Protein AF-A0A388JUR2-F1 (afdb_monomer_lite)

Organism: Chara braunii (NCBI:txid69332)

Secondary structure (DSSP, 8-state):
----------------------------B-TTT--BT--GGG-SSPPP--TT------PPPP------------------------TTSHHHHHHHHHHHHHHHHHHHHHHHHHHHHHHHHHHHHHHHHHHHHHHHHHHHHHHHHHHHHHHHHHHHHHHHHHHHHTTS-HHHHHHHHHHHHHHHTS---------------TTTHHHHHHHHHHHHHHHHHHHHHHHHHHHHHHHHHHHHHHHHHHHHHHHHHHHHHHHHH--S--------------------------------HHHHHHHHHHHHHHHHHHHHHHHHHHHHHHHHHHHHHHHHHHHHHHHHHHHHS---TTHHHHTT---S---------SSSHHHHHHHHHHHHTTSSS--

Sequence (395 aa):
MVTLCHLCRRNLVSNTMASNVPSSSIVRTCYNCGDPGHFVRWCPHPKPANPNFALVPTHPPLLTLPSSSASNSNAIVNTNVTGKFARGFGWSQAKQRLDYLEHVIVEMKTRHDAEVEKEKNLKADEEKAQKEKAEDERREAEKKDREEFRKQLTDSMNARLDGVVDKGSSNEVETLRKEVEKLGGRVLLVGASSSSVQGAMQGNDGLLAKLLAEQERMKNQLDEALLAKRRVESIENDMSAVIRARDEARADAEKWQEEALRPGKRGCITLSTPATRTASKPSTSTPLKSPAMSVDLKKISDLHRLKVETIQEMHIEFREFNAWREAEQDLEKAKEKIVKMEREMLLKSPRSNLHSKMDGLVPGKAKRRWLLIGVGRTIRTRMLLLKTKGRHCED

Foldseek 3Di:
DDDDDPPPDDDPDPDDDDPPDPPPPPQPAAPQPRHGDDHQVPDPDNDPDDPPDDDDDDDDDDDDDDDDDDDDDDDDDDDDDDDDPPPPPPVVVVVVVVVVVVVVVVVVVVVVVVVVVVVVVVVVVVVVVVVVVVVVVVVVVVVVVVVVVVVVVVVVVVVVVVVVVVVPPPPVVVVVVVVCVVVVVPDDDDDDDDDDDPDDPPPVVVVVVVVVVVVVVVVVVVVVVVVVVVVVVVVVVVVVVVVVVVVVVVVVVVVVVVVVPDDDDDDPPPDPDPDDDDDDDDDDDDDDDDPPPPPPVVVVVVVVVVVVVVVVVVVVVVVVVVVVVVVVVVVVVVVVVVVVVVVVCVVPPPPPCVVVVVVVDDDDDDDDDDDPPDDPPVVVVVVVVVVPVVPPPDD

pLDDT: mean 70.26, std 21.37, range [33.19, 97.75]

Structure (mmCIF, N/CA/C/O backbone):
data_AF-A0A388JUR2-F1
#
_entry.id   AF-A0A388JUR2-F1
#
loop_
_atom_site.group_PDB
_atom_site.id
_atom_site.type_symbol
_atom_site.label_atom_id
_atom_site.label_alt_id
_atom_site.label_comp_id
_atom_site.label_asym_id
_atom_site.label_entity_id
_atom_site.label_seq_id
_atom_site.pdbx_PDB_ins_code
_atom_site.Cartn_x
_atom_site.Cartn_y
_atom_site.Cartn_z
_atom_site.occupancy
_atom_site.B_iso_or_equiv
_atom_site.auth_seq_id
_atom_site.auth_comp_id
_atom_site.auth_asym_id
_atom_site.auth_atom_id
_atom_site.pdbx_PDB_model_num
ATOM 1 N N . MET A 1 1 ? 12.774 -70.752 -6.164 1.00 46.50 1 MET A N 1
ATOM 2 C CA . MET A 1 1 ? 13.242 -70.070 -7.387 1.00 46.50 1 MET A CA 1
ATOM 3 C C . MET A 1 1 ? 12.051 -69.860 -8.301 1.00 46.50 1 MET A C 1
ATOM 5 O O . MET A 1 1 ? 11.637 -70.844 -8.879 1.00 46.50 1 MET A O 1
ATOM 9 N N . VAL A 1 2 ? 11.481 -68.654 -8.364 1.00 37.78 2 VAL A N 1
ATOM 10 C CA . VAL A 1 2 ? 11.048 -67.965 -9.600 1.00 37.78 2 VAL A CA 1
ATOM 11 C C . VAL A 1 2 ? 10.837 -66.499 -9.206 1.00 37.78 2 VAL A C 1
ATOM 13 O O . VAL A 1 2 ? 9.942 -66.162 -8.438 1.00 37.78 2 VAL A O 1
ATOM 16 N N . THR A 1 3 ? 11.725 -65.645 -9.693 1.00 44.06 3 THR A N 1
ATOM 17 C CA . THR A 1 3 ? 11.640 -64.185 -9.714 1.00 44.06 3 THR A CA 1
ATOM 18 C C . THR A 1 3 ? 10.612 -63.759 -10.762 1.00 44.06 3 THR A C 1
ATOM 20 O O . THR A 1 3 ? 10.759 -64.110 -11.930 1.00 44.06 3 THR A O 1
ATOM 23 N N . LEU A 1 4 ? 9.604 -62.968 -10.382 1.00 43.53 4 LEU A N 1
ATOM 24 C CA . LEU A 1 4 ? 8.720 -62.280 -11.329 1.00 43.53 4 LEU A CA 1
ATOM 25 C C . LEU A 1 4 ? 8.602 -60.795 -10.968 1.00 43.53 4 LEU A C 1
ATOM 27 O O . LEU A 1 4 ? 8.276 -60.405 -9.850 1.00 43.53 4 LEU A O 1
ATOM 31 N N . CYS A 1 5 ? 8.967 -59.999 -11.967 1.00 37.62 5 CYS A N 1
ATOM 32 C CA . CYS A 1 5 ? 9.142 -58.558 -11.999 1.00 37.62 5 CYS A CA 1
ATOM 33 C C . CYS A 1 5 ? 7.813 -57.808 -11.802 1.00 37.62 5 CYS A C 1
ATOM 35 O O . CYS A 1 5 ? 6.860 -58.010 -12.551 1.00 37.62 5 CYS A O 1
ATOM 37 N N . HIS A 1 6 ? 7.766 -56.895 -10.828 1.00 44.03 6 HIS A N 1
ATOM 38 C CA . HIS A 1 6 ? 6.582 -56.100 -10.477 1.00 44.03 6 HIS A CA 1
ATOM 39 C C . HIS A 1 6 ? 6.504 -54.736 -11.197 1.00 44.03 6 HIS A C 1
ATOM 41 O O . HIS A 1 6 ? 5.890 -53.800 -10.689 1.00 44.03 6 HIS A O 1
ATOM 47 N N . LEU A 1 7 ? 7.086 -54.605 -12.396 1.00 50.00 7 LEU A N 1
ATOM 48 C CA . LEU A 1 7 ? 7.151 -53.336 -13.140 1.00 50.00 7 LEU A CA 1
ATOM 49 C C . LEU A 1 7 ? 6.197 -53.242 -14.347 1.00 50.00 7 LEU A C 1
ATOM 51 O O . LEU A 1 7 ? 6.527 -52.637 -15.362 1.00 50.00 7 LEU A O 1
ATOM 55 N N . CYS A 1 8 ? 4.991 -53.812 -14.258 1.00 43.78 8 CYS A N 1
ATOM 56 C CA . CYS A 1 8 ? 3.984 -53.659 -15.317 1.00 43.78 8 CYS A CA 1
ATOM 57 C C . CYS A 1 8 ? 2.555 -53.511 -14.770 1.00 43.78 8 CYS A C 1
ATOM 59 O O . CYS A 1 8 ? 1.658 -54.296 -15.070 1.00 43.78 8 CYS A O 1
ATOM 61 N N . ARG A 1 9 ? 2.324 -52.501 -13.921 1.00 43.81 9 ARG A N 1
ATOM 62 C CA . ARG A 1 9 ? 0.959 -52.118 -13.533 1.00 43.81 9 ARG A CA 1
ATOM 63 C C . ARG A 1 9 ? 0.860 -50.634 -13.192 1.00 43.81 9 ARG A C 1
ATOM 65 O O . ARG A 1 9 ? 0.883 -50.279 -12.021 1.00 43.81 9 ARG A O 1
ATOM 72 N N . ARG A 1 10 ? 0.764 -49.789 -14.227 1.0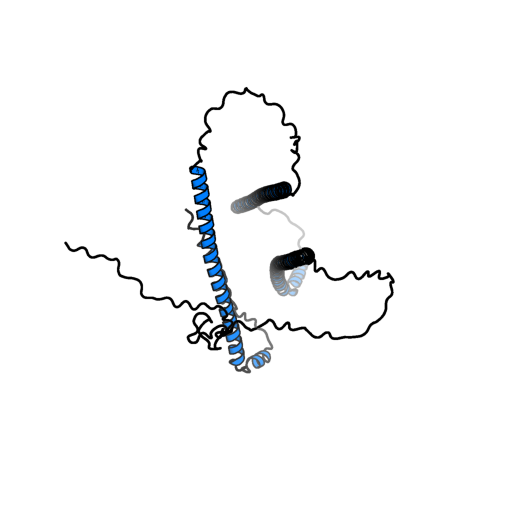0 42.09 10 ARG A N 1
ATOM 73 C CA . ARG A 1 10 ? 0.084 -48.472 -14.251 1.00 42.09 10 ARG A CA 1
ATOM 74 C C . ARG A 1 10 ? 0.472 -47.732 -15.531 1.00 42.09 10 ARG A C 1
ATOM 76 O O . ARG A 1 10 ? 1.571 -47.207 -15.603 1.00 42.09 10 ARG A O 1
ATOM 83 N N . ASN A 1 11 ? -0.421 -47.713 -16.517 1.00 39.94 11 ASN A N 1
ATOM 84 C CA . ASN A 1 11 ? -0.675 -46.552 -17.379 1.00 39.94 11 ASN A CA 1
ATOM 85 C C . ASN A 1 11 ? -1.801 -46.893 -18.359 1.00 39.94 11 ASN A C 1
ATOM 87 O O . ASN A 1 11 ? -1.574 -47.251 -19.508 1.00 39.94 11 ASN A O 1
ATOM 91 N N . LEU A 1 12 ? -3.034 -46.801 -17.863 1.00 45.78 12 LEU A N 1
ATOM 92 C CA . LEU A 1 12 ? -4.224 -46.734 -18.700 1.00 45.78 12 LEU A CA 1
ATOM 93 C C . LEU A 1 12 ? -5.186 -45.713 -18.092 1.00 45.78 12 LEU A C 1
ATOM 95 O O . LEU A 1 12 ? -6.190 -46.084 -17.502 1.00 45.78 12 LEU A O 1
ATOM 99 N N . VAL A 1 13 ? -4.834 -44.433 -18.205 1.00 42.44 13 VAL A N 1
ATOM 100 C CA . VAL A 1 13 ? -5.800 -43.332 -18.318 1.00 42.44 13 VAL A CA 1
ATOM 101 C C . VAL A 1 13 ? -5.136 -42.285 -19.210 1.00 42.44 13 VAL A C 1
ATOM 103 O O . VAL A 1 13 ? -4.350 -41.457 -18.755 1.00 42.44 13 VAL A O 1
ATOM 106 N N . SER A 1 14 ? -5.377 -42.387 -20.516 1.00 38.78 14 SER A N 1
ATOM 107 C CA . SER A 1 14 ? -4.989 -41.356 -21.473 1.00 38.78 14 SER A CA 1
ATOM 108 C C . SER A 1 14 ? -5.797 -40.099 -21.174 1.00 38.78 14 SER A C 1
ATOM 110 O O . SER A 1 14 ? -7.011 -40.069 -21.364 1.00 38.78 14 SER A O 1
ATOM 112 N N . ASN A 1 15 ? -5.104 -39.079 -20.675 1.00 35.19 15 ASN A N 1
ATOM 113 C CA . ASN A 1 15 ? -5.645 -37.753 -20.435 1.00 35.19 15 ASN A CA 1
ATOM 114 C C . ASN A 1 15 ? -6.114 -37.118 -21.747 1.00 35.19 15 ASN A C 1
ATOM 116 O O . ASN A 1 15 ? -5.323 -36.811 -22.637 1.00 35.19 15 ASN A O 1
ATOM 120 N N . THR A 1 16 ? -7.415 -36.860 -21.809 1.00 42.16 16 THR A N 1
ATOM 121 C CA . THR A 1 16 ? -8.040 -35.861 -22.668 1.00 42.16 16 THR A CA 1
ATOM 122 C C . THR A 1 16 ? -7.586 -34.474 -22.205 1.00 42.16 16 THR A C 1
ATOM 124 O O . THR A 1 16 ? -8.123 -33.931 -21.245 1.00 42.16 16 THR A O 1
ATOM 127 N N . MET A 1 17 ? -6.586 -33.895 -22.870 1.00 37.38 17 MET A N 1
ATOM 128 C CA . MET A 1 17 ? -6.275 -32.468 -22.753 1.00 37.38 17 MET A CA 1
ATOM 129 C C . MET A 1 17 ? -6.824 -31.761 -23.987 1.00 37.38 17 MET A C 1
ATOM 131 O O . MET A 1 17 ? -6.190 -31.702 -25.037 1.00 37.38 17 MET A O 1
ATOM 135 N N . ALA A 1 18 ? -8.049 -31.259 -23.846 1.00 33.19 18 ALA A N 1
ATOM 136 C CA . ALA A 1 18 ? -8.620 -30.277 -24.748 1.00 33.19 18 ALA A CA 1
ATOM 137 C C . ALA A 1 18 ? -7.886 -28.945 -24.530 1.00 33.19 18 ALA A C 1
ATOM 139 O O . ALA A 1 18 ? -8.144 -28.224 -23.567 1.00 33.19 18 ALA A O 1
ATOM 140 N N . SER A 1 19 ? -6.942 -28.630 -25.416 1.00 40.59 19 SER A N 1
ATOM 141 C CA . SER A 1 19 ? -6.376 -27.288 -25.533 1.00 40.59 19 SER A CA 1
ATOM 142 C C . SER A 1 19 ? -7.459 -26.331 -26.024 1.00 40.59 19 SER A C 1
ATOM 144 O O . SER A 1 19 ? -7.825 -26.328 -27.197 1.00 40.59 19 SER A O 1
ATOM 146 N N . ASN A 1 20 ? -7.960 -25.507 -25.109 1.00 42.78 20 ASN A N 1
ATOM 147 C CA . ASN A 1 20 ? -8.817 -24.370 -25.409 1.00 42.78 20 ASN A CA 1
ATOM 148 C C . ASN A 1 20 ? -7.921 -23.208 -25.875 1.00 42.78 20 ASN A C 1
ATOM 150 O O . ASN A 1 20 ? -7.535 -22.337 -25.101 1.00 42.78 20 ASN A O 1
ATOM 154 N N . VAL A 1 21 ? -7.509 -23.266 -27.140 1.00 47.69 21 VAL A N 1
ATOM 155 C CA . VAL A 1 21 ? -6.906 -22.146 -27.875 1.00 47.69 21 VAL A CA 1
ATOM 156 C C . VAL A 1 21 ? -8.004 -21.619 -28.798 1.00 47.69 21 VAL A C 1
ATOM 158 O O . VAL A 1 21 ? -8.643 -22.443 -29.457 1.00 47.69 21 VAL A O 1
ATOM 161 N N . PRO A 1 22 ? -8.269 -20.300 -28.876 1.00 42.59 22 PRO A N 1
ATOM 162 C CA . PRO A 1 22 ? -9.238 -19.772 -29.824 1.00 42.59 22 PRO A CA 1
ATOM 163 C C . PRO A 1 22 ? -8.729 -20.057 -31.238 1.00 42.59 22 PRO A C 1
ATOM 165 O O . PRO A 1 22 ? -7.825 -19.409 -31.762 1.00 42.59 22 PRO A O 1
ATOM 168 N N . SER A 1 23 ? -9.288 -21.116 -31.815 1.00 41.41 23 SER A N 1
ATOM 169 C CA . SER A 1 23 ? -9.053 -21.566 -33.172 1.00 41.41 23 SER A CA 1
ATOM 170 C C . SER A 1 23 ? -9.695 -20.550 -34.105 1.00 41.41 23 SER A C 1
ATOM 172 O O . SER A 1 23 ? -10.890 -20.606 -34.389 1.00 41.41 23 SER A O 1
ATOM 174 N N . SER A 1 24 ? -8.902 -19.581 -34.555 1.00 42.56 24 SER A N 1
ATOM 175 C CA . SER A 1 24 ? -9.213 -18.794 -35.741 1.00 42.56 24 SER A CA 1
ATOM 176 C C . SER A 1 24 ? -9.240 -19.764 -36.919 1.00 42.56 24 SER A C 1
ATOM 178 O O . SER A 1 24 ? -8.214 -20.032 -37.545 1.00 42.56 24 SER A O 1
ATOM 180 N N . SER A 1 25 ? -10.409 -20.339 -37.191 1.00 50.12 25 SER A N 1
ATOM 181 C CA . SER A 1 25 ? -10.686 -21.249 -38.298 1.00 50.12 25 SER A CA 1
ATOM 182 C C . SER A 1 25 ? -10.677 -20.517 -39.645 1.00 50.12 25 SER A C 1
ATOM 184 O O . SER A 1 25 ? -11.610 -20.607 -40.438 1.00 50.12 25 SER A O 1
ATOM 186 N N . ILE A 1 26 ? -9.572 -19.840 -39.966 1.00 57.28 26 ILE A N 1
ATOM 187 C CA . ILE A 1 26 ? -9.170 -19.717 -41.363 1.00 57.28 26 ILE A CA 1
ATOM 188 C C . ILE A 1 26 ? -8.781 -21.132 -41.780 1.00 57.28 26 ILE A C 1
ATOM 190 O O . ILE A 1 26 ? -7.683 -21.621 -41.512 1.00 57.28 26 ILE A O 1
ATOM 194 N N . VAL A 1 27 ? -9.749 -21.832 -42.366 1.00 61.84 27 VAL A N 1
ATOM 195 C CA . VAL A 1 27 ? -9.525 -23.088 -43.069 1.00 61.84 27 VAL A CA 1
ATOM 196 C C . VAL A 1 27 ? -8.527 -22.766 -44.177 1.00 61.84 27 VAL A C 1
ATOM 198 O O . VAL A 1 27 ? -8.883 -22.198 -45.205 1.00 61.84 27 VAL A O 1
ATOM 201 N N . ARG A 1 28 ? -7.239 -23.032 -43.930 1.00 74.44 28 ARG A N 1
ATOM 202 C CA . ARG A 1 28 ? -6.186 -22.819 -44.924 1.00 74.44 28 ARG A CA 1
ATOM 203 C C . ARG A 1 28 ? -6.372 -23.865 -46.016 1.00 74.44 28 ARG A C 1
ATOM 205 O O . ARG A 1 28 ? -5.948 -25.008 -45.871 1.00 74.44 28 ARG A O 1
ATOM 212 N N . THR A 1 29 ? -7.054 -23.466 -47.078 1.00 86.56 29 THR A N 1
ATOM 213 C CA . THR A 1 29 ? -7.181 -24.224 -48.317 1.00 86.56 29 THR A CA 1
ATOM 214 C C . THR A 1 29 ? -5.838 -24.264 -49.040 1.00 86.56 29 THR A C 1
ATOM 216 O O . THR A 1 29 ? -5.057 -23.310 -48.991 1.00 86.56 29 THR A O 1
ATOM 219 N N . CYS A 1 30 ? -5.537 -25.371 -49.712 1.00 84.38 30 CYS A N 1
ATOM 220 C CA . CYS A 1 30 ? -4.325 -25.513 -50.504 1.00 84.38 30 CYS A CA 1
ATOM 221 C C . CYS A 1 30 ? -4.270 -24.433 -51.595 1.00 84.38 30 CYS A C 1
ATOM 223 O O . CYS A 1 30 ? -5.145 -24.375 -52.449 1.00 84.38 30 CYS A O 1
ATOM 225 N N . TYR A 1 31 ? -3.223 -23.604 -51.630 1.00 83.19 31 TYR A N 1
ATOM 226 C CA . TYR A 1 31 ? -3.112 -22.522 -52.624 1.00 83.19 31 TYR A CA 1
ATOM 227 C C . TYR A 1 31 ? -2.982 -23.003 -54.084 1.00 83.19 31 TYR A C 1
ATOM 229 O O . TYR A 1 31 ? -3.057 -22.186 -54.993 1.00 83.19 31 TYR A O 1
ATOM 237 N N . ASN A 1 32 ? -2.777 -24.304 -54.327 1.00 85.00 32 ASN A N 1
ATOM 238 C CA . ASN A 1 32 ? -2.686 -24.862 -55.679 1.00 85.00 32 ASN A CA 1
ATOM 239 C C . ASN A 1 32 ? -4.034 -25.403 -56.206 1.00 85.00 32 ASN A C 1
ATOM 241 O O . ASN A 1 32 ? -4.366 -25.172 -57.372 1.00 85.00 32 ASN A O 1
ATOM 245 N N . CYS A 1 33 ? -4.816 -26.103 -55.369 1.00 87.19 33 CYS A N 1
ATOM 246 C CA . CYS A 1 33 ? -6.097 -26.710 -55.773 1.00 87.19 33 CYS A CA 1
ATOM 247 C C . CYS A 1 33 ? -7.341 -26.135 -55.078 1.00 87.19 33 CYS A C 1
ATOM 249 O O . CYS A 1 33 ? -8.433 -26.280 -55.608 1.00 87.19 33 CYS A O 1
ATOM 251 N N . GLY A 1 34 ? -7.193 -25.452 -53.942 1.00 85.75 34 GLY A N 1
ATOM 252 C CA . GLY A 1 34 ? -8.299 -24.874 -53.176 1.00 85.75 34 GLY A CA 1
ATOM 253 C C . GLY A 1 34 ? -8.934 -25.810 -52.143 1.00 85.75 34 GLY A C 1
ATOM 254 O O . GLY A 1 34 ? -9.788 -25.359 -51.386 1.00 85.75 34 GLY A O 1
ATOM 255 N N . ASP A 1 35 ? -8.503 -27.069 -52.039 1.00 83.00 35 ASP A N 1
ATOM 256 C CA . ASP A 1 35 ? -9.100 -28.007 -51.083 1.00 83.00 35 ASP A CA 1
ATOM 257 C C . ASP A 1 35 ? -8.534 -27.827 -49.663 1.00 83.00 35 ASP A C 1
ATOM 259 O O . ASP A 1 35 ? -7.329 -27.589 -49.493 1.00 83.00 35 ASP A O 1
ATOM 263 N N . PRO A 1 36 ? -9.366 -27.944 -48.616 1.00 86.25 36 PRO A N 1
ATOM 264 C CA . PRO A 1 36 ? -8.906 -27.922 -47.234 1.00 86.25 36 PRO A CA 1
ATOM 265 C C . PRO A 1 36 ? -8.186 -29.227 -46.856 1.00 86.25 36 PRO A C 1
ATOM 267 O O . PRO A 1 36 ? -8.395 -30.279 -47.454 1.00 86.25 36 PRO A O 1
ATOM 270 N N . GLY A 1 37 ? -7.340 -29.174 -45.825 1.00 85.69 37 GLY A N 1
ATOM 271 C CA . GLY A 1 37 ? -6.737 -30.374 -45.225 1.00 85.69 37 GLY A CA 1
ATOM 272 C C . GLY A 1 37 ? -5.321 -30.723 -45.691 1.00 85.69 37 GLY A C 1
ATOM 273 O O . GLY A 1 37 ? -4.737 -31.666 -45.166 1.00 85.69 37 GLY A O 1
ATOM 274 N N . HIS A 1 38 ? -4.723 -29.959 -46.610 1.00 85.38 38 HIS A N 1
ATOM 275 C CA . HIS A 1 38 ? -3.311 -30.114 -46.972 1.00 85.38 38 HIS A CA 1
ATOM 276 C C . HIS A 1 38 ? -2.669 -28.789 -47.415 1.00 85.38 38 HIS A C 1
ATOM 278 O O . HIS A 1 38 ? -3.340 -27.847 -47.830 1.00 85.38 38 HIS A O 1
ATOM 284 N N . PHE A 1 39 ? -1.339 -28.713 -47.339 1.00 87.00 39 PHE A N 1
ATOM 285 C CA . PHE A 1 39 ? -0.561 -27.584 -47.860 1.00 87.00 39 PHE A CA 1
ATOM 286 C C . PHE A 1 39 ? -0.089 -27.864 -49.293 1.00 87.00 39 PHE A C 1
ATOM 288 O O . PHE A 1 39 ? 0.025 -29.018 -49.686 1.00 87.00 39 PHE A O 1
ATOM 295 N N . VAL A 1 40 ? 0.272 -26.818 -50.051 1.00 85.06 40 VAL A N 1
ATOM 296 C CA . VAL A 1 40 ? 0.703 -26.884 -51.474 1.00 85.06 40 VAL A CA 1
ATOM 297 C C . VAL A 1 40 ? 1.724 -27.988 -51.759 1.00 85.06 40 VAL A C 1
ATOM 299 O O . VAL A 1 40 ? 1.649 -28.670 -52.774 1.00 85.06 40 VAL A O 1
ATOM 302 N N . ARG A 1 41 ? 2.658 -28.189 -50.830 1.00 85.56 41 ARG A N 1
ATOM 303 C CA . ARG A 1 41 ? 3.735 -29.185 -50.910 1.00 85.56 41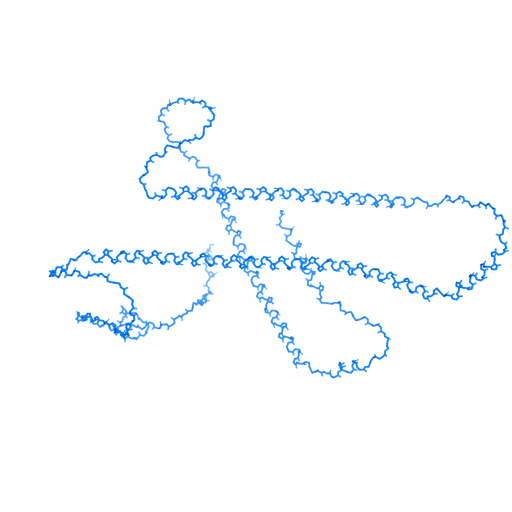 ARG A CA 1
ATOM 304 C C . ARG A 1 41 ? 3.268 -30.646 -50.775 1.00 85.56 41 ARG A C 1
ATOM 306 O O . ARG A 1 41 ? 4.015 -31.545 -51.129 1.00 85.56 41 ARG A O 1
ATOM 313 N N . TRP A 1 42 ? 2.041 -30.871 -50.312 1.00 85.19 42 TRP A N 1
ATOM 314 C CA . TRP A 1 42 ? 1.389 -32.181 -50.199 1.00 85.19 42 TRP A CA 1
ATOM 315 C C . TRP A 1 42 ? 0.137 -32.279 -51.080 1.00 85.19 42 TRP A C 1
ATOM 317 O O . TRP A 1 42 ? -0.756 -33.073 -50.801 1.00 85.19 42 TRP A O 1
ATOM 327 N N . CYS A 1 43 ? 0.040 -31.448 -52.122 1.00 88.69 43 CYS A N 1
ATOM 328 C CA . CYS A 1 43 ? -1.091 -31.497 -53.037 1.00 88.69 43 CYS A CA 1
ATOM 329 C C . CYS A 1 43 ? -1.017 -32.766 -53.904 1.00 88.69 43 CYS A C 1
ATOM 331 O O . CYS A 1 43 ? -0.004 -32.952 -54.580 1.00 88.69 43 CYS A O 1
ATOM 333 N N . PRO A 1 44 ? -2.064 -33.615 -53.936 1.00 85.75 44 PRO A N 1
ATOM 334 C CA . PRO A 1 44 ? -2.087 -34.821 -54.771 1.00 85.75 44 PRO A CA 1
ATOM 335 C C . PRO A 1 44 ? -2.111 -34.507 -56.279 1.00 85.75 44 PRO A C 1
ATOM 337 O O . PRO A 1 44 ? -1.820 -35.378 -57.095 1.00 85.75 44 PRO A O 1
ATOM 340 N N . HIS A 1 45 ? -2.395 -33.253 -56.654 1.00 82.56 45 HIS A N 1
ATOM 341 C CA . HIS A 1 45 ? -2.347 -32.756 -58.030 1.00 82.56 45 HIS A CA 1
ATOM 342 C C . HIS A 1 45 ? -1.441 -31.516 -58.143 1.00 82.56 45 HIS A C 1
ATOM 344 O O . HIS A 1 45 ? -1.936 -30.391 -58.281 1.00 82.56 45 HIS A O 1
ATOM 350 N N . PRO A 1 46 ? -0.107 -31.671 -58.065 1.00 76.75 46 PRO A N 1
ATOM 351 C CA . PRO A 1 46 ? 0.808 -30.551 -58.242 1.00 76.75 46 PRO A CA 1
ATOM 352 C C . PRO A 1 46 ? 0.702 -30.041 -59.686 1.00 76.75 46 PRO A C 1
ATOM 354 O O . PRO A 1 46 ? 0.961 -30.782 -60.634 1.00 76.75 46 PRO A O 1
ATOM 357 N N . LYS A 1 47 ? 0.308 -28.775 -59.878 1.00 78.75 47 LYS A N 1
ATOM 358 C CA . LYS A 1 47 ? 0.359 -28.165 -61.211 1.00 78.75 47 LYS A CA 1
ATOM 359 C C . LYS A 1 47 ? 1.827 -27.879 -61.539 1.00 78.75 47 LYS A C 1
ATOM 361 O O . LYS A 1 47 ? 2.521 -27.315 -60.689 1.00 78.75 47 LYS A O 1
ATOM 366 N N . PRO A 1 48 ? 2.323 -28.234 -62.735 1.00 65.44 48 PRO A N 1
ATOM 367 C CA . PRO A 1 48 ? 3.668 -27.855 -63.135 1.00 65.44 48 PRO A CA 1
ATOM 368 C C . PRO A 1 48 ? 3.738 -26.328 -63.218 1.00 65.44 48 PRO A C 1
ATOM 370 O O . PRO A 1 48 ? 2.926 -25.693 -63.894 1.00 65.44 48 PRO A O 1
ATOM 373 N N . ALA A 1 49 ? 4.679 -25.735 -62.485 1.00 57.28 49 ALA A N 1
ATOM 374 C CA . ALA A 1 49 ? 4.918 -24.300 -62.499 1.00 57.28 49 ALA A CA 1
ATOM 375 C C . ALA A 1 49 ? 5.261 -23.860 -63.932 1.00 57.28 49 ALA A C 1
ATOM 377 O O . ALA A 1 49 ? 6.322 -24.192 -64.454 1.00 57.28 49 ALA A O 1
ATOM 378 N N . ASN A 1 50 ? 4.349 -23.137 -64.582 1.00 58.66 50 ASN A N 1
ATOM 379 C CA . ASN A 1 50 ? 4.618 -22.498 -65.864 1.00 58.66 50 ASN A CA 1
ATOM 380 C C . ASN A 1 50 ? 5.504 -21.259 -65.605 1.00 58.66 50 ASN A C 1
ATOM 382 O O . ASN A 1 50 ? 5.075 -20.380 -64.854 1.00 58.66 50 ASN A O 1
ATOM 386 N N . PRO A 1 51 ? 6.716 -21.152 -66.181 1.00 53.78 51 PRO A N 1
ATOM 387 C CA . PRO A 1 51 ? 7.680 -20.098 -65.847 1.00 53.78 51 PRO A CA 1
ATOM 388 C C . PRO A 1 51 ? 7.344 -18.696 -66.398 1.00 53.78 51 PRO A C 1
ATOM 390 O O . PRO A 1 51 ? 8.181 -17.804 -66.315 1.00 53.78 51 PRO A O 1
ATOM 393 N N . ASN A 1 52 ? 6.142 -18.463 -66.940 1.00 53.97 52 ASN A N 1
ATOM 394 C CA . ASN A 1 52 ? 5.821 -17.253 -67.711 1.00 53.97 52 ASN A CA 1
ATOM 395 C C . ASN A 1 52 ? 4.765 -16.311 -67.104 1.00 53.97 52 ASN A C 1
ATOM 397 O O . ASN A 1 52 ? 4.132 -15.561 -67.844 1.00 53.97 52 ASN A O 1
ATOM 401 N N . PHE A 1 53 ? 4.583 -16.266 -65.781 1.00 44.28 53 PHE A N 1
ATOM 402 C CA . PHE A 1 53 ? 3.800 -15.175 -65.180 1.00 44.28 53 PHE A CA 1
ATOM 403 C C . PHE A 1 53 ? 4.698 -14.022 -64.737 1.00 44.28 53 PHE A C 1
ATOM 405 O O . PHE A 1 53 ? 5.197 -13.958 -63.615 1.00 44.28 53 PHE A O 1
ATOM 412 N N . ALA A 1 54 ? 4.893 -13.112 -65.692 1.00 40.62 54 ALA A N 1
ATOM 413 C CA . ALA A 1 54 ? 5.424 -11.781 -65.489 1.00 40.62 54 ALA A CA 1
ATOM 414 C C . ALA A 1 54 ? 4.561 -10.987 -64.494 1.00 40.62 54 ALA A C 1
ATOM 416 O O . ALA A 1 54 ? 3.330 -11.012 -64.528 1.00 40.62 54 ALA A O 1
ATOM 417 N N . LEU A 1 55 ? 5.266 -10.269 -63.624 1.00 45.16 55 LEU A N 1
ATOM 418 C CA . LEU A 1 55 ? 4.777 -9.256 -62.698 1.00 45.16 55 LEU A CA 1
ATOM 419 C C . LEU A 1 55 ? 3.817 -8.285 -63.402 1.00 45.16 55 LEU A C 1
ATOM 421 O O . LEU A 1 55 ? 4.223 -7.580 -64.324 1.00 45.16 55 LEU A O 1
ATOM 425 N N . VAL A 1 56 ? 2.576 -8.198 -62.923 1.00 41.97 56 VAL A N 1
ATOM 426 C CA . VAL A 1 56 ? 1.683 -7.063 -63.192 1.00 41.97 56 VAL A CA 1
ATOM 427 C C . VAL A 1 56 ? 1.796 -6.104 -62.003 1.00 41.97 56 VAL A C 1
ATOM 429 O O . VAL A 1 56 ? 1.368 -6.465 -60.905 1.00 41.97 56 VAL A O 1
ATOM 432 N N . PRO A 1 57 ? 2.368 -4.898 -62.162 1.00 42.09 57 PRO A N 1
ATOM 433 C CA . PRO A 1 57 ? 2.317 -3.869 -61.132 1.00 42.09 57 PRO A CA 1
ATOM 434 C C . PRO A 1 57 ? 0.908 -3.267 -61.081 1.00 42.09 57 PRO A C 1
ATOM 436 O O . PRO A 1 57 ? 0.470 -2.591 -62.011 1.00 42.09 57 PRO A O 1
ATOM 439 N N . THR A 1 58 ? 0.182 -3.496 -59.991 1.00 40.69 58 THR A N 1
ATOM 440 C CA . THR A 1 58 ? -1.068 -2.788 -59.697 1.00 40.69 58 THR A CA 1
ATOM 441 C C . THR A 1 58 ? -0.746 -1.375 -59.206 1.00 40.69 58 THR A C 1
ATOM 443 O O . THR A 1 58 ? -0.325 -1.189 -58.065 1.00 40.69 58 THR A O 1
ATOM 446 N N . HIS A 1 59 ? -0.930 -0.374 -60.067 1.00 46.44 59 HIS A N 1
ATOM 447 C CA . HIS A 1 59 ? -1.025 1.032 -59.664 1.00 46.44 59 HIS A CA 1
ATOM 448 C C . HIS A 1 59 ? -2.317 1.267 -58.852 1.00 46.44 59 HIS A C 1
ATOM 450 O O . HIS A 1 59 ? -3.376 0.814 -59.290 1.00 46.44 59 HIS A O 1
ATOM 456 N N . PRO A 1 60 ? -2.289 2.008 -57.728 1.00 57.88 60 PRO A N 1
ATOM 457 C CA . PRO A 1 60 ? -3.500 2.568 -57.131 1.00 57.88 60 PRO A CA 1
ATOM 458 C C . PRO A 1 60 ? -3.903 3.885 -57.835 1.00 57.88 60 PRO A C 1
ATOM 460 O O . PRO A 1 60 ? -3.020 4.664 -58.210 1.00 57.88 60 PRO A O 1
ATOM 463 N N . PRO A 1 61 ? -5.208 4.170 -58.022 1.00 53.19 61 PRO A N 1
ATOM 464 C CA . PRO A 1 61 ? -5.665 5.398 -58.665 1.00 53.19 61 PRO A CA 1
ATOM 465 C C . PRO A 1 61 ? -5.553 6.602 -57.718 1.00 53.19 61 PRO A C 1
ATOM 467 O O . PRO A 1 61 ? -5.988 6.560 -56.568 1.00 53.19 61 PRO A O 1
ATOM 470 N N . LEU A 1 62 ? -4.978 7.689 -58.234 1.00 37.06 62 LEU A N 1
ATOM 471 C CA . LEU A 1 62 ? -4.931 8.998 -57.589 1.00 37.06 62 LEU A CA 1
ATOM 472 C C . LEU A 1 62 ? -6.310 9.666 -57.680 1.00 37.06 62 LEU A C 1
ATOM 474 O O . LEU A 1 62 ? -6.802 9.923 -58.777 1.00 37.06 62 LEU A O 1
ATOM 478 N N . LEU A 1 63 ? -6.906 9.979 -56.528 1.00 42.59 63 LEU A N 1
ATOM 479 C CA . LEU A 1 63 ? -8.023 10.915 -56.423 1.00 42.59 63 LEU A CA 1
ATOM 480 C C . LEU A 1 63 ? -7.475 12.340 -56.289 1.00 42.59 63 LEU A C 1
ATOM 482 O O . LEU A 1 63 ? -6.802 12.683 -55.320 1.00 42.59 63 LEU A O 1
ATOM 486 N N . THR A 1 64 ? -7.773 13.156 -57.293 1.00 38.09 64 THR A N 1
ATOM 487 C CA . THR A 1 64 ? -7.559 14.604 -57.351 1.00 38.09 64 THR A CA 1
ATOM 488 C C . THR A 1 64 ? -8.669 15.358 -56.615 1.00 38.09 64 THR A C 1
ATOM 490 O O . THR A 1 64 ? -9.842 15.171 -56.933 1.00 38.09 64 THR A O 1
ATOM 493 N N . LEU A 1 65 ? -8.301 16.279 -55.718 1.00 47.56 65 LEU A N 1
ATOM 494 C CA . LEU A 1 65 ? -9.134 17.402 -55.261 1.00 47.56 65 LEU A CA 1
ATOM 495 C C . LEU A 1 65 ? -8.304 18.707 -55.300 1.00 47.56 65 LEU A C 1
ATOM 497 O O . LEU A 1 65 ? -7.077 18.636 -55.183 1.00 47.56 65 LEU A O 1
ATOM 501 N N . PRO A 1 66 ? -8.935 19.879 -55.527 1.00 48.59 66 PRO A N 1
ATOM 502 C CA . PRO A 1 66 ? -8.247 21.108 -55.910 1.00 48.59 66 PRO A CA 1
ATOM 503 C C . PRO A 1 66 ? -7.730 21.960 -54.739 1.00 48.59 66 PRO A C 1
ATOM 505 O O . PRO A 1 66 ? -8.123 21.827 -53.585 1.00 48.59 66 PRO A O 1
ATOM 508 N N . SER A 1 67 ? -6.829 22.855 -55.137 1.00 34.91 67 SER A N 1
ATOM 509 C CA . SER A 1 67 ? -5.947 23.745 -54.383 1.00 34.91 67 SER A CA 1
ATOM 510 C C . SER A 1 67 ? -6.637 24.858 -53.576 1.00 34.91 67 SER A C 1
ATOM 512 O O . SER A 1 67 ? -7.675 25.385 -53.975 1.00 34.91 67 SER A O 1
ATOM 514 N N . SER A 1 68 ? -5.979 25.304 -52.501 1.00 36.03 68 SER A N 1
ATOM 515 C CA . SER A 1 68 ? -6.085 26.669 -51.961 1.00 36.03 68 SER A CA 1
ATOM 516 C C . SER A 1 68 ? -4.735 27.113 -51.379 1.00 36.03 68 SER A C 1
ATOM 518 O O . SER A 1 68 ? -4.369 26.795 -50.255 1.00 36.03 68 SER A O 1
ATOM 520 N N . SER A 1 69 ? -3.986 27.795 -52.242 1.00 41.59 69 SER A N 1
ATOM 521 C CA . SER A 1 69 ? -3.119 28.961 -52.036 1.00 41.59 69 SER A CA 1
ATOM 522 C C . SER A 1 69 ? -2.586 29.280 -50.628 1.00 41.59 69 SER A C 1
ATOM 524 O O . SER A 1 69 ? -3.276 29.898 -49.823 1.00 41.59 69 SER A O 1
ATOM 526 N N . ALA A 1 70 ? -1.282 29.073 -50.428 1.00 37.38 70 ALA A N 1
ATOM 527 C CA . ALA A 1 70 ? -0.432 30.036 -49.727 1.00 37.38 70 ALA A CA 1
ATOM 528 C C . ALA A 1 70 ? 0.994 29.970 -50.291 1.00 37.38 70 ALA A C 1
ATOM 530 O O . ALA A 1 70 ? 1.628 28.920 -50.366 1.00 37.38 70 ALA A O 1
ATOM 531 N N . SER A 1 71 ? 1.432 31.127 -50.757 1.00 47.00 71 SER A N 1
ATOM 532 C CA . SER A 1 71 ? 2.677 31.461 -51.429 1.00 47.00 71 SER A CA 1
ATOM 533 C C . SER A 1 71 ? 3.917 31.039 -50.642 1.00 47.00 71 SER A C 1
ATOM 535 O O . SER A 1 71 ? 3.983 31.282 -49.443 1.00 47.00 71 SER A O 1
ATOM 537 N N . ASN A 1 72 ? 4.932 30.514 -51.331 1.00 41.22 72 ASN A N 1
ATOM 538 C CA . ASN A 1 72 ? 6.289 31.056 -51.249 1.00 41.22 72 ASN A CA 1
ATOM 539 C C . ASN A 1 72 ? 7.149 30.506 -52.386 1.00 41.22 72 ASN A C 1
ATOM 541 O O . ASN A 1 72 ? 7.374 29.307 -52.536 1.00 41.22 72 ASN A O 1
ATOM 545 N N . SER A 1 73 ? 7.593 31.446 -53.206 1.00 43.84 73 SER A N 1
ATOM 546 C CA . SER A 1 73 ? 8.538 31.298 -54.293 1.00 43.84 73 SER A CA 1
ATOM 547 C C . SER A 1 73 ? 9.845 30.689 -53.790 1.00 43.84 73 SER A C 1
ATOM 549 O O . SER A 1 73 ? 10.423 31.202 -52.839 1.00 43.84 73 SER A O 1
ATOM 551 N N . ASN A 1 74 ? 10.349 29.659 -54.468 1.00 39.25 74 ASN A N 1
ATOM 552 C CA . ASN A 1 74 ? 11.755 29.625 -54.858 1.00 39.25 74 ASN A CA 1
ATOM 553 C C . ASN A 1 74 ? 11.950 28.701 -56.059 1.00 39.25 74 ASN A C 1
ATOM 555 O O . ASN A 1 74 ? 11.402 27.604 -56.145 1.00 39.25 74 ASN A O 1
ATOM 559 N N . ALA A 1 75 ? 12.663 29.254 -57.030 1.00 36.31 75 ALA A N 1
ATOM 560 C CA . ALA A 1 75 ? 12.697 28.829 -58.409 1.00 36.31 75 ALA A CA 1
ATOM 561 C C . ALA A 1 75 ? 13.433 27.504 -58.629 1.00 36.31 75 ALA A C 1
ATOM 563 O O . ALA A 1 75 ? 14.444 27.184 -58.008 1.00 36.31 75 ALA A O 1
ATOM 564 N N . ILE A 1 76 ? 12.901 26.788 -59.610 1.00 38.16 76 ILE A N 1
ATOM 565 C CA . ILE A 1 76 ? 13.455 25.622 -60.277 1.00 38.16 76 ILE A CA 1
ATOM 566 C C . ILE A 1 76 ? 14.679 26.051 -61.102 1.00 38.16 76 ILE A C 1
ATOM 568 O O . ILE A 1 76 ? 14.558 26.889 -61.992 1.00 38.16 76 ILE A O 1
ATOM 572 N N . VAL A 1 77 ? 15.826 25.404 -60.883 1.00 38.66 77 VAL A N 1
ATOM 573 C CA . VAL A 1 77 ? 16.837 25.187 -61.931 1.00 38.66 77 VAL A CA 1
ATOM 574 C C . VAL A 1 77 ? 16.936 23.680 -62.124 1.00 38.66 77 VAL A C 1
ATOM 576 O O . VAL A 1 77 ? 17.577 22.979 -61.348 1.00 38.66 77 VAL A O 1
ATOM 579 N N . ASN A 1 78 ? 16.226 23.180 -63.136 1.00 38.50 78 ASN A N 1
ATOM 580 C CA . ASN A 1 78 ? 16.222 21.777 -63.529 1.00 38.50 78 ASN A CA 1
ATOM 581 C C . ASN A 1 78 ? 17.058 21.638 -64.805 1.00 38.50 78 ASN A C 1
ATOM 583 O O . ASN A 1 78 ? 16.582 21.914 -65.906 1.00 38.50 78 ASN A O 1
ATOM 587 N N . THR A 1 79 ? 18.319 21.238 -64.660 1.00 36.69 79 THR A N 1
ATOM 588 C CA . THR A 1 79 ? 19.151 20.786 -65.776 1.00 36.69 79 THR A CA 1
ATOM 589 C C . THR A 1 79 ? 18.916 19.292 -65.983 1.00 36.69 79 THR A C 1
ATOM 591 O O . THR A 1 79 ? 19.436 18.438 -65.270 1.00 36.69 79 THR A O 1
ATOM 594 N N . ASN A 1 80 ? 18.098 18.970 -66.985 1.00 50.06 80 ASN A N 1
ATOM 595 C CA . ASN A 1 80 ? 17.969 17.616 -67.509 1.00 50.06 80 ASN A CA 1
ATOM 596 C C . ASN A 1 80 ? 19.283 17.200 -68.187 1.00 50.06 80 ASN A C 1
ATOM 598 O O . ASN A 1 80 ? 19.594 17.676 -69.277 1.00 50.06 80 ASN A O 1
ATOM 602 N N . VAL A 1 81 ? 20.011 16.261 -67.578 1.00 43.78 81 VAL A N 1
ATOM 603 C CA . VAL A 1 81 ? 20.998 15.422 -68.270 1.00 43.78 81 VAL A CA 1
ATOM 604 C C . VAL A 1 81 ? 20.582 13.961 -68.118 1.00 43.78 81 VAL A C 1
ATOM 606 O O . VAL A 1 81 ? 20.775 13.316 -67.093 1.00 43.78 81 VAL A O 1
ATOM 609 N N . THR A 1 82 ? 19.934 13.489 -69.175 1.00 40.78 82 THR A N 1
ATOM 610 C CA . THR A 1 82 ? 20.084 12.185 -69.823 1.00 40.78 82 THR A CA 1
ATOM 611 C C . THR A 1 82 ? 20.740 11.061 -69.005 1.00 40.78 82 THR A C 1
ATOM 613 O O . THR A 1 82 ? 21.957 10.969 -68.881 1.00 40.78 82 THR A O 1
ATOM 616 N N . GLY A 1 83 ? 19.905 10.113 -68.571 1.00 50.41 83 GLY A N 1
ATOM 617 C CA . GLY A 1 83 ? 20.127 8.686 -68.826 1.00 50.41 83 GLY A CA 1
ATOM 618 C C . GLY A 1 83 ? 21.434 8.063 -68.333 1.00 50.41 83 GLY A C 1
ATOM 619 O O . GLY A 1 83 ? 22.217 7.563 -69.133 1.00 50.41 83 GLY A O 1
ATOM 620 N N . LYS A 1 84 ? 21.608 7.968 -67.015 1.00 44.72 84 LYS A N 1
ATOM 621 C CA . LYS A 1 84 ? 22.392 6.904 -66.368 1.00 44.72 84 LYS A CA 1
ATOM 622 C C . LYS A 1 84 ? 21.762 6.639 -65.005 1.00 44.72 84 LYS A C 1
ATOM 624 O O . LYS A 1 84 ? 22.017 7.362 -64.050 1.00 44.72 84 LYS A O 1
ATOM 629 N N . PHE A 1 85 ? 20.905 5.620 -64.913 1.00 45.72 85 PHE A N 1
ATOM 630 C CA . PHE A 1 85 ? 20.430 5.128 -63.620 1.00 45.72 85 PHE A CA 1
ATOM 631 C C . PHE A 1 85 ? 21.647 4.661 -62.813 1.00 45.72 85 PHE A C 1
ATOM 633 O O . PHE A 1 85 ? 22.184 3.575 -63.042 1.00 45.72 85 PHE A O 1
ATOM 640 N N . ALA A 1 86 ? 22.109 5.517 -61.901 1.00 49.72 86 ALA A N 1
ATOM 641 C CA . ALA A 1 86 ? 23.125 5.198 -60.915 1.00 49.72 86 ALA A CA 1
ATOM 642 C C . ALA A 1 86 ? 22.562 4.100 -60.003 1.00 49.72 86 ALA A C 1
ATOM 644 O O . ALA A 1 86 ? 21.800 4.347 -59.068 1.00 49.72 86 ALA A O 1
ATOM 645 N N . ARG A 1 87 ? 22.911 2.857 -60.335 1.00 55.34 87 ARG A N 1
ATOM 646 C CA . ARG A 1 87 ? 22.417 1.600 -59.762 1.00 55.34 87 ARG A CA 1
ATOM 647 C C . ARG A 1 87 ? 22.951 1.340 -58.337 1.00 55.34 87 ARG A C 1
ATOM 649 O O . ARG A 1 87 ? 23.334 0.221 -58.024 1.00 55.34 87 ARG A O 1
ATOM 656 N N . GLY A 1 88 ? 23.004 2.368 -57.486 1.00 55.81 88 GLY A N 1
ATOM 657 C CA . GLY A 1 88 ? 23.601 2.276 -56.146 1.00 55.81 88 GLY A CA 1
ATOM 658 C C . GLY A 1 88 ? 23.213 3.355 -55.126 1.00 55.81 88 GLY A C 1
ATOM 659 O O . GLY A 1 88 ? 23.593 3.220 -53.971 1.00 55.81 88 GLY A O 1
ATOM 660 N N . PHE A 1 89 ? 22.446 4.392 -55.494 1.00 56.84 89 PHE A N 1
ATOM 661 C CA . PHE A 1 89 ? 22.149 5.522 -54.588 1.00 56.84 89 PHE A CA 1
ATOM 662 C C . PHE A 1 89 ? 20.728 5.540 -53.992 1.00 56.84 89 PHE A C 1
ATOM 664 O O . PHE A 1 89 ? 20.463 6.292 -53.062 1.00 56.84 89 PHE A O 1
ATOM 671 N N . GLY A 1 90 ? 19.803 4.706 -54.482 1.00 65.50 90 GLY A N 1
ATOM 672 C CA . GLY A 1 90 ? 18.430 4.658 -53.950 1.00 65.50 90 GLY A CA 1
ATOM 673 C C . GLY A 1 90 ? 18.310 3.929 -52.607 1.00 65.50 90 GLY A C 1
ATOM 674 O O . GLY A 1 90 ? 17.411 4.206 -51.816 1.00 65.50 90 GLY A O 1
ATOM 675 N N . TRP A 1 91 ? 19.238 3.012 -52.327 1.00 75.06 91 TRP A N 1
ATOM 676 C CA . TRP A 1 91 ? 19.181 2.161 -51.138 1.00 75.06 91 TRP A CA 1
ATOM 677 C C . TRP A 1 91 ? 19.565 2.914 -49.857 1.00 75.06 91 TRP A C 1
ATOM 679 O O . TRP A 1 91 ? 18.973 2.688 -48.807 1.00 75.06 91 TRP A O 1
ATOM 689 N N . SER A 1 92 ? 20.501 3.864 -49.942 1.00 82.62 92 SER A N 1
ATOM 690 C CA . SER A 1 92 ? 20.897 4.712 -48.810 1.00 82.62 92 SER A CA 1
ATOM 691 C C . SER A 1 92 ? 19.775 5.661 -48.384 1.00 82.62 92 SER A C 1
ATOM 693 O O . SER A 1 92 ? 19.513 5.802 -47.193 1.00 82.62 92 SER A O 1
ATOM 695 N N . GLN A 1 93 ? 19.058 6.252 -49.342 1.00 84.88 93 GLN A N 1
ATOM 696 C CA . GLN A 1 93 ? 17.920 7.126 -49.052 1.00 84.88 93 GLN A CA 1
ATOM 697 C C . GLN A 1 93 ? 16.732 6.352 -48.461 1.00 84.88 93 GLN A C 1
ATOM 699 O O . GLN A 1 93 ? 16.079 6.831 -47.534 1.00 84.88 93 GLN A O 1
ATOM 704 N N . ALA A 1 94 ? 16.466 5.142 -48.963 1.00 89.25 94 ALA A N 1
ATOM 705 C CA . ALA A 1 94 ? 15.456 4.256 -48.386 1.00 89.25 94 ALA A CA 1
ATOM 706 C C . ALA A 1 94 ? 15.821 3.837 -46.953 1.00 89.25 94 ALA A C 1
ATOM 708 O O . ALA A 1 94 ? 14.965 3.877 -46.072 1.00 89.25 94 ALA A O 1
ATOM 709 N N . LYS A 1 95 ? 17.097 3.521 -46.699 1.00 90.19 95 LYS A N 1
ATOM 710 C CA . LYS A 1 95 ? 17.599 3.195 -45.361 1.00 90.19 95 LYS A CA 1
ATOM 711 C C . LYS A 1 95 ? 17.444 4.362 -44.382 1.00 90.19 95 LYS A C 1
ATOM 713 O O . LYS A 1 95 ? 16.914 4.164 -43.303 1.00 90.19 95 LYS A O 1
ATOM 718 N N . GLN A 1 96 ? 17.797 5.585 -44.779 1.00 93.19 96 GLN A N 1
ATOM 719 C CA . GLN A 1 96 ? 17.635 6.765 -43.920 1.00 93.19 96 GLN A CA 1
ATOM 720 C C . GLN A 1 96 ? 16.165 7.023 -43.541 1.00 93.19 96 GLN A C 1
ATOM 722 O O . GLN A 1 96 ? 15.873 7.462 -42.431 1.00 93.19 96 GLN A O 1
ATOM 727 N N . ARG A 1 97 ? 15.227 6.739 -44.455 1.00 93.44 97 ARG A N 1
ATOM 728 C CA . ARG A 1 97 ? 13.788 6.818 -44.164 1.00 93.44 97 ARG A CA 1
ATOM 729 C C . ARG A 1 97 ? 13.333 5.727 -43.197 1.00 93.44 97 ARG A C 1
ATOM 731 O O . ARG A 1 97 ? 12.514 6.022 -42.335 1.00 93.44 97 ARG A O 1
ATOM 738 N N . LEU A 1 98 ? 13.849 4.505 -43.334 1.00 94.00 98 LEU A N 1
ATOM 739 C CA . LEU A 1 98 ? 13.575 3.420 -42.389 1.00 94.00 98 LEU A CA 1
ATOM 740 C C . LEU A 1 98 ? 14.116 3.752 -40.998 1.00 94.00 98 LEU A C 1
ATOM 742 O O . LEU A 1 98 ? 13.339 3.716 -40.055 1.00 94.00 98 LEU A O 1
ATOM 746 N N . ASP A 1 99 ? 15.372 4.190 -40.888 1.00 92.44 99 ASP A N 1
ATOM 747 C CA . ASP A 1 99 ? 15.985 4.571 -39.608 1.00 92.44 99 ASP A CA 1
ATOM 748 C C . ASP A 1 99 ? 15.177 5.688 -38.906 1.00 92.44 99 ASP A C 1
ATOM 750 O O . ASP A 1 99 ? 14.957 5.647 -37.696 1.00 92.44 99 ASP A O 1
ATOM 754 N N . TYR A 1 100 ? 14.669 6.672 -39.663 1.00 95.69 100 TYR A N 1
ATOM 755 C CA . TYR A 1 100 ? 13.790 7.718 -39.124 1.00 95.69 100 TYR A CA 1
ATOM 756 C C . TYR A 1 100 ? 12.442 7.165 -38.638 1.00 95.69 100 TYR A C 1
ATOM 758 O O . TYR A 1 100 ? 11.990 7.518 -37.552 1.00 95.69 100 TYR A O 1
ATOM 766 N N . LEU A 1 101 ? 11.796 6.293 -39.418 1.00 97.06 101 LEU A N 1
ATOM 767 C CA . LEU A 1 101 ? 10.524 5.680 -39.024 1.00 97.06 101 LEU A CA 1
ATOM 768 C C . LEU A 1 101 ? 10.685 4.768 -37.806 1.00 97.06 101 LEU A C 1
ATOM 770 O O . LEU A 1 101 ? 9.842 4.797 -36.916 1.00 97.06 101 LEU A O 1
ATOM 774 N N . GLU A 1 102 ? 11.770 4.000 -37.739 1.00 94.62 102 GLU A N 1
ATOM 775 C CA . GLU A 1 102 ? 12.111 3.182 -36.577 1.00 94.62 102 GLU A CA 1
ATOM 776 C C . GLU A 1 102 ? 12.299 4.055 -35.335 1.00 94.62 102 GLU A C 1
ATOM 778 O O . GLU A 1 102 ? 11.727 3.752 -34.290 1.00 94.62 102 GLU A O 1
ATOM 783 N N . HIS A 1 103 ? 13.011 5.180 -35.456 1.00 96.62 103 HIS A N 1
ATOM 784 C CA . HIS A 1 103 ? 13.165 6.133 -34.360 1.00 96.62 103 HIS A CA 1
ATOM 785 C C . HIS A 1 103 ? 11.818 6.700 -33.885 1.00 96.62 103 HIS A C 1
ATOM 787 O O . HIS A 1 103 ? 11.545 6.691 -32.686 1.00 96.62 103 HIS A O 1
ATOM 793 N N . VAL A 1 104 ? 10.949 7.118 -34.812 1.00 97.12 104 VAL A N 1
ATOM 794 C CA . VAL A 1 104 ? 9.607 7.632 -34.485 1.00 97.12 104 VAL A CA 1
ATOM 795 C C . VAL A 1 104 ? 8.742 6.557 -33.821 1.00 97.12 104 VAL A C 1
ATOM 797 O O . VAL A 1 104 ? 8.046 6.849 -32.852 1.00 97.12 104 VAL A O 1
ATOM 800 N N . ILE A 1 105 ? 8.793 5.305 -34.286 1.00 97.56 105 ILE A N 1
ATOM 801 C CA . ILE A 1 105 ? 8.046 4.192 -33.678 1.00 97.56 105 ILE A CA 1
ATOM 802 C C . ILE A 1 105 ? 8.559 3.897 -32.266 1.00 97.56 105 ILE A C 1
ATOM 804 O O . ILE A 1 105 ? 7.754 3.691 -31.358 1.00 97.56 105 ILE A O 1
ATOM 808 N N . VAL A 1 106 ? 9.879 3.891 -32.062 1.00 96.00 106 VAL A N 1
ATOM 809 C CA . VAL A 1 106 ? 10.475 3.712 -30.732 1.00 96.00 106 VAL A CA 1
ATOM 810 C C . VAL A 1 106 ? 10.047 4.847 -29.804 1.00 96.00 106 VAL A C 1
ATOM 812 O O . VAL A 1 106 ? 9.637 4.573 -28.682 1.00 96.00 106 VAL A O 1
ATOM 815 N N . GLU A 1 107 ? 10.063 6.094 -30.272 1.00 95.88 107 GLU A N 1
ATOM 816 C CA . GLU A 1 107 ? 9.615 7.250 -29.492 1.00 95.88 107 GLU A CA 1
ATOM 817 C C . GLU A 1 107 ? 8.114 7.193 -29.156 1.00 95.88 107 GLU A C 1
ATOM 819 O O . GLU A 1 107 ? 7.709 7.468 -28.028 1.00 95.88 107 GLU A O 1
ATOM 824 N N . MET A 1 108 ? 7.266 6.798 -30.108 1.00 93.62 108 MET A N 1
ATOM 825 C CA . MET A 1 108 ? 5.838 6.595 -29.848 1.00 93.62 108 MET A CA 1
ATOM 826 C C . MET A 1 108 ? 5.610 5.492 -28.813 1.00 93.62 108 MET A C 1
ATOM 828 O O . MET A 1 108 ? 4.785 5.653 -27.915 1.00 93.62 108 MET A O 1
ATOM 832 N N . LYS A 1 109 ? 6.364 4.394 -28.908 1.00 95.00 109 LYS A N 1
ATOM 833 C CA . LYS A 1 109 ? 6.276 3.286 -27.960 1.00 95.00 109 LYS A CA 1
ATOM 834 C C . LYS A 1 109 ? 6.715 3.705 -26.559 1.00 95.00 109 LYS A C 1
ATOM 836 O O . LYS A 1 109 ? 6.003 3.420 -25.607 1.00 95.00 109 LYS A O 1
ATOM 841 N N . THR A 1 110 ? 7.833 4.419 -26.422 1.00 91.31 110 THR A N 1
ATOM 842 C CA . THR A 1 110 ? 8.306 4.871 -25.105 1.00 91.31 110 THR A CA 1
ATOM 843 C C . THR A 1 110 ? 7.337 5.850 -24.452 1.00 91.31 110 THR A C 1
ATOM 845 O O . THR A 1 110 ? 7.125 5.766 -23.245 1.00 91.31 110 THR A O 1
ATOM 848 N N . ARG A 1 111 ? 6.699 6.742 -25.225 1.00 88.06 111 ARG A N 1
ATOM 849 C CA . ARG A 1 111 ? 5.634 7.612 -24.700 1.00 88.06 111 ARG A CA 1
ATOM 850 C C . ARG A 1 111 ? 4.415 6.812 -24.247 1.00 88.06 111 ARG A C 1
ATOM 852 O O . ARG A 1 111 ? 3.925 7.063 -23.153 1.00 88.06 111 ARG A O 1
ATOM 859 N N . HIS A 1 112 ? 3.968 5.837 -25.038 1.00 91.06 112 HIS A N 1
ATOM 860 C CA . HIS A 1 112 ? 2.822 5.002 -24.680 1.00 91.06 112 HIS A CA 1
ATOM 861 C C . HIS A 1 112 ? 3.091 4.159 -23.428 1.00 91.06 112 HIS A C 1
ATOM 863 O O . HIS A 1 112 ? 2.288 4.168 -22.502 1.00 91.06 112 HIS A O 1
ATOM 869 N N . ASP A 1 113 ? 4.250 3.502 -23.355 1.00 84.00 113 ASP A N 1
ATOM 870 C CA . ASP A 1 113 ? 4.645 2.714 -22.185 1.00 84.00 113 ASP A CA 1
ATOM 871 C C . ASP A 1 113 ? 4.736 3.610 -20.928 1.00 84.00 113 ASP A C 1
ATOM 873 O O . ASP A 1 113 ? 4.292 3.224 -19.846 1.00 84.00 113 ASP A O 1
ATOM 877 N N . ALA A 1 114 ? 5.230 4.849 -21.069 1.00 91.12 114 ALA A N 1
ATOM 878 C CA . ALA A 1 114 ? 5.259 5.825 -19.980 1.00 91.12 114 ALA A CA 1
ATOM 879 C C . ALA A 1 114 ? 3.861 6.327 -19.564 1.00 91.12 114 ALA A C 1
ATOM 881 O O . ALA A 1 114 ? 3.637 6.593 -18.384 1.00 91.12 114 ALA A O 1
ATOM 882 N N . GLU A 1 115 ? 2.924 6.483 -20.501 1.00 88.81 115 GLU A N 1
ATOM 883 C CA . GLU A 1 115 ? 1.528 6.845 -20.214 1.00 88.81 115 GLU A CA 1
ATOM 884 C C . GLU A 1 115 ? 0.790 5.715 -19.492 1.00 88.81 115 GLU A C 1
ATOM 886 O O . GLU A 1 115 ? 0.133 5.968 -18.483 1.00 88.81 115 GLU A O 1
ATOM 891 N N . VAL A 1 116 ? 0.974 4.470 -19.938 1.00 89.69 116 VAL A N 1
ATOM 892 C CA . VAL A 1 116 ? 0.388 3.282 -19.302 1.00 89.69 116 VAL A CA 1
ATOM 893 C C . VA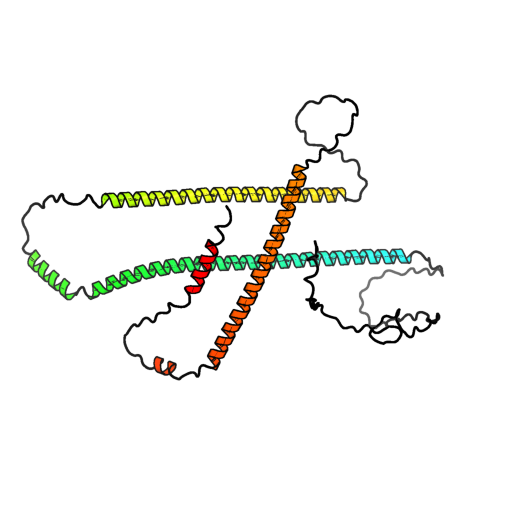L A 1 116 ? 0.892 3.119 -17.866 1.00 89.69 116 VAL A C 1
ATOM 895 O O . VAL A 1 116 ? 0.099 2.851 -16.963 1.00 89.69 116 VAL A O 1
ATOM 898 N N . GLU A 1 117 ? 2.186 3.334 -17.608 1.00 90.00 117 GLU A N 1
ATOM 899 C CA . GLU A 1 117 ? 2.708 3.245 -16.238 1.00 90.00 117 GLU A CA 1
ATOM 900 C C . GLU A 1 117 ? 2.208 4.404 -15.356 1.00 90.00 117 GLU A C 1
ATOM 902 O O . GLU A 1 117 ? 1.907 4.201 -14.180 1.00 90.00 117 GLU A O 1
ATOM 907 N N . LYS A 1 118 ? 2.038 5.613 -15.911 1.00 89.50 118 LYS A N 1
ATOM 908 C CA . LYS A 1 118 ? 1.407 6.732 -15.187 1.00 89.50 118 LYS A CA 1
ATOM 909 C C . LYS A 1 118 ? -0.044 6.430 -14.821 1.00 89.50 118 LYS A C 1
ATOM 911 O O . LYS A 1 118 ? -0.436 6.691 -13.689 1.00 89.50 118 LYS A O 1
ATOM 916 N N . GLU A 1 119 ? -0.825 5.869 -15.740 1.00 88.31 119 GLU A N 1
ATOM 917 C CA . GLU A 1 119 ? -2.218 5.484 -15.485 1.00 88.31 119 GLU A CA 1
ATOM 918 C C . GLU A 1 119 ? -2.309 4.404 -14.400 1.00 88.31 119 GLU A C 1
ATOM 920 O O . GLU A 1 119 ? -3.122 4.492 -13.479 1.00 88.31 119 GLU A O 1
ATOM 925 N N . LYS A 1 120 ? -1.415 3.416 -14.453 1.00 89.56 120 LYS A N 1
ATOM 926 C CA . LYS A 1 120 ? -1.317 2.370 -13.435 1.00 89.56 120 LYS A CA 1
ATOM 927 C C . LYS A 1 120 ? -0.946 2.928 -12.056 1.00 89.56 120 LYS A C 1
ATOM 929 O O . LYS A 1 120 ? -1.536 2.499 -11.066 1.00 89.56 120 LYS A O 1
ATOM 934 N N . ASN A 1 121 ? -0.030 3.896 -11.988 1.00 80.19 121 ASN A N 1
ATOM 935 C CA . ASN A 1 121 ? 0.331 4.568 -10.737 1.00 80.19 121 ASN A CA 1
ATOM 936 C C . ASN A 1 121 ? -0.833 5.392 -10.172 1.00 80.19 121 ASN A C 1
ATOM 938 O O . ASN A 1 121 ? -1.143 5.260 -8.992 1.00 80.19 121 ASN A O 1
ATOM 942 N N . LEU A 1 122 ? -1.539 6.157 -11.012 1.00 87.69 122 LEU A N 1
ATOM 943 C CA . LEU A 1 122 ? -2.734 6.901 -10.592 1.00 87.69 122 LEU A CA 1
ATOM 944 C C . LEU A 1 122 ? -3.812 5.968 -10.031 1.00 87.69 122 LEU A C 1
ATOM 946 O O . LEU A 1 122 ? -4.386 6.242 -8.981 1.00 87.69 122 LEU A O 1
ATOM 950 N N . LYS A 1 123 ? -4.038 4.824 -10.682 1.00 90.25 123 LYS A N 1
ATOM 951 C CA . LYS A 1 123 ? -4.997 3.823 -10.206 1.00 90.25 123 LYS A CA 1
ATOM 952 C C . LYS A 1 123 ? -4.588 3.205 -8.862 1.00 90.25 123 LYS A C 1
ATOM 954 O O . LYS A 1 123 ? -5.448 2.972 -8.016 1.00 90.25 123 LYS A O 1
ATOM 959 N N . ALA A 1 124 ? -3.296 2.953 -8.651 1.00 86.06 124 ALA A N 1
ATOM 960 C CA . ALA A 1 124 ? -2.780 2.449 -7.378 1.00 86.06 124 ALA A CA 1
ATOM 961 C C . ALA A 1 124 ? -2.908 3.488 -6.247 1.00 86.06 124 ALA A C 1
ATOM 963 O O . ALA A 1 124 ? -3.260 3.132 -5.120 1.00 86.06 124 ALA A O 1
ATOM 964 N N . ASP A 1 125 ? -2.678 4.768 -6.547 1.00 83.12 125 ASP A N 1
ATOM 965 C CA . ASP A 1 125 ? -2.859 5.866 -5.593 1.00 83.12 125 ASP A CA 1
ATOM 966 C C . ASP A 1 125 ? -4.339 6.067 -5.231 1.00 83.12 125 ASP A C 1
ATOM 968 O O . ASP A 1 125 ? -4.667 6.238 -4.055 1.00 83.12 125 ASP A O 1
ATOM 972 N N . GLU A 1 126 ? -5.250 5.966 -6.204 1.00 89.31 126 GLU A N 1
ATOM 973 C CA . GLU A 1 126 ? -6.697 5.991 -5.959 1.00 89.31 126 GLU A CA 1
ATOM 974 C C . GLU A 1 126 ? -7.157 4.815 -5.086 1.00 89.31 126 GLU A C 1
ATOM 976 O O . GLU A 1 126 ? -7.927 5.012 -4.144 1.00 89.31 126 GLU A O 1
ATOM 981 N N . GLU A 1 127 ? -6.669 3.598 -5.342 1.00 90.56 127 GLU A N 1
ATOM 982 C CA . GLU A 1 127 ? -6.973 2.423 -4.515 1.00 90.56 127 GLU A CA 1
ATOM 983 C C . GLU A 1 127 ? -6.448 2.597 -3.082 1.00 90.56 127 GLU A C 1
ATOM 985 O O . GLU A 1 127 ? -7.151 2.303 -2.109 1.00 90.56 127 GLU A O 1
ATOM 990 N N . LYS A 1 128 ? -5.235 3.138 -2.929 1.00 88.94 128 LYS A N 1
ATOM 991 C CA . LYS A 1 128 ? -4.653 3.446 -1.620 1.00 88.94 128 LYS A CA 1
ATOM 992 C C . LYS A 1 128 ? -5.478 4.495 -0.870 1.00 88.94 128 LYS A C 1
ATOM 994 O O . LYS A 1 128 ? -5.762 4.295 0.311 1.00 88.94 128 LYS A O 1
ATOM 999 N N . ALA A 1 129 ? -5.920 5.553 -1.549 1.00 89.44 129 ALA A N 1
ATOM 1000 C CA . ALA A 1 129 ? -6.780 6.583 -0.970 1.00 89.44 129 ALA A CA 1
ATOM 1001 C C . ALA A 1 129 ? -8.157 6.026 -0.563 1.00 89.44 129 ALA A C 1
ATOM 1003 O O . ALA A 1 129 ? -8.680 6.360 0.501 1.00 89.44 129 ALA A O 1
ATOM 1004 N N . GLN A 1 130 ? -8.740 5.127 -1.364 1.00 91.50 130 GLN A N 1
ATOM 1005 C CA . GLN A 1 130 ? -9.985 4.442 -1.002 1.00 91.50 130 GLN A CA 1
ATOM 1006 C C . GLN A 1 130 ? -9.810 3.544 0.226 1.00 91.50 130 GLN A C 1
ATOM 1008 O O . GLN A 1 130 ? -10.665 3.538 1.113 1.00 91.50 130 GLN A O 1
ATOM 1013 N N . LYS A 1 131 ? -8.695 2.812 0.306 1.00 91.25 131 LYS A N 1
ATOM 1014 C CA . LYS A 1 131 ? -8.376 1.955 1.452 1.00 91.25 131 LYS A CA 1
ATOM 1015 C C . LYS A 1 131 ? -8.194 2.761 2.739 1.00 91.25 131 LYS A C 1
ATOM 1017 O O . LYS A 1 131 ? -8.698 2.346 3.780 1.00 91.25 131 LYS A O 1
ATOM 1022 N N . GLU A 1 132 ? -7.512 3.902 2.670 1.00 88.12 132 GLU A N 1
ATOM 1023 C CA . GLU A 1 132 ? -7.343 4.813 3.806 1.00 88.12 132 GLU A CA 1
ATOM 1024 C C . GLU A 1 132 ? -8.689 5.380 4.268 1.00 88.12 132 GLU A C 1
ATOM 1026 O O . GLU A 1 132 ? -9.022 5.275 5.446 1.00 88.12 132 GLU A O 1
ATOM 1031 N N . LYS A 1 133 ? -9.528 5.849 3.336 1.00 91.12 133 LYS A N 1
ATOM 1032 C CA . LYS A 1 133 ? -10.879 6.337 3.646 1.00 91.12 133 LYS A CA 1
ATOM 1033 C C . LYS A 1 133 ? -11.752 5.269 4.318 1.00 91.12 133 LYS A C 1
ATOM 1035 O O . LYS A 1 133 ? -12.458 5.567 5.277 1.00 91.12 133 LYS A O 1
ATOM 1040 N N . ALA A 1 134 ? -11.693 4.025 3.844 1.00 91.44 134 ALA A N 1
ATOM 1041 C CA . ALA A 1 134 ? -12.425 2.913 4.453 1.00 91.44 134 ALA A CA 1
ATOM 1042 C C . ALA A 1 134 ? -11.899 2.566 5.860 1.00 91.44 134 ALA A C 1
ATOM 1044 O O . ALA A 1 134 ? -12.666 2.169 6.741 1.00 91.44 134 ALA A O 1
ATOM 1045 N N . GLU A 1 135 ? -10.593 2.711 6.099 1.00 93.12 135 GLU A N 1
ATOM 1046 C CA . GLU A 1 135 ? -10.021 2.530 7.431 1.00 93.12 135 GLU A CA 1
ATOM 1047 C C . GLU A 1 135 ? -10.393 3.673 8.383 1.00 93.12 135 GLU A C 1
ATOM 1049 O O . GLU A 1 135 ? -10.715 3.406 9.543 1.00 93.12 135 GLU A O 1
ATOM 1054 N N . ASP A 1 136 ? -10.395 4.916 7.908 1.00 88.00 136 ASP A N 1
ATOM 1055 C CA . ASP A 1 136 ? -10.850 6.081 8.667 1.00 88.00 136 ASP A CA 1
ATOM 1056 C C . ASP A 1 136 ? -12.316 5.928 9.083 1.00 88.00 136 ASP A C 1
ATOM 1058 O O . ASP A 1 136 ? -12.634 6.070 10.265 1.00 88.00 136 ASP A O 1
ATOM 1062 N N . GLU A 1 137 ? -13.188 5.506 8.164 1.00 93.56 137 GLU A N 1
ATOM 1063 C CA . GLU A 1 137 ? -14.594 5.214 8.460 1.00 93.56 137 GLU A CA 1
ATOM 1064 C C . GLU A 1 137 ? -14.734 4.106 9.517 1.00 93.56 137 GLU A C 1
ATOM 1066 O O . GLU A 1 137 ? -15.543 4.211 10.443 1.00 93.56 137 GLU A O 1
ATOM 1071 N N . ARG A 1 138 ? -13.884 3.069 9.464 1.00 93.56 138 ARG A N 1
ATOM 1072 C CA . ARG A 1 138 ? -13.837 2.034 10.510 1.00 93.56 138 ARG A CA 1
ATOM 1073 C C . ARG A 1 138 ? -13.447 2.624 11.869 1.00 93.56 138 ARG A C 1
ATOM 1075 O O . ARG A 1 138 ? -14.026 2.235 12.885 1.00 93.56 138 ARG A O 1
ATOM 1082 N N . ARG A 1 139 ? -12.477 3.547 11.910 1.00 92.31 139 ARG A N 1
ATOM 1083 C CA . ARG A 1 139 ? -12.054 4.218 13.154 1.00 92.31 139 ARG A CA 1
ATOM 1084 C C . ARG A 1 139 ? -13.155 5.126 13.703 1.00 92.31 139 ARG A C 1
ATOM 1086 O O . ARG A 1 139 ? -13.340 5.184 14.918 1.00 92.31 139 ARG A O 1
ATOM 1093 N N . GLU A 1 140 ? -13.890 5.819 12.842 1.00 93.00 140 GLU A N 1
ATOM 1094 C CA . GLU A 1 140 ? -15.020 6.665 13.238 1.00 93.00 140 GLU A CA 1
ATOM 1095 C C . GLU A 1 140 ? -16.205 5.844 13.747 1.00 93.00 140 GLU A C 1
ATOM 1097 O O . GLU A 1 140 ? -16.778 6.181 14.783 1.00 93.00 140 GLU A O 1
ATOM 1102 N N . ALA A 1 141 ? -16.520 4.723 13.097 1.00 91.88 141 ALA A N 1
ATOM 1103 C CA . ALA A 1 141 ? -17.556 3.806 13.557 1.00 91.88 141 ALA A CA 1
ATOM 1104 C C . ALA A 1 141 ? -17.240 3.235 14.951 1.00 91.88 141 ALA A C 1
ATOM 1106 O O . ALA A 1 141 ? -18.123 3.178 15.803 1.00 91.88 141 ALA A O 1
ATOM 1107 N N . GLU A 1 142 ? -15.980 2.875 15.224 1.00 90.38 142 GLU A N 1
ATOM 1108 C CA . GLU A 1 142 ? -15.567 2.405 16.553 1.00 90.38 142 GLU A CA 1
ATOM 1109 C C . GLU A 1 142 ? -15.664 3.511 17.620 1.00 90.38 142 GLU A C 1
ATOM 1111 O O . GLU A 1 142 ? -16.099 3.254 18.745 1.00 90.38 142 GLU A O 1
ATOM 1116 N N . LYS A 1 143 ? -15.295 4.758 17.287 1.00 95.44 143 LYS A N 1
ATOM 1117 C CA . LYS A 1 143 ? -15.485 5.909 18.190 1.00 95.44 143 LYS A CA 1
ATOM 1118 C C . LYS A 1 143 ? -16.965 6.127 18.497 1.00 95.44 143 LYS A C 1
ATOM 1120 O O . LYS A 1 143 ? -17.324 6.257 19.666 1.00 95.44 143 LYS A O 1
ATOM 1125 N N . LYS A 1 144 ? -17.812 6.094 17.468 1.00 96.75 144 LYS A N 1
ATOM 1126 C CA . LYS A 1 144 ? -19.260 6.248 17.602 1.00 96.75 144 LYS A CA 1
ATOM 1127 C C . LYS A 1 144 ? -19.872 5.145 18.465 1.00 96.75 144 LYS A C 1
ATOM 1129 O O . LYS A 1 144 ? -20.656 5.457 19.348 1.00 96.75 144 LYS A O 1
ATOM 1134 N N . ASP A 1 145 ? -19.467 3.887 18.292 1.00 93.69 145 ASP A N 1
ATOM 1135 C CA . ASP A 1 145 ? -19.944 2.767 19.119 1.00 93.69 145 ASP A CA 1
ATOM 1136 C C . ASP A 1 145 ? -19.546 2.938 20.599 1.00 93.69 145 ASP A C 1
ATOM 1138 O O . ASP A 1 145 ? -20.357 2.738 21.503 1.00 93.69 145 ASP A O 1
ATOM 1142 N N . ARG A 1 146 ? -18.323 3.417 20.878 1.00 95.56 146 ARG A N 1
ATOM 1143 C CA . ARG A 1 146 ? -17.899 3.750 22.253 1.00 95.56 146 ARG A CA 1
ATOM 1144 C C . ARG A 1 146 ? -18.717 4.889 22.858 1.00 95.56 146 ARG A C 1
ATOM 1146 O O . ARG A 1 146 ? -19.037 4.845 24.048 1.00 95.56 146 ARG A O 1
ATOM 1153 N N . GLU A 1 147 ? -19.025 5.918 22.076 1.00 95.75 147 GLU A N 1
ATOM 1154 C CA . GLU A 1 147 ? -19.859 7.041 22.509 1.00 95.75 147 GLU A CA 1
ATOM 1155 C C . GLU A 1 147 ? -21.313 6.618 22.724 1.00 95.75 147 GLU A C 1
ATOM 1157 O O . GLU A 1 147 ? -21.902 6.970 23.744 1.00 95.75 147 GLU A O 1
ATOM 1162 N N . GLU A 1 148 ? -21.872 5.803 21.830 1.00 94.69 148 GLU A N 1
ATOM 1163 C CA . GLU A 1 148 ? -23.203 5.215 21.970 1.00 94.69 148 GLU A CA 1
ATOM 1164 C C . GLU A 1 148 ? -23.283 4.329 23.211 1.00 94.69 148 GLU A C 1
ATOM 1166 O O . GLU A 1 148 ? -24.246 4.429 23.970 1.00 94.69 148 GLU A O 1
ATOM 1171 N N . PHE A 1 149 ? -22.253 3.527 23.483 1.00 95.31 149 PHE A N 1
ATOM 1172 C CA . PHE A 1 149 ? -22.176 2.726 24.700 1.00 95.31 149 PHE A CA 1
ATOM 1173 C C . PHE A 1 149 ? -22.136 3.600 25.962 1.00 95.31 149 PHE A C 1
ATOM 1175 O O . PHE A 1 149 ? -22.868 3.347 26.922 1.00 95.31 149 PHE A O 1
ATOM 1182 N N . ARG A 1 150 ? -21.331 4.673 25.963 1.00 95.19 150 ARG A N 1
ATOM 1183 C CA . ARG A 1 150 ? -21.302 5.650 27.067 1.00 95.19 150 ARG A CA 1
ATOM 1184 C C . ARG A 1 150 ? -22.657 6.325 27.259 1.00 95.19 150 ARG A C 1
ATOM 1186 O O . ARG A 1 150 ? -23.133 6.410 28.387 1.00 95.19 150 ARG A O 1
ATOM 1193 N N . LYS A 1 151 ? -23.298 6.746 26.169 1.00 97.75 151 LYS A N 1
ATOM 1194 C CA . LYS A 1 151 ? -24.627 7.356 26.187 1.00 97.75 151 LYS A CA 1
ATOM 1195 C C . LYS A 1 151 ? -25.674 6.391 26.740 1.00 97.75 151 LYS A C 1
ATOM 1197 O O . LYS A 1 151 ? -26.428 6.775 27.623 1.00 97.75 151 LYS A O 1
ATOM 1202 N N . GLN A 1 152 ? -25.675 5.132 26.302 1.00 96.38 152 GLN A N 1
ATOM 1203 C CA . GLN A 1 152 ? -26.576 4.101 26.828 1.00 96.38 152 GLN A CA 1
ATOM 1204 C C . GLN A 1 152 ? -26.401 3.895 28.336 1.00 96.38 152 GLN A C 1
ATOM 1206 O O . GLN A 1 152 ? -27.391 3.705 29.042 1.00 96.38 152 GLN A O 1
ATOM 1211 N N . LEU A 1 153 ? -25.166 3.949 28.845 1.00 96.25 153 LEU A N 1
ATOM 1212 C CA . LEU A 1 153 ? -24.902 3.852 30.280 1.00 96.25 153 LEU A CA 1
ATOM 1213 C C . LEU A 1 153 ? -25.501 5.047 31.040 1.00 96.25 153 LEU A C 1
ATOM 1215 O O . LEU A 1 153 ? -26.187 4.848 32.043 1.00 96.25 153 LEU A O 1
ATOM 1219 N N . THR A 1 154 ? -25.294 6.269 30.540 1.00 95.94 154 THR A N 1
ATOM 1220 C CA . THR A 1 154 ? -25.864 7.495 31.118 1.00 95.94 154 THR A CA 1
ATOM 1221 C C . THR A 1 154 ? -27.392 7.486 31.070 1.00 95.94 154 THR A C 1
ATOM 1223 O O . THR A 1 154 ? -28.031 7.697 32.099 1.00 95.94 154 THR A O 1
ATOM 1226 N N . ASP A 1 155 ? -27.986 7.156 29.923 1.00 96.00 155 ASP A N 1
ATOM 1227 C CA . ASP A 1 155 ? -29.438 7.061 29.748 1.00 96.00 155 ASP A CA 1
ATOM 1228 C C . ASP A 1 155 ? -30.033 5.982 30.666 1.00 96.00 155 ASP A C 1
ATOM 1230 O O . ASP A 1 155 ? -31.076 6.188 31.286 1.00 96.00 155 ASP A O 1
ATOM 1234 N N . SER A 1 156 ? -29.347 4.844 30.827 1.00 97.38 156 SER A N 1
ATOM 1235 C CA . SER A 1 156 ? -29.766 3.790 31.754 1.00 97.38 156 SER A CA 1
ATOM 1236 C C . SER A 1 156 ? -29.690 4.223 33.219 1.00 97.38 156 SER A C 1
ATOM 1238 O O . SER A 1 156 ? -30.506 3.758 34.017 1.00 97.38 156 SER A O 1
ATOM 1240 N N . MET A 1 157 ? -28.713 5.046 33.608 1.00 95.50 157 MET A N 1
ATOM 1241 C CA . MET A 1 157 ? -28.621 5.583 34.969 1.00 95.50 157 MET A CA 1
ATOM 1242 C C . MET A 1 157 ? -29.704 6.632 35.221 1.00 95.50 157 MET A C 1
ATOM 1244 O O . MET A 1 157 ? -30.402 6.540 36.228 1.00 95.50 157 MET A O 1
ATOM 1248 N N . ASN A 1 158 ? -29.903 7.557 34.281 1.00 93.69 158 ASN A N 1
ATOM 1249 C CA . ASN A 1 158 ? -30.935 8.589 34.362 1.00 93.69 158 ASN A CA 1
ATOM 1250 C C . ASN A 1 158 ? -32.337 7.973 34.422 1.00 93.69 158 ASN A C 1
ATOM 1252 O O . ASN A 1 158 ? -33.100 8.301 35.320 1.00 93.69 158 ASN A O 1
ATOM 1256 N N . ALA A 1 159 ? -32.641 6.974 33.586 1.00 94.81 159 ALA A N 1
ATOM 1257 C CA . ALA A 1 159 ? -33.929 6.277 33.633 1.00 94.81 159 ALA A CA 1
ATOM 1258 C C . ALA A 1 159 ? -34.192 5.571 34.979 1.00 94.81 159 ALA A C 1
ATOM 1260 O O . ALA A 1 159 ? -35.340 5.443 35.408 1.00 94.81 159 ALA A O 1
ATOM 1261 N N . ARG A 1 160 ? -33.139 5.091 35.660 1.00 93.06 160 ARG A N 1
ATOM 1262 C CA . ARG A 1 160 ? -33.262 4.530 37.015 1.00 93.06 160 ARG A CA 1
ATOM 1263 C C . ARG A 1 160 ? -33.496 5.615 38.065 1.00 93.06 160 ARG A C 1
ATOM 1265 O O . ARG A 1 160 ? -34.211 5.338 39.021 1.00 93.06 160 ARG A O 1
ATOM 1272 N N . LEU A 1 161 ? -32.907 6.799 37.900 1.00 89.38 161 LEU A N 1
ATOM 1273 C CA . LEU A 1 161 ? -33.102 7.941 38.796 1.00 89.38 161 LEU A CA 1
ATOM 1274 C C . LEU A 1 161 ? -34.498 8.554 38.630 1.00 89.38 161 LEU A C 1
ATOM 1276 O O . LEU A 1 161 ? -35.190 8.714 39.631 1.00 89.38 161 LEU A O 1
ATOM 1280 N N . ASP A 1 162 ? -34.962 8.776 37.399 1.00 86.50 162 ASP A N 1
ATOM 1281 C CA . ASP A 1 162 ? -36.307 9.300 37.115 1.00 86.50 162 ASP A CA 1
ATOM 1282 C C . ASP A 1 162 ? -37.400 8.402 37.716 1.00 86.50 162 ASP A C 1
ATOM 1284 O O . ASP A 1 162 ? -38.325 8.876 38.372 1.00 86.50 162 ASP A O 1
ATOM 1288 N N . GLY A 1 163 ? -37.245 7.076 37.605 1.00 84.31 163 GLY A N 1
ATOM 1289 C CA . GLY A 1 163 ? -38.178 6.121 38.210 1.00 84.31 163 GLY A CA 1
ATOM 1290 C C . GLY A 1 163 ? -38.206 6.122 39.747 1.00 84.31 163 GLY A C 1
ATOM 1291 O O . GLY A 1 163 ? -39.169 5.619 40.333 1.00 84.31 163 GLY A O 1
ATOM 1292 N N . VAL A 1 164 ? -37.170 6.652 40.407 1.00 79.56 164 VAL A N 1
ATOM 1293 C CA . VAL A 1 164 ? -37.133 6.856 41.865 1.00 79.56 164 VAL A CA 1
ATOM 1294 C C . VAL A 1 164 ? -37.743 8.207 42.232 1.00 79.56 164 VAL A C 1
ATOM 1296 O O . VAL A 1 164 ? -38.470 8.276 43.219 1.00 79.56 164 VAL A O 1
ATOM 1299 N N . VAL A 1 165 ? -37.516 9.252 41.431 1.00 69.62 165 VAL A N 1
ATOM 1300 C CA . VAL A 1 165 ? -38.073 10.594 41.666 1.00 69.62 165 VAL A CA 1
ATOM 1301 C C . VAL A 1 165 ? -39.600 10.601 41.531 1.00 69.62 165 VAL A C 1
ATOM 1303 O O . VAL A 1 165 ? -40.267 11.162 42.393 1.00 69.62 165 VAL A O 1
ATOM 1306 N N . ASP A 1 166 ? -40.176 9.880 40.564 1.00 59.34 166 ASP A N 1
ATOM 1307 C CA . ASP A 1 166 ? -41.642 9.782 40.419 1.00 59.34 166 ASP A CA 1
ATOM 1308 C C . ASP A 1 166 ? -42.328 8.959 41.530 1.00 59.34 166 ASP A C 1
ATOM 1310 O O . ASP A 1 166 ? -43.531 9.091 41.763 1.00 59.34 166 ASP A O 1
ATOM 1314 N N . LYS A 1 167 ? -41.586 8.087 42.229 1.00 58.69 167 LYS A N 1
ATOM 1315 C CA . LYS A 1 167 ? -42.097 7.296 43.369 1.00 58.69 167 LYS A CA 1
ATOM 1316 C C . LYS A 1 167 ? -41.751 7.898 44.726 1.00 58.69 167 LYS A C 1
ATOM 1318 O O . LYS A 1 167 ? -42.379 7.534 45.719 1.00 58.69 167 LYS A O 1
ATOM 1323 N N . GLY A 1 168 ? -40.799 8.826 44.763 1.00 53.16 168 GLY A N 1
ATOM 1324 C CA . GLY A 1 168 ? -40.556 9.738 45.871 1.00 53.16 168 GLY A CA 1
ATOM 1325 C C . GLY A 1 168 ? -41.671 10.770 45.920 1.00 53.16 168 GLY A C 1
ATOM 1326 O O . GLY A 1 168 ? -41.483 11.920 45.546 1.00 53.16 168 GLY A O 1
ATOM 1327 N N . SER A 1 169 ? -42.847 10.305 46.334 1.00 52.84 169 SER A N 1
ATOM 1328 C CA . SER A 1 169 ? -44.054 11.067 46.613 1.00 52.84 169 SER A CA 1
ATOM 1329 C C . SER A 1 169 ? -43.724 12.473 47.128 1.00 52.84 169 SER A C 1
ATOM 1331 O O . SER A 1 169 ? -43.340 12.649 48.287 1.00 52.84 169 SER A O 1
ATOM 1333 N N . SER A 1 170 ? -43.928 13.485 46.276 1.00 55.16 170 SER A N 1
ATOM 1334 C CA . SER A 1 170 ? -43.984 14.897 46.686 1.00 55.16 170 SER A CA 1
ATOM 1335 C C . SER A 1 170 ? -44.885 15.058 47.916 1.00 55.16 170 SER A C 1
ATOM 1337 O O . SER A 1 170 ? -44.599 15.850 48.803 1.00 55.16 170 SER A O 1
ATOM 1339 N N . ASN A 1 171 ? -45.908 14.208 48.032 1.00 57.88 171 ASN A N 1
ATOM 1340 C CA . ASN A 1 171 ? -46.879 14.209 49.115 1.00 57.88 171 ASN A CA 1
ATOM 1341 C C . ASN A 1 171 ? -46.276 13.719 50.449 1.00 57.88 171 ASN A C 1
ATOM 1343 O O . ASN A 1 171 ? -46.705 14.189 51.496 1.00 57.88 171 ASN A O 1
ATOM 1347 N N . GLU A 1 172 ? -45.287 12.811 50.430 1.00 62.38 172 GLU A N 1
ATOM 1348 C CA . GLU A 1 172 ? -44.653 12.244 51.636 1.00 62.38 172 GLU A CA 1
ATOM 1349 C C . GLU A 1 172 ? -43.524 13.143 52.172 1.00 62.38 172 GLU A C 1
ATOM 1351 O O . GLU A 1 172 ? -43.401 13.363 53.380 1.00 62.38 172 GLU A O 1
ATOM 1356 N N . VAL A 1 173 ? -42.742 13.752 51.272 1.00 63.16 173 VAL A N 1
ATOM 1357 C CA . VAL A 1 173 ? -41.712 14.744 51.631 1.00 63.16 173 VAL A CA 1
ATOM 1358 C C . VAL A 1 173 ? -42.350 16.014 52.203 1.00 63.16 173 VAL A C 1
ATOM 1360 O O . VAL A 1 173 ? -41.799 16.637 53.110 1.00 63.16 173 VAL A O 1
ATOM 1363 N N . GLU A 1 174 ? -43.532 16.390 51.722 1.00 66.94 174 GLU A N 1
ATOM 1364 C CA . GLU A 1 174 ? -44.271 17.563 52.191 1.00 66.94 174 GLU A CA 1
ATOM 1365 C C . GLU A 1 174 ? -44.988 17.305 53.531 1.00 66.94 174 GLU A C 1
ATOM 1367 O O . GLU A 1 174 ? -45.040 18.199 54.381 1.00 66.94 174 GLU A O 1
ATOM 1372 N N . THR A 1 175 ? -45.433 16.069 53.801 1.00 67.31 175 THR A N 1
ATOM 1373 C CA . THR A 1 175 ? -45.863 15.655 55.151 1.00 67.31 175 THR A CA 1
ATOM 1374 C C . THR A 1 175 ? -44.702 15.592 56.140 1.00 67.31 175 THR A C 1
ATOM 1376 O O . THR A 1 175 ? -44.828 16.122 57.242 1.00 67.31 175 THR A O 1
ATOM 1379 N N . LEU A 1 176 ? -43.545 15.047 55.747 1.00 70.00 176 LEU A N 1
ATOM 1380 C CA . LEU A 1 176 ? -42.364 14.985 56.614 1.00 70.00 176 LEU A CA 1
ATOM 1381 C C . LEU A 1 176 ? -41.767 16.374 56.877 1.00 70.00 176 LEU A C 1
ATOM 1383 O O . LEU A 1 176 ? -41.321 16.632 57.989 1.00 70.00 176 LEU A O 1
ATOM 1387 N N . ARG A 1 177 ? -41.814 17.314 55.919 1.00 72.31 177 ARG A N 1
ATOM 1388 C CA . ARG A 1 177 ? -41.447 18.723 56.173 1.00 72.31 177 ARG A CA 1
ATOM 1389 C C . ARG A 1 177 ? -42.364 19.375 57.210 1.00 72.31 177 ARG A C 1
ATOM 1391 O O . ARG A 1 177 ? -41.850 20.013 58.124 1.00 72.31 177 ARG A O 1
ATOM 1398 N N . LYS A 1 178 ? -43.685 19.162 57.129 1.00 74.38 178 LYS A N 1
ATOM 1399 C CA . LYS A 1 178 ? -44.640 19.639 58.151 1.00 74.38 178 LYS A CA 1
ATOM 1400 C C . LYS A 1 178 ? -44.399 19.001 59.523 1.00 74.38 178 LYS A C 1
ATOM 1402 O O . LYS A 1 178 ? -44.624 19.636 60.550 1.00 74.38 178 LYS A O 1
ATOM 1407 N N . GLU A 1 179 ? -43.929 17.759 59.561 1.00 67.62 179 GLU A N 1
ATOM 1408 C CA . GLU A 1 179 ? -43.646 17.035 60.803 1.00 67.62 179 GLU A CA 1
ATOM 1409 C C . GLU A 1 179 ? -42.292 17.426 61.425 1.00 67.62 179 GLU A C 1
ATOM 1411 O O . GLU A 1 179 ? -42.197 17.591 62.640 1.00 67.62 179 GLU A O 1
ATOM 1416 N N . VAL A 1 180 ? -41.270 17.698 60.606 1.00 68.19 180 VAL A N 1
ATOM 1417 C CA . VAL A 1 180 ? -39.980 18.264 61.038 1.00 68.19 180 VAL A CA 1
ATOM 1418 C C . VAL A 1 180 ? -40.133 19.708 61.513 1.00 68.19 180 VAL A C 1
ATOM 1420 O O . VAL A 1 180 ? -39.500 20.078 62.492 1.00 68.19 180 VAL A O 1
ATOM 1423 N N . GLU A 1 181 ? -41.006 20.516 60.912 1.00 71.00 181 GLU A N 1
ATOM 1424 C CA . GLU A 1 181 ? -41.328 21.860 61.419 1.00 71.00 181 GLU A CA 1
ATOM 1425 C C . GLU A 1 181 ? -42.064 21.793 62.774 1.00 71.00 181 GLU A C 1
ATOM 1427 O O . GLU A 1 181 ? -41.800 22.583 63.681 1.00 71.00 181 GLU A O 1
ATOM 1432 N N . LYS A 1 182 ? -42.902 20.766 62.974 1.00 64.94 182 LYS A N 1
ATOM 1433 C CA . LYS A 1 182 ? -43.586 20.479 64.247 1.00 64.94 182 LYS A CA 1
ATOM 1434 C C . LYS A 1 182 ? -42.642 19.954 65.344 1.00 64.94 182 LYS A C 1
ATOM 1436 O O . LYS A 1 182 ? -42.888 20.206 66.524 1.00 64.94 182 LYS A O 1
ATOM 1441 N N . LEU A 1 183 ? -41.572 19.242 64.980 1.00 57.56 183 LEU A N 1
ATOM 1442 C CA . LEU A 1 183 ? -40.566 18.697 65.909 1.00 57.56 183 LEU A CA 1
ATOM 1443 C C . LEU A 1 183 ? -39.368 19.640 66.133 1.00 57.56 183 LEU A C 1
ATOM 1445 O O . LEU A 1 183 ? -38.804 19.672 67.227 1.00 57.56 183 LEU A O 1
ATOM 1449 N N . GLY A 1 184 ? -39.025 20.465 65.143 1.00 53.28 184 GLY A N 1
ATOM 1450 C CA . GLY A 1 184 ? -37.961 21.473 65.191 1.00 53.28 184 GLY A CA 1
ATOM 1451 C C . GLY A 1 184 ? -38.241 22.617 66.167 1.00 53.28 184 GLY A C 1
ATOM 1452 O O . GLY A 1 184 ? -37.311 23.273 66.623 1.00 53.28 184 GLY A O 1
ATOM 1453 N N . GLY A 1 185 ? -39.498 22.794 66.585 1.00 55.09 185 GLY A N 1
ATOM 1454 C CA . GLY A 1 185 ? -39.870 23.691 67.682 1.00 55.09 185 GLY A CA 1
ATOM 1455 C C . GLY A 1 185 ? -39.520 23.186 69.092 1.00 55.09 185 GLY A C 1
ATOM 1456 O O . GLY A 1 185 ? -39.813 23.888 70.057 1.00 55.09 185 GLY A O 1
ATOM 1457 N N . ARG A 1 186 ? -38.943 21.981 69.260 1.00 55.34 186 ARG A N 1
ATOM 1458 C CA . ARG A 1 186 ? -38.710 21.372 70.590 1.00 55.34 186 ARG A CA 1
ATOM 1459 C C . ARG A 1 186 ? -37.289 20.907 70.909 1.00 55.34 186 ARG A C 1
ATOM 1461 O O . ARG A 1 186 ? -37.086 20.412 72.012 1.00 55.34 186 ARG A O 1
ATOM 1468 N N . VAL A 1 187 ? -36.301 21.074 70.032 1.00 47.41 187 VAL A N 1
ATOM 1469 C CA . VAL A 1 187 ? -34.947 20.542 70.286 1.00 47.41 187 VAL A CA 1
ATOM 1470 C C . VAL A 1 187 ? -33.915 21.666 70.328 1.00 47.41 187 VAL A C 1
ATOM 1472 O O . VAL A 1 187 ? -33.127 21.871 69.412 1.00 47.41 187 VAL A O 1
ATOM 1475 N N . LEU A 1 188 ? -33.924 22.394 71.443 1.00 49.12 188 LEU A N 1
ATOM 1476 C CA . LEU A 1 188 ? -32.710 22.948 72.029 1.00 49.12 188 LEU A CA 1
ATOM 1477 C C . LEU A 1 188 ? -32.379 22.083 73.248 1.00 49.12 188 LEU A C 1
ATOM 1479 O O . LEU A 1 188 ? -33.256 21.856 74.079 1.00 49.12 188 LEU A O 1
ATOM 1483 N N . LEU A 1 189 ? -31.102 21.697 73.345 1.00 47.59 189 LEU A N 1
ATOM 1484 C CA . LEU A 1 189 ? -30.382 21.169 74.513 1.00 47.59 189 LEU A CA 1
ATOM 1485 C C . LEU A 1 189 ? -30.031 19.664 74.500 1.00 47.59 189 LEU A C 1
ATOM 1487 O O . LEU A 1 189 ? -30.884 18.799 74.339 1.00 47.59 189 LEU A O 1
ATOM 1491 N N . VAL A 1 190 ? -28.750 19.427 74.835 1.00 37.25 190 VAL A N 1
ATOM 1492 C CA . VAL A 1 190 ? -28.052 18.162 75.156 1.00 37.25 190 VAL A CA 1
ATOM 1493 C C . VAL A 1 190 ? -27.617 17.359 73.915 1.00 37.25 190 VAL A C 1
ATOM 1495 O O . VAL A 1 190 ? -28.423 17.043 73.059 1.00 37.25 190 VAL A O 1
ATOM 1498 N N . GLY A 1 191 ? -26.351 17.009 73.679 1.00 43.59 191 GLY A N 1
ATOM 1499 C CA . GLY A 1 191 ? -25.197 16.882 74.564 1.00 43.59 191 GLY A CA 1
ATOM 1500 C C . GLY A 1 191 ? -24.718 15.423 74.575 1.00 43.59 191 GLY A C 1
ATOM 1501 O O . GLY A 1 191 ? -25.443 14.551 75.029 1.00 43.59 191 GLY A O 1
ATOM 1502 N N . ALA A 1 192 ? -23.471 15.223 74.140 1.00 38.56 192 ALA A N 1
ATOM 1503 C CA . ALA A 1 192 ? -22.595 14.065 74.362 1.00 38.56 192 ALA A CA 1
ATOM 1504 C C . ALA A 1 192 ? -22.703 12.798 73.475 1.00 38.56 192 ALA A C 1
ATOM 1506 O O . ALA A 1 192 ? -23.705 12.097 73.419 1.00 38.56 192 ALA A O 1
ATOM 1507 N N . SER A 1 193 ? -21.523 12.494 72.916 1.00 51.25 193 SER A N 1
ATOM 1508 C CA . SER A 1 193 ? -20.853 11.191 72.819 1.00 51.25 193 SER A CA 1
ATOM 1509 C C . SER A 1 193 ? -21.521 10.060 72.041 1.00 51.25 193 SER A C 1
ATOM 1511 O O . SER A 1 193 ? -22.467 9.426 72.497 1.00 51.25 193 SER A O 1
ATOM 1513 N N . SER A 1 194 ? -20.880 9.687 70.930 1.00 36.34 194 SER A N 1
ATOM 1514 C CA . SER A 1 194 ? -21.009 8.346 70.371 1.00 36.34 194 SER A CA 1
ATOM 1515 C C . SER A 1 194 ? -19.651 7.657 70.292 1.00 36.34 194 SER A C 1
ATOM 1517 O O . SER A 1 194 ? -18.614 8.253 70.007 1.00 36.34 194 SER A O 1
ATOM 1519 N N . SER A 1 195 ? -19.721 6.392 70.663 1.00 38.53 195 SER A N 1
ATOM 1520 C CA . SER A 1 195 ? -18.704 5.426 71.022 1.00 38.53 195 SER A CA 1
ATOM 1521 C C . SER A 1 195 ? -17.776 5.012 69.883 1.00 38.53 195 SER A C 1
ATOM 1523 O O . SER A 1 195 ? -18.198 4.809 68.747 1.00 38.53 195 SER A O 1
ATOM 1525 N N . SER A 1 196 ? -16.523 4.764 70.264 1.00 50.25 196 SER A N 1
ATOM 1526 C CA . SER A 1 196 ? -15.546 3.964 69.527 1.00 50.25 196 SER A CA 1
ATOM 1527 C C . SER A 1 196 ? -16.132 2.604 69.120 1.00 50.25 196 SER A C 1
ATOM 1529 O O . SER A 1 196 ? -16.491 1.797 69.977 1.00 50.25 196 SER A O 1
ATOM 1531 N N . VAL A 1 197 ? -16.196 2.349 67.811 1.00 42.16 197 VAL A N 1
ATOM 1532 C CA . VAL A 1 197 ? -16.416 1.024 67.218 1.00 42.16 197 VAL A CA 1
ATOM 1533 C C . VAL A 1 197 ? -15.102 0.610 66.564 1.00 42.16 197 VAL A C 1
ATOM 1535 O O . VAL A 1 197 ? -14.838 0.897 65.399 1.00 42.16 197 VAL A O 1
ATOM 1538 N N . GLN A 1 198 ? -14.240 -0.047 67.337 1.00 48.56 198 GLN A N 1
ATOM 1539 C CA . GLN A 1 198 ? -13.123 -0.817 66.798 1.00 48.56 198 GLN A CA 1
ATOM 1540 C C . GLN A 1 198 ? -13.633 -2.226 66.491 1.00 48.56 198 GLN A C 1
ATOM 1542 O O . GLN A 1 198 ? -13.693 -3.087 67.362 1.00 48.56 198 GLN A O 1
ATOM 1547 N N . GLY A 1 199 ? -14.034 -2.458 65.244 1.00 49.00 199 GLY A N 1
ATOM 1548 C CA . GLY A 1 199 ? -14.421 -3.780 64.766 1.00 49.00 199 GLY A CA 1
ATOM 1549 C C . GLY A 1 199 ? -14.556 -3.803 63.248 1.00 49.00 199 GLY A C 1
ATOM 1550 O O . GLY A 1 199 ? -15.385 -3.090 62.698 1.00 49.00 199 GLY A O 1
ATOM 1551 N N . ALA A 1 200 ? -13.753 -4.647 62.591 1.00 43.53 200 ALA A N 1
ATOM 1552 C CA . ALA A 1 200 ? -13.894 -5.076 61.191 1.00 43.53 200 ALA A CA 1
ATOM 1553 C C . ALA A 1 200 ? -13.411 -4.147 60.042 1.00 43.53 200 ALA A C 1
ATOM 1555 O O . ALA A 1 200 ? -14.013 -4.137 58.973 1.00 43.53 200 ALA A O 1
ATOM 1556 N N . MET A 1 201 ? -12.268 -3.455 60.173 1.00 47.69 201 MET A N 1
ATOM 1557 C CA . MET A 1 201 ? -11.598 -2.781 59.029 1.00 47.69 201 MET A CA 1
ATOM 1558 C C . MET A 1 201 ? -10.403 -3.552 58.423 1.00 47.69 201 MET A C 1
ATOM 1560 O O . MET A 1 201 ? -9.701 -3.022 57.571 1.00 47.69 201 MET A O 1
ATOM 1564 N N . GLN A 1 202 ? -10.163 -4.813 58.799 1.00 53.53 202 GLN A N 1
ATOM 1565 C CA . GLN A 1 202 ? -8.988 -5.578 58.328 1.00 53.53 202 GLN A CA 1
ATOM 1566 C C . GLN A 1 202 ? -9.158 -6.268 56.956 1.00 53.53 202 GLN A C 1
ATOM 1568 O O . GLN A 1 202 ? -8.194 -6.814 56.431 1.00 53.53 202 GLN A O 1
ATOM 1573 N N . GLY A 1 203 ? -10.348 -6.236 56.341 1.00 58.50 203 GLY A N 1
ATOM 1574 C CA . GLY A 1 203 ? -10.613 -6.919 55.060 1.00 58.50 203 GLY A CA 1
ATOM 1575 C C . GLY A 1 203 ? -10.460 -6.065 53.792 1.00 58.50 203 GLY A C 1
ATOM 1576 O O . GLY A 1 203 ? -10.241 -6.611 52.713 1.00 58.50 203 GLY A O 1
ATOM 1577 N N . ASN A 1 204 ? -10.557 -4.737 53.903 1.00 66.12 204 ASN A N 1
ATOM 1578 C CA . ASN A 1 204 ? -10.651 -3.846 52.734 1.00 66.12 204 ASN A CA 1
ATOM 1579 C C . ASN A 1 204 ? -9.289 -3.304 52.271 1.00 66.12 204 ASN A C 1
ATOM 1581 O O . ASN A 1 204 ? -9.107 -3.035 51.085 1.00 66.12 204 ASN A O 1
ATOM 1585 N N . ASP A 1 205 ? -8.321 -3.203 53.182 1.00 78.56 205 ASP A N 1
ATOM 1586 C CA . ASP A 1 205 ? -6.974 -2.690 52.898 1.00 78.56 205 ASP A CA 1
ATOM 1587 C C . ASP A 1 205 ? -6.209 -3.592 51.908 1.00 78.56 205 ASP A C 1
ATOM 1589 O O . ASP A 1 205 ? -5.603 -3.132 50.941 1.00 78.56 205 ASP A O 1
ATOM 1593 N N . GLY A 1 206 ? -6.363 -4.914 52.045 1.00 86.38 206 GLY A N 1
ATOM 1594 C CA . GLY A 1 206 ? -5.773 -5.884 51.119 1.00 86.38 206 GLY A CA 1
ATOM 1595 C C . GLY A 1 206 ? -6.354 -5.840 49.699 1.00 86.38 206 GLY A C 1
ATOM 1596 O O . GLY A 1 206 ? -5.656 -6.190 48.747 1.00 86.38 206 GLY A O 1
ATOM 1597 N N . LEU A 1 207 ? -7.609 -5.408 49.523 1.00 85.38 207 LEU A N 1
ATOM 1598 C CA . LEU A 1 207 ? -8.207 -5.222 48.194 1.00 85.38 207 LEU A CA 1
ATOM 1599 C C . LEU A 1 207 ? -7.679 -3.952 47.522 1.00 85.38 207 LEU A C 1
ATOM 1601 O O . LEU A 1 207 ? -7.363 -3.986 46.334 1.00 85.38 207 LEU A O 1
ATOM 1605 N N . LEU A 1 208 ? -7.519 -2.866 48.283 1.00 86.75 208 LEU A N 1
ATOM 1606 C CA . LEU A 1 208 ? -6.925 -1.626 47.785 1.00 86.75 208 LEU A CA 1
ATOM 1607 C C . LEU A 1 208 ? -5.459 -1.834 47.375 1.00 86.75 208 LEU A C 1
ATOM 1609 O O . LEU A 1 208 ? -5.065 -1.428 46.283 1.00 86.75 208 LEU A O 1
ATOM 1613 N N . ALA A 1 209 ? -4.677 -2.552 48.188 1.00 90.94 209 ALA A N 1
ATOM 1614 C CA . ALA A 1 209 ? -3.296 -2.905 47.859 1.00 90.94 209 ALA A CA 1
ATOM 1615 C C . ALA A 1 209 ? -3.196 -3.762 46.581 1.00 90.94 209 ALA A C 1
ATOM 1617 O O . ALA A 1 209 ? -2.328 -3.529 45.738 1.00 90.94 209 ALA A O 1
ATOM 1618 N N . LYS A 1 210 ? -4.110 -4.726 46.393 1.00 90.19 210 LYS A N 1
ATOM 1619 C CA . LYS A 1 210 ? -4.182 -5.532 45.161 1.00 90.19 210 LYS A CA 1
ATOM 1620 C C . LYS A 1 210 ? -4.522 -4.684 43.937 1.00 90.19 210 LYS A C 1
ATOM 1622 O O . LYS A 1 210 ? -3.883 -4.867 42.905 1.00 90.19 210 LYS A O 1
ATOM 1627 N N . LEU A 1 211 ? -5.471 -3.756 44.059 1.00 92.31 211 LEU A N 1
ATOM 1628 C CA . LEU A 1 211 ? -5.872 -2.865 42.969 1.00 92.31 211 LEU A CA 1
ATOM 1629 C C . LEU A 1 211 ? -4.720 -1.945 42.535 1.00 92.31 211 LEU A C 1
ATOM 1631 O O . LEU A 1 211 ? -4.474 -1.793 41.342 1.00 92.31 211 LEU A O 1
ATOM 1635 N N . LEU A 1 212 ? -3.968 -1.384 43.487 1.00 90.50 212 LEU A N 1
ATOM 1636 C CA . LEU A 1 212 ? -2.793 -0.556 43.190 1.00 90.50 212 LEU A CA 1
ATOM 1637 C C . LEU A 1 212 ? -1.676 -1.368 42.515 1.00 90.50 212 LEU A C 1
ATOM 1639 O O . LEU A 1 212 ? -1.102 -0.920 41.524 1.00 90.50 212 LEU A O 1
ATOM 1643 N N . ALA A 1 213 ? -1.416 -2.591 42.985 1.00 93.19 213 ALA A N 1
ATOM 1644 C CA . ALA A 1 213 ? -0.436 -3.484 42.364 1.00 93.19 213 ALA A CA 1
ATOM 1645 C C . ALA A 1 213 ? -0.862 -3.958 40.959 1.00 93.19 213 ALA A C 1
ATOM 1647 O O . ALA A 1 213 ? -0.020 -4.254 40.109 1.00 93.19 213 ALA A O 1
ATOM 1648 N N . GLU A 1 214 ? -2.164 -4.078 40.699 1.00 92.62 214 GLU A N 1
ATOM 1649 C CA . GLU A 1 214 ? -2.699 -4.375 39.368 1.00 92.62 214 GLU A CA 1
ATOM 1650 C C . GLU A 1 214 ? -2.563 -3.168 38.432 1.00 92.62 214 GLU A C 1
ATOM 1652 O O . GLU A 1 214 ? -2.096 -3.311 37.301 1.00 92.62 214 GLU A O 1
ATOM 1657 N N . GLN A 1 215 ? -2.883 -1.969 38.923 1.00 92.38 215 GLN A N 1
ATOM 1658 C CA . GLN A 1 215 ? -2.694 -0.720 38.191 1.00 92.38 215 GLN A CA 1
ATOM 1659 C C . GLN A 1 215 ? -1.223 -0.512 37.798 1.00 92.38 215 GLN A C 1
ATOM 1661 O O . GLN A 1 215 ? -0.935 -0.149 36.657 1.00 92.38 215 GLN A O 1
ATOM 1666 N N . GLU A 1 216 ? -0.287 -0.784 38.710 1.00 94.31 216 GLU A N 1
ATOM 1667 C CA . GLU A 1 216 ? 1.149 -0.696 38.440 1.00 94.31 216 GLU A CA 1
ATOM 1668 C C . GLU A 1 216 ? 1.612 -1.740 37.414 1.00 94.31 216 GLU A C 1
ATOM 1670 O O . GLU A 1 216 ? 2.377 -1.412 36.506 1.00 94.31 216 GLU A O 1
ATOM 1675 N N . ARG A 1 217 ? 1.091 -2.975 37.469 1.00 95.19 217 ARG A N 1
ATOM 1676 C CA . ARG A 1 217 ? 1.368 -3.984 36.431 1.00 95.19 217 ARG A CA 1
ATOM 1677 C C . ARG A 1 217 ? 0.889 -3.539 35.053 1.00 95.19 217 ARG A C 1
ATOM 1679 O O . ARG A 1 217 ? 1.649 -3.664 34.098 1.00 95.19 217 ARG A O 1
ATOM 1686 N N . MET A 1 218 ? -0.331 -3.010 34.943 1.00 92.19 218 MET A N 1
ATOM 1687 C CA . MET A 1 218 ? -0.852 -2.511 33.663 1.00 92.19 218 MET A CA 1
ATOM 1688 C C . MET A 1 218 ? -0.024 -1.338 33.130 1.00 92.19 218 MET A C 1
ATOM 1690 O O . MET A 1 218 ? 0.239 -1.266 31.931 1.00 92.19 218 MET A O 1
ATOM 1694 N N . LYS A 1 219 ? 0.431 -0.443 34.015 1.00 94.94 219 LYS A N 1
ATOM 1695 C CA . LYS A 1 219 ? 1.327 0.656 33.644 1.00 94.94 219 LYS A CA 1
ATOM 1696 C C . LYS A 1 219 ? 2.656 0.132 33.087 1.00 94.94 219 LYS A C 1
ATOM 1698 O O . LYS A 1 219 ? 3.046 0.532 31.996 1.00 94.94 219 LYS A O 1
ATOM 1703 N N . ASN A 1 220 ? 3.295 -0.812 33.778 1.00 94.12 220 ASN A N 1
ATOM 1704 C CA . ASN A 1 220 ? 4.559 -1.402 33.329 1.00 94.12 220 ASN A CA 1
ATOM 1705 C C . ASN A 1 220 ? 4.408 -2.139 31.989 1.00 94.12 220 ASN A C 1
ATOM 1707 O O . ASN A 1 220 ? 5.275 -2.024 31.128 1.00 94.12 220 ASN A O 1
ATOM 1711 N N . GLN A 1 221 ? 3.288 -2.838 31.776 1.00 89.38 221 GLN A N 1
ATOM 1712 C CA . GLN A 1 221 ? 2.981 -3.481 30.493 1.00 89.38 221 GLN A CA 1
ATOM 1713 C C . GLN A 1 221 ? 2.829 -2.467 29.354 1.00 89.38 221 GLN A C 1
ATOM 1715 O O . GLN A 1 221 ? 3.298 -2.713 28.243 1.00 89.38 221 GLN A O 1
ATOM 1720 N N . LEU A 1 222 ? 2.186 -1.325 29.612 1.00 90.88 222 LEU A N 1
ATOM 1721 C CA . LEU A 1 222 ? 2.051 -0.261 28.620 1.00 90.88 222 LEU A CA 1
ATOM 1722 C C . LEU A 1 222 ? 3.413 0.360 28.282 1.00 90.88 222 LEU A C 1
ATOM 1724 O O . LEU A 1 222 ? 3.723 0.543 27.106 1.00 90.88 222 LEU A O 1
ATOM 1728 N N . ASP A 1 223 ? 4.239 0.635 29.291 1.00 92.56 223 ASP A N 1
ATOM 1729 C CA . ASP A 1 223 ? 5.581 1.194 29.103 1.00 92.56 223 ASP A CA 1
ATOM 1730 C C . ASP A 1 223 ? 6.494 0.227 28.325 1.00 92.56 223 ASP A C 1
ATOM 1732 O O . ASP A 1 223 ? 7.208 0.639 27.404 1.00 92.56 223 ASP A O 1
ATOM 1736 N N . GLU A 1 224 ? 6.421 -1.074 28.621 1.00 92.06 224 GLU A N 1
ATOM 1737 C CA . GLU A 1 224 ? 7.133 -2.121 27.882 1.00 92.06 224 GLU A CA 1
ATOM 1738 C C . GLU A 1 224 ? 6.652 -2.222 26.427 1.00 92.06 224 GLU A C 1
ATOM 1740 O O . GLU A 1 224 ? 7.473 -2.261 25.506 1.00 92.06 224 GLU A O 1
ATOM 1745 N N . ALA A 1 225 ? 5.338 -2.169 26.188 1.00 87.62 225 ALA A N 1
ATOM 1746 C CA . ALA A 1 225 ? 4.774 -2.164 24.840 1.00 87.62 225 ALA A CA 1
ATOM 1747 C C . ALA A 1 225 ? 5.213 -0.930 24.029 1.00 87.62 225 ALA A C 1
ATOM 1749 O O . ALA A 1 225 ? 5.525 -1.043 22.841 1.00 87.62 225 ALA A O 1
ATOM 1750 N N . LEU A 1 226 ? 5.301 0.247 24.658 1.00 90.62 226 LEU A N 1
ATOM 1751 C CA . LEU A 1 226 ? 5.804 1.467 24.018 1.00 90.62 226 LEU A CA 1
ATOM 1752 C C . LEU A 1 226 ? 7.304 1.382 23.701 1.00 90.62 226 LEU A C 1
ATOM 1754 O O . LEU A 1 226 ? 7.744 1.852 22.648 1.00 90.62 226 LEU A O 1
ATOM 1758 N N . LEU A 1 227 ? 8.102 0.769 24.578 1.00 95.62 227 LEU A N 1
ATOM 1759 C CA . LEU A 1 227 ? 9.517 0.500 24.312 1.00 95.62 227 LEU A CA 1
ATOM 1760 C C . LEU A 1 227 ? 9.699 -0.493 23.162 1.00 95.62 227 LEU A C 1
ATOM 1762 O O . LEU A 1 227 ? 10.530 -0.252 22.286 1.00 95.62 227 LEU A O 1
ATOM 1766 N N . ALA A 1 228 ? 8.906 -1.565 23.126 1.00 90.50 228 ALA A N 1
ATOM 1767 C CA . ALA A 1 228 ? 8.904 -2.518 22.023 1.00 90.50 228 ALA A CA 1
ATOM 1768 C C . ALA A 1 228 ? 8.526 -1.839 20.698 1.00 90.50 228 ALA A C 1
ATOM 1770 O O . ALA A 1 228 ? 9.221 -2.024 19.701 1.00 90.50 228 ALA A O 1
ATOM 1771 N N . LYS A 1 229 ? 7.506 -0.969 20.703 1.00 87.81 229 LYS A N 1
ATOM 1772 C CA . LYS A 1 229 ? 7.116 -0.177 19.529 1.00 87.81 229 LYS A CA 1
ATOM 1773 C C . LYS A 1 229 ? 8.274 0.680 19.003 1.00 87.81 229 LYS A C 1
ATOM 1775 O O . LYS A 1 229 ? 8.557 0.636 17.813 1.00 87.81 229 LYS A O 1
ATOM 1780 N N . ARG A 1 230 ? 8.983 1.401 19.880 1.00 94.62 230 ARG A N 1
ATOM 1781 C CA . ARG A 1 230 ? 10.154 2.209 19.478 1.00 94.62 230 ARG A CA 1
ATOM 1782 C C . ARG A 1 230 ? 11.290 1.366 18.896 1.00 94.62 230 ARG A C 1
ATOM 1784 O O . ARG A 1 230 ? 11.975 1.816 17.984 1.00 94.62 230 ARG A O 1
ATOM 1791 N N . ARG A 1 231 ? 11.501 0.147 19.403 1.00 93.31 231 ARG A N 1
ATOM 1792 C CA . ARG A 1 231 ? 12.505 -0.776 18.845 1.00 93.31 231 ARG A CA 1
ATOM 1793 C C . ARG A 1 231 ? 12.134 -1.224 17.435 1.00 93.31 231 ARG A C 1
ATOM 1795 O O . ARG A 1 231 ? 13.004 -1.235 16.573 1.00 93.31 231 ARG A O 1
ATOM 1802 N N . VAL A 1 232 ? 10.865 -1.558 17.202 1.00 83.94 232 VAL A N 1
ATOM 1803 C CA . VAL A 1 232 ? 10.377 -1.930 15.865 1.00 83.94 232 VAL A CA 1
ATOM 1804 C C . VAL A 1 232 ? 10.525 -0.760 14.895 1.00 83.94 232 VAL A C 1
ATOM 1806 O O . VAL A 1 232 ? 11.099 -0.943 13.831 1.00 83.94 232 VAL A O 1
ATOM 1809 N N . GLU A 1 233 ? 10.136 0.450 15.299 1.00 88.56 233 GLU A N 1
ATOM 1810 C CA . GLU A 1 233 ? 10.302 1.663 14.486 1.00 88.56 233 GLU A CA 1
ATOM 1811 C C . GLU A 1 233 ? 11.777 1.926 14.120 1.00 88.56 233 GLU A C 1
ATOM 1813 O O . GLU A 1 233 ? 12.093 2.275 12.984 1.00 88.56 233 GLU A O 1
ATOM 1818 N N . SER A 1 234 ? 12.713 1.699 15.050 1.00 89.31 234 SER A N 1
ATOM 1819 C CA . SER A 1 234 ? 14.152 1.776 14.753 1.00 89.31 234 SER A CA 1
ATOM 1820 C C . SER A 1 234 ? 14.581 0.752 13.698 1.00 89.31 234 SER A C 1
ATOM 1822 O O . SER A 1 234 ? 15.299 1.105 12.768 1.00 89.31 234 SER A O 1
ATOM 1824 N N . ILE A 1 235 ? 14.123 -0.498 13.812 1.00 89.31 235 ILE A N 1
ATOM 1825 C CA . ILE A 1 235 ? 14.448 -1.565 12.854 1.00 89.31 235 ILE A CA 1
ATOM 1826 C C . ILE A 1 235 ? 13.848 -1.262 11.474 1.00 89.31 235 ILE A C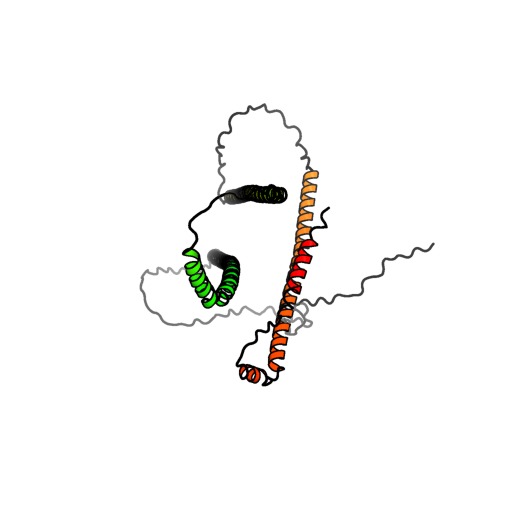 1
ATOM 1828 O O . ILE A 1 235 ? 14.506 -1.479 10.459 1.00 89.31 235 ILE A O 1
ATOM 1832 N N . GLU A 1 236 ? 12.627 -0.731 11.415 1.00 85.69 236 GLU A N 1
ATOM 1833 C CA . GLU A 1 236 ? 11.975 -0.316 10.166 1.00 85.69 236 GLU A CA 1
ATOM 1834 C C . GLU A 1 236 ? 12.750 0.812 9.467 1.00 85.69 236 GLU A C 1
ATOM 1836 O O . GLU A 1 236 ? 12.928 0.787 8.243 1.00 85.69 236 GLU A O 1
ATOM 1841 N N . ASN A 1 237 ? 13.273 1.769 10.240 1.00 89.81 237 ASN A N 1
ATOM 1842 C CA . ASN A 1 237 ? 14.138 2.831 9.729 1.00 89.81 237 ASN A CA 1
ATOM 1843 C C . ASN A 1 237 ? 15.467 2.280 9.192 1.00 89.81 237 ASN A C 1
ATOM 1845 O O . ASN A 1 237 ? 15.883 2.659 8.093 1.00 89.81 237 ASN A O 1
ATOM 1849 N N . ASP A 1 238 ? 16.100 1.355 9.917 1.00 91.00 238 ASP A N 1
ATOM 1850 C CA . ASP A 1 238 ? 17.347 0.711 9.492 1.00 91.00 238 ASP A CA 1
ATOM 1851 C C . ASP A 1 238 ? 17.137 -0.126 8.220 1.00 91.00 238 ASP A C 1
ATOM 1853 O O . ASP A 1 238 ? 17.901 -0.006 7.260 1.00 91.00 238 ASP A O 1
ATOM 1857 N N . MET A 1 239 ? 16.056 -0.911 8.150 1.00 82.94 239 MET A N 1
ATOM 1858 C CA . MET A 1 239 ? 15.668 -1.649 6.942 1.00 82.94 239 MET A CA 1
ATOM 1859 C C . MET A 1 239 ? 15.452 -0.711 5.755 1.00 82.94 239 MET A C 1
ATOM 1861 O O . MET A 1 239 ? 15.950 -0.974 4.659 1.00 82.94 239 MET A O 1
ATOM 1865 N N . SER A 1 240 ? 14.749 0.402 5.968 1.00 89.94 240 SER A N 1
ATOM 1866 C CA . SER A 1 240 ? 14.521 1.404 4.926 1.00 89.94 240 SER A CA 1
ATOM 1867 C C . SER A 1 240 ? 15.836 2.023 4.446 1.00 89.94 240 SER A C 1
ATOM 1869 O O . SER A 1 240 ? 16.032 2.203 3.244 1.00 89.94 240 SER A O 1
ATOM 1871 N N . ALA A 1 241 ? 16.773 2.304 5.354 1.00 90.00 241 ALA A N 1
ATOM 1872 C CA . ALA A 1 241 ? 18.096 2.811 5.002 1.00 90.00 241 ALA A CA 1
ATOM 1873 C C . ALA A 1 241 ? 18.910 1.795 4.183 1.00 90.00 241 ALA A C 1
ATOM 1875 O O . ALA A 1 241 ? 19.518 2.174 3.181 1.00 90.00 241 ALA A O 1
ATOM 1876 N N . VAL A 1 242 ? 18.873 0.511 4.555 1.00 92.31 242 VAL A N 1
ATOM 1877 C CA . VAL A 1 242 ? 19.539 -0.574 3.815 1.00 92.31 242 VAL A CA 1
ATOM 1878 C C . VAL A 1 242 ? 18.956 -0.732 2.409 1.00 92.31 242 VAL A C 1
ATOM 1880 O O . VAL A 1 242 ? 19.713 -0.870 1.448 1.00 92.31 242 VAL A O 1
ATOM 1883 N N . ILE A 1 243 ? 17.629 -0.675 2.265 1.00 81.88 243 ILE A N 1
ATOM 1884 C CA . ILE A 1 243 ? 16.960 -0.740 0.957 1.00 81.88 243 ILE A CA 1
ATOM 1885 C C . ILE A 1 243 ? 17.400 0.432 0.074 1.00 81.88 243 ILE A C 1
ATOM 1887 O O . ILE A 1 243 ? 17.842 0.200 -1.050 1.00 81.88 243 ILE A O 1
ATOM 1891 N N . ARG A 1 244 ? 17.377 1.668 0.593 1.00 93.75 244 ARG A N 1
ATOM 1892 C CA . ARG A 1 244 ? 17.849 2.844 -0.159 1.00 93.75 244 ARG A CA 1
ATOM 1893 C C . ARG A 1 244 ? 19.306 2.704 -0.594 1.00 93.75 244 ARG A C 1
ATOM 1895 O O . ARG A 1 244 ? 19.605 2.961 -1.752 1.00 93.75 244 ARG A O 1
ATOM 1902 N N . ALA A 1 245 ? 20.193 2.264 0.299 1.00 89.69 245 ALA A N 1
ATOM 1903 C CA . ALA A 1 245 ? 21.610 2.083 -0.022 1.00 89.69 245 ALA A CA 1
ATOM 1904 C C . ALA A 1 245 ? 21.825 1.014 -1.108 1.00 89.69 245 ALA A C 1
ATOM 1906 O O . ALA A 1 245 ? 22.661 1.175 -1.996 1.00 89.69 245 ALA A O 1
ATOM 1907 N N . ARG A 1 246 ? 21.047 -0.075 -1.073 1.00 93.94 246 ARG A N 1
ATOM 1908 C CA . ARG A 1 246 ? 21.054 -1.101 -2.123 1.00 93.94 246 ARG A CA 1
ATOM 1909 C C . ARG A 1 246 ? 20.601 -0.526 -3.465 1.00 93.94 246 ARG A C 1
ATOM 1911 O O . ARG A 1 246 ? 21.198 -0.849 -4.489 1.00 93.94 246 ARG A O 1
ATOM 1918 N N . ASP A 1 247 ? 19.541 0.271 -3.466 1.00 91.44 247 ASP A N 1
ATOM 1919 C CA . ASP A 1 247 ? 18.966 0.828 -4.691 1.00 91.44 247 ASP A CA 1
ATOM 1920 C C . ASP A 1 247 ? 19.875 1.909 -5.294 1.00 91.44 247 ASP A C 1
ATOM 1922 O O . ASP A 1 247 ? 20.083 1.926 -6.504 1.00 91.44 247 ASP A O 1
ATOM 1926 N N . GLU A 1 248 ? 20.521 2.724 -4.458 1.00 89.44 248 GLU A N 1
ATOM 1927 C CA . GLU A 1 248 ? 21.575 3.657 -4.868 1.00 89.44 248 GLU A CA 1
ATOM 1928 C C . GLU A 1 248 ? 22.769 2.919 -5.489 1.00 89.44 248 GLU A C 1
ATOM 1930 O O . GLU A 1 248 ? 23.200 3.258 -6.589 1.00 89.44 248 GLU A O 1
ATOM 1935 N N . ALA A 1 249 ? 23.239 1.836 -4.860 1.00 89.19 249 ALA A N 1
ATOM 1936 C CA . ALA A 1 249 ? 24.316 1.017 -5.414 1.00 89.19 249 ALA A CA 1
ATOM 1937 C C . ALA A 1 249 ? 23.937 0.367 -6.759 1.00 89.19 249 ALA A C 1
ATOM 1939 O O . ALA A 1 249 ? 24.789 0.232 -7.640 1.00 89.19 249 ALA A O 1
ATOM 1940 N N . ARG A 1 250 ? 22.668 -0.029 -6.943 1.00 90.56 250 ARG A N 1
ATOM 1941 C CA . ARG A 1 250 ? 22.159 -0.514 -8.238 1.00 90.56 250 ARG A CA 1
ATOM 1942 C C . ARG A 1 250 ? 22.152 0.596 -9.284 1.00 90.56 250 ARG A C 1
ATOM 1944 O O . ARG A 1 250 ? 22.674 0.375 -10.372 1.00 90.56 250 ARG A O 1
ATOM 1951 N N . ALA A 1 251 ? 21.638 1.776 -8.943 1.00 91.62 251 ALA A N 1
ATOM 1952 C CA . ALA A 1 251 ? 21.620 2.926 -9.843 1.00 91.62 251 ALA A CA 1
ATOM 1953 C C . ALA A 1 251 ? 23.038 3.350 -10.256 1.00 91.62 251 ALA A C 1
ATOM 1955 O O . ALA A 1 251 ? 23.285 3.678 -11.413 1.00 91.62 251 ALA A O 1
ATOM 1956 N N . ASP A 1 252 ? 23.999 3.312 -9.335 1.00 93.81 252 ASP A N 1
ATOM 1957 C CA . ASP A 1 252 ? 25.391 3.615 -9.654 1.00 93.81 252 ASP A CA 1
ATOM 1958 C C . ASP A 1 252 ? 26.018 2.545 -10.549 1.00 93.81 252 ASP A C 1
ATOM 1960 O O . ASP A 1 252 ? 26.714 2.887 -11.505 1.00 93.81 252 ASP A O 1
ATOM 1964 N N . ALA A 1 253 ? 25.742 1.260 -10.309 1.00 91.00 253 ALA A N 1
ATOM 1965 C CA . ALA A 1 253 ? 26.183 0.189 -11.200 1.00 91.00 253 ALA A CA 1
ATOM 1966 C C . ALA A 1 253 ? 25.617 0.349 -12.624 1.00 91.00 253 ALA A C 1
ATOM 1968 O O . ALA A 1 253 ? 26.347 0.154 -13.596 1.00 91.00 253 ALA A O 1
ATOM 1969 N N . GLU A 1 254 ? 24.352 0.754 -12.753 1.00 92.50 254 GLU A N 1
ATOM 1970 C CA . GLU A 1 254 ? 23.718 1.057 -14.041 1.00 92.50 254 GLU A CA 1
ATOM 1971 C C . GLU A 1 254 ? 24.393 2.245 -14.737 1.00 92.50 254 GLU A C 1
ATOM 1973 O O . GLU A 1 254 ? 24.781 2.123 -15.899 1.00 92.50 254 GLU A O 1
ATOM 1978 N N . LYS A 1 255 ? 24.662 3.349 -14.026 1.00 93.81 255 LYS A N 1
ATOM 1979 C CA . LYS A 1 255 ? 25.426 4.486 -14.578 1.00 93.81 255 LYS A CA 1
ATOM 1980 C C . LYS A 1 255 ? 26.814 4.065 -15.061 1.00 93.81 255 LYS A C 1
ATOM 1982 O O . LYS A 1 255 ? 27.246 4.477 -16.136 1.00 93.81 255 LYS A O 1
ATOM 1987 N N . TRP A 1 256 ? 27.522 3.235 -14.291 1.00 92.81 256 TRP A N 1
ATOM 1988 C CA . TRP A 1 256 ? 28.825 2.698 -14.697 1.00 92.81 256 TRP A CA 1
ATOM 1989 C C . TRP A 1 256 ? 28.718 1.829 -15.950 1.00 92.81 256 TRP A C 1
ATOM 1991 O O . TRP A 1 256 ? 29.590 1.891 -16.819 1.00 92.81 256 TRP A O 1
ATOM 2001 N N . GLN A 1 257 ? 27.651 1.040 -16.066 1.00 93.62 257 GLN A N 1
ATOM 2002 C CA . GLN A 1 257 ? 27.379 0.238 -17.251 1.00 93.62 257 GLN A CA 1
ATOM 2003 C C . GLN A 1 257 ? 27.089 1.122 -18.475 1.00 93.62 257 GLN A C 1
ATOM 2005 O O . GLN A 1 257 ? 27.645 0.873 -19.545 1.00 93.62 257 GLN A O 1
ATOM 2010 N N . GLU A 1 258 ? 26.284 2.174 -18.333 1.00 91.44 258 GLU A N 1
ATOM 2011 C CA . GLU A 1 258 ? 26.002 3.138 -19.405 1.00 91.44 258 GLU A CA 1
ATOM 2012 C C . GLU A 1 258 ? 27.264 3.883 -19.862 1.00 91.44 258 GLU A C 1
ATOM 2014 O O . GLU A 1 258 ? 27.534 3.982 -21.060 1.00 91.44 258 GLU A O 1
ATOM 2019 N N . GLU A 1 259 ? 28.082 4.353 -18.917 1.00 89.12 259 GLU A N 1
ATOM 2020 C CA . GLU A 1 259 ? 29.377 4.985 -19.186 1.00 89.12 259 GLU A CA 1
ATOM 2021 C C . GLU A 1 259 ? 30.315 4.026 -19.932 1.00 89.12 259 GLU A C 1
ATOM 2023 O O . GLU A 1 259 ? 30.968 4.397 -20.911 1.00 89.12 259 GLU A O 1
ATOM 2028 N N . ALA A 1 260 ? 30.347 2.757 -19.516 1.00 86.25 260 ALA A N 1
ATOM 2029 C CA . ALA A 1 260 ? 31.148 1.735 -20.169 1.00 86.25 260 ALA A CA 1
ATOM 2030 C C . ALA A 1 260 ? 30.672 1.446 -21.601 1.00 86.25 260 ALA A C 1
ATOM 2032 O O . ALA A 1 260 ? 31.511 1.131 -22.449 1.00 86.25 260 ALA A O 1
ATOM 2033 N N . LEU A 1 261 ? 29.373 1.560 -21.881 1.00 84.44 261 LEU A N 1
ATOM 2034 C CA . LEU A 1 261 ? 28.776 1.311 -23.194 1.00 84.44 261 LEU A CA 1
ATOM 2035 C C . LEU A 1 261 ? 28.773 2.537 -24.117 1.00 84.44 261 LEU A C 1
ATOM 2037 O O . LEU A 1 261 ? 28.473 2.384 -25.303 1.00 84.44 261 LEU A O 1
ATOM 2041 N N . ARG A 1 262 ? 29.137 3.733 -23.630 1.00 87.25 262 ARG A N 1
ATOM 2042 C CA . ARG A 1 262 ? 29.121 4.958 -24.441 1.00 87.25 262 ARG A CA 1
ATOM 2043 C C . ARG A 1 262 ? 30.088 4.845 -25.642 1.00 87.25 262 ARG A C 1
ATOM 2045 O O . ARG A 1 262 ? 31.298 4.700 -25.441 1.00 87.25 262 ARG A O 1
ATOM 2052 N N . PRO A 1 263 ? 29.609 4.929 -26.901 1.00 75.00 263 PRO A N 1
ATOM 2053 C CA . PRO A 1 263 ? 30.467 4.805 -28.080 1.00 75.00 263 PRO A CA 1
ATOM 2054 C C . PRO A 1 263 ? 31.356 6.047 -28.275 1.00 75.00 263 PRO A C 1
ATOM 2056 O O . PRO A 1 263 ? 30.886 7.109 -28.672 1.00 75.00 263 PRO A O 1
ATOM 2059 N N . GLY A 1 264 ? 32.658 5.915 -28.008 1.00 75.56 264 GLY A N 1
ATOM 2060 C CA . GLY A 1 264 ? 33.679 6.951 -28.211 1.00 75.56 264 GLY A CA 1
ATOM 2061 C C . GLY A 1 264 ? 35.069 6.437 -27.816 1.00 75.56 264 GLY A C 1
ATOM 2062 O O . GLY A 1 264 ? 35.188 5.606 -26.918 1.00 75.56 264 GLY A O 1
ATOM 2063 N N . LYS A 1 265 ? 36.139 6.860 -28.511 1.00 59.25 265 LYS A N 1
ATOM 2064 C CA . LYS A 1 265 ? 37.519 6.403 -28.240 1.00 59.25 265 LYS A CA 1
ATOM 2065 C C . LYS A 1 265 ? 37.902 6.708 -26.786 1.00 59.25 265 LYS A C 1
ATOM 2067 O O . LYS A 1 265 ? 38.098 7.866 -26.430 1.00 59.25 265 LYS A O 1
ATOM 2072 N N . ARG A 1 266 ? 38.037 5.655 -25.974 1.00 57.09 266 ARG A N 1
ATOM 2073 C CA . ARG A 1 266 ? 38.505 5.708 -24.584 1.00 57.09 266 ARG A CA 1
ATOM 2074 C C . ARG A 1 266 ? 39.935 6.252 -24.542 1.00 57.09 266 ARG A C 1
ATOM 2076 O O . ARG A 1 266 ? 40.893 5.509 -24.744 1.00 57.09 266 ARG A O 1
ATOM 2083 N N . GLY A 1 267 ? 40.088 7.545 -24.276 1.00 53.16 267 GLY A N 1
ATOM 2084 C CA . GLY A 1 267 ? 41.289 8.023 -23.605 1.00 53.16 267 GLY A CA 1
ATOM 2085 C C . GLY A 1 267 ? 41.304 7.397 -22.214 1.00 53.16 267 GLY A C 1
ATOM 2086 O O . GLY A 1 267 ? 40.283 7.410 -21.534 1.00 53.16 267 GLY A O 1
ATOM 2087 N N . CYS A 1 268 ? 42.420 6.779 -21.836 1.00 51.19 268 CYS A N 1
ATOM 2088 C CA . CYS A 1 268 ? 42.672 6.291 -20.484 1.00 51.19 268 CYS A CA 1
ATOM 2089 C C . CYS A 1 268 ? 42.262 7.375 -19.474 1.00 51.19 268 CYS A C 1
ATOM 2091 O O . CYS A 1 268 ? 42.900 8.425 -19.406 1.00 51.19 268 CYS A O 1
ATOM 2093 N N . ILE A 1 269 ? 41.160 7.164 -18.751 1.00 53.38 269 ILE A N 1
ATOM 2094 C CA . ILE A 1 269 ? 40.745 8.079 -17.691 1.00 53.38 269 ILE A CA 1
ATOM 2095 C C . ILE A 1 269 ? 41.702 7.833 -16.528 1.00 53.38 269 ILE A C 1
ATOM 2097 O O . ILE A 1 269 ? 41.607 6.827 -15.826 1.00 53.38 269 ILE A O 1
ATOM 2101 N N . THR A 1 270 ? 42.644 8.754 -16.341 1.00 47.28 270 THR A N 1
ATOM 2102 C CA . THR A 1 270 ? 43.429 8.880 -15.115 1.00 47.28 270 THR A CA 1
ATOM 2103 C C . THR A 1 270 ? 42.466 9.271 -13.996 1.00 47.28 270 THR A C 1
ATOM 2105 O O . THR A 1 270 ? 42.113 10.438 -13.843 1.00 47.28 270 THR A O 1
ATOM 2108 N N . LEU A 1 271 ? 41.972 8.284 -13.250 1.00 46.47 271 LEU A N 1
ATOM 2109 C CA . LEU A 1 271 ? 41.128 8.522 -12.085 1.00 46.47 271 LEU A CA 1
ATOM 2110 C C . LEU A 1 271 ? 42.003 8.996 -10.919 1.00 46.47 271 LEU A C 1
ATOM 2112 O O . LEU A 1 271 ? 42.838 8.249 -10.410 1.00 46.47 271 LEU A O 1
ATOM 2116 N N . SER A 1 272 ? 41.787 10.235 -10.481 1.00 47.66 272 SER A N 1
ATOM 2117 C CA . SER A 1 272 ? 42.244 10.722 -9.180 1.00 47.66 272 SER A CA 1
ATOM 2118 C C . SER A 1 272 ? 41.411 10.059 -8.084 1.00 47.66 272 SER A C 1
ATOM 2120 O O . SER A 1 272 ? 40.327 10.524 -7.739 1.00 47.66 272 SER A O 1
ATOM 2122 N N . THR A 1 273 ? 41.909 8.952 -7.545 1.00 49.78 273 THR A N 1
ATOM 2123 C CA . THR A 1 273 ? 41.404 8.335 -6.316 1.00 49.78 273 THR A CA 1
ATOM 2124 C C . THR A 1 273 ? 41.551 9.332 -5.154 1.00 49.78 273 THR A C 1
ATOM 2126 O O . THR A 1 273 ? 42.650 9.864 -4.970 1.00 49.78 273 THR A O 1
ATOM 2129 N N . PRO A 1 274 ? 40.512 9.609 -4.342 1.00 48.25 274 PRO A N 1
ATOM 2130 C CA . PRO A 1 274 ? 40.678 10.429 -3.150 1.00 48.25 274 PRO A CA 1
ATOM 2131 C C . PRO A 1 274 ? 41.615 9.718 -2.165 1.00 48.25 274 PRO A C 1
ATOM 2133 O O . PRO A 1 274 ? 41.480 8.527 -1.878 1.00 48.25 274 PRO A O 1
ATOM 2136 N N . ALA A 1 275 ? 42.614 10.467 -1.699 1.00 41.94 275 ALA A N 1
ATOM 2137 C CA . ALA A 1 275 ? 43.719 9.999 -0.880 1.00 41.94 275 ALA A CA 1
ATOM 2138 C C . ALA A 1 275 ? 43.237 9.243 0.369 1.00 41.94 275 ALA A C 1
ATOM 2140 O O . ALA A 1 275 ? 42.760 9.838 1.334 1.00 41.94 275 ALA A O 1
ATOM 2141 N N . THR A 1 276 ? 43.429 7.924 0.376 1.00 41.78 276 THR A N 1
ATOM 2142 C CA . THR A 1 276 ? 43.399 7.140 1.611 1.00 41.78 276 THR A CA 1
ATOM 2143 C C . THR A 1 276 ? 44.806 7.164 2.196 1.00 41.78 276 THR A C 1
ATOM 2145 O O . THR A 1 276 ? 45.784 6.812 1.536 1.00 41.78 276 THR A O 1
ATOM 2148 N N . ARG A 1 277 ? 44.910 7.680 3.419 1.00 49.44 277 ARG A N 1
ATOM 2149 C CA . ARG A 1 277 ? 46.158 7.891 4.152 1.00 49.44 277 ARG A CA 1
ATOM 2150 C C . ARG A 1 277 ? 46.938 6.581 4.320 1.00 49.44 277 ARG A C 1
ATOM 2152 O O . ARG A 1 277 ? 46.393 5.586 4.780 1.00 49.44 277 ARG A O 1
ATOM 2159 N N . THR A 1 278 ? 48.217 6.655 3.953 1.00 47.41 278 THR A N 1
ATOM 2160 C CA . THR A 1 278 ? 49.373 5.963 4.545 1.00 47.41 278 THR A CA 1
ATOM 2161 C C . THR A 1 278 ? 49.154 4.543 5.085 1.00 47.41 278 THR A C 1
ATOM 2163 O O . THR A 1 278 ? 48.828 4.348 6.250 1.00 47.41 278 THR A O 1
ATOM 2166 N N . ALA A 1 279 ? 49.531 3.550 4.279 1.00 41.69 279 ALA A N 1
ATOM 2167 C CA . ALA A 1 279 ? 50.113 2.308 4.776 1.00 41.69 279 ALA A CA 1
ATOM 2168 C C . ALA A 1 279 ? 51.224 1.855 3.815 1.00 41.69 279 ALA A C 1
ATOM 2170 O O . ALA A 1 279 ? 51.073 1.857 2.595 1.00 41.69 279 ALA A O 1
ATOM 2171 N N . SER A 1 280 ? 52.377 1.562 4.399 1.00 44.09 280 SER A N 1
ATOM 2172 C CA . SER A 1 280 ? 53.650 1.199 3.782 1.00 44.09 280 SER A CA 1
ATOM 2173 C C . SER A 1 280 ? 53.577 -0.027 2.863 1.00 44.09 280 SER A C 1
ATOM 2175 O O . SER A 1 280 ? 52.995 -1.049 3.221 1.00 44.09 280 SER A O 1
ATOM 2177 N N . LYS A 1 281 ? 54.260 0.060 1.712 1.00 47.12 281 LYS A N 1
ATOM 2178 C CA . LYS A 1 281 ? 54.607 -1.074 0.835 1.00 47.12 281 LYS A CA 1
ATOM 2179 C C . LYS A 1 281 ? 55.456 -2.123 1.572 1.00 47.12 281 LYS A C 1
ATOM 2181 O O . LYS A 1 281 ? 56.238 -1.752 2.448 1.00 47.12 281 LYS A O 1
ATOM 2186 N N . PRO A 1 282 ? 55.464 -3.372 1.073 1.00 46.22 282 PRO A N 1
ATOM 2187 C CA . PRO A 1 282 ? 56.760 -3.970 0.766 1.00 46.22 282 PRO A CA 1
ATOM 2188 C C . PRO A 1 282 ? 56.874 -4.537 -0.659 1.00 46.22 282 PRO A C 1
ATOM 2190 O O . PRO A 1 282 ? 55.923 -4.596 -1.434 1.00 46.22 282 PRO A O 1
ATOM 2193 N N . SER A 1 283 ? 58.129 -4.856 -0.966 1.00 38.41 283 SER A N 1
ATOM 2194 C CA . SER A 1 283 ? 58.781 -5.136 -2.241 1.00 38.41 283 SER A CA 1
ATOM 2195 C C . SER A 1 283 ? 58.186 -6.199 -3.160 1.00 38.41 283 SER A C 1
ATOM 2197 O O . SER A 1 283 ? 57.703 -7.247 -2.747 1.00 38.41 283 SER A O 1
ATOM 2199 N N . THR A 1 284 ? 58.427 -5.943 -4.443 1.00 42.53 284 THR A N 1
ATOM 2200 C CA . THR A 1 284 ? 58.451 -6.858 -5.584 1.00 42.53 284 THR A CA 1
ATOM 2201 C C . THR A 1 284 ? 59.310 -8.107 -5.333 1.00 42.53 284 THR A C 1
ATOM 2203 O O . THR A 1 284 ? 60.514 -7.989 -5.104 1.00 42.53 284 THR A O 1
ATOM 2206 N N . SER A 1 285 ? 58.733 -9.301 -5.495 1.00 41.66 285 SER A N 1
ATOM 2207 C CA . SER A 1 285 ? 59.472 -10.525 -5.832 1.00 41.66 285 SER A CA 1
ATOM 2208 C C . SER A 1 285 ? 58.658 -11.424 -6.782 1.00 41.66 285 SER A C 1
ATOM 2210 O O . SER A 1 285 ? 57.491 -11.706 -6.546 1.00 41.66 285 SER A O 1
ATOM 2212 N N . THR A 1 286 ? 59.308 -11.784 -7.896 1.00 47.12 286 THR A N 1
ATOM 2213 C CA . THR A 1 286 ? 59.169 -12.953 -8.804 1.00 47.12 286 THR A CA 1
ATOM 2214 C C . THR A 1 286 ? 57.799 -13.603 -9.115 1.00 47.12 286 THR A C 1
ATOM 2216 O O . THR A 1 286 ? 57.027 -13.904 -8.210 1.00 47.12 286 THR A O 1
ATOM 2219 N N . PRO A 1 287 ? 57.541 -13.996 -10.385 1.00 54.62 287 PRO A N 1
ATOM 2220 C CA . PRO A 1 287 ? 56.313 -14.682 -10.780 1.00 54.62 287 PRO A CA 1
ATOM 2221 C C . PRO A 1 287 ? 56.365 -16.169 -10.391 1.00 54.62 287 PRO A C 1
ATOM 2223 O O . PRO A 1 287 ? 56.990 -16.981 -11.072 1.00 54.62 287 PRO A O 1
ATOM 2226 N N . LEU A 1 288 ? 55.684 -16.541 -9.305 1.00 46.16 288 LEU A N 1
ATOM 2227 C CA . LEU A 1 288 ? 55.393 -17.935 -8.968 1.00 46.16 288 LEU A CA 1
ATOM 2228 C C . LEU A 1 288 ? 53.882 -18.195 -9.024 1.00 46.16 288 LEU A C 1
ATOM 2230 O O . LEU A 1 288 ? 53.110 -17.498 -8.379 1.00 46.16 288 LEU A O 1
ATOM 2234 N N . LYS A 1 289 ? 53.527 -19.223 -9.811 1.00 53.72 289 LYS A N 1
ATOM 2235 C CA . LYS A 1 289 ? 52.294 -20.037 -9.851 1.00 53.72 289 LYS A CA 1
ATOM 2236 C C . LYS A 1 289 ? 50.996 -19.340 -9.415 1.00 53.72 289 LYS A C 1
ATOM 2238 O O . LYS A 1 289 ? 50.767 -19.106 -8.233 1.00 53.72 289 LYS A O 1
ATOM 2243 N N . SER A 1 290 ? 50.101 -19.130 -10.383 1.00 46.44 290 SER A N 1
ATOM 2244 C CA . SER A 1 290 ? 48.711 -18.724 -10.156 1.00 46.44 290 SER A CA 1
ATOM 2245 C C . SER A 1 290 ? 48.079 -19.545 -9.021 1.00 46.44 290 SER A C 1
ATOM 2247 O O . SER A 1 290 ? 48.080 -20.779 -9.103 1.00 46.44 290 SER A O 1
ATOM 2249 N N . PRO A 1 291 ? 47.532 -18.902 -7.971 1.00 46.09 291 PRO A N 1
ATOM 2250 C CA . PRO A 1 291 ? 46.791 -19.611 -6.944 1.00 46.09 291 PRO A CA 1
ATOM 2251 C C . PRO A 1 291 ? 45.588 -20.259 -7.618 1.00 46.09 291 PRO A C 1
ATOM 2253 O O . PRO A 1 291 ? 44.782 -19.572 -8.248 1.00 46.09 291 PRO A O 1
ATOM 2256 N N . ALA A 1 292 ? 45.466 -21.580 -7.508 1.00 53.25 292 ALA A N 1
ATOM 2257 C CA . ALA A 1 292 ? 44.194 -22.231 -7.756 1.00 53.25 292 ALA A CA 1
ATOM 2258 C C . ALA A 1 292 ? 43.166 -21.514 -6.872 1.00 53.25 292 ALA A C 1
ATOM 2260 O O . ALA A 1 292 ? 43.307 -21.522 -5.648 1.00 53.25 292 ALA A O 1
ATOM 2261 N N . MET A 1 293 ? 42.191 -20.832 -7.483 1.00 49.25 293 MET A N 1
ATOM 2262 C CA . MET A 1 293 ? 41.046 -20.299 -6.756 1.00 49.25 293 MET A CA 1
ATOM 2263 C C . MET A 1 293 ? 40.414 -21.488 -6.044 1.00 49.25 293 MET A C 1
ATOM 2265 O O . MET A 1 293 ? 39.760 -22.319 -6.672 1.00 49.25 293 MET A O 1
ATOM 2269 N N . SER A 1 294 ? 40.658 -21.601 -4.741 1.00 58.38 294 SER A N 1
ATOM 2270 C CA . SER A 1 294 ? 39.921 -22.508 -3.885 1.00 58.38 294 SER A CA 1
ATOM 2271 C C . SER A 1 294 ? 38.494 -21.985 -3.879 1.00 58.38 294 SER A C 1
ATOM 2273 O O . SER A 1 294 ? 38.149 -21.056 -3.147 1.00 58.38 294 SER A O 1
ATOM 2275 N N . VAL A 1 295 ? 37.685 -22.508 -4.791 1.00 63.59 295 VAL A N 1
ATOM 2276 C CA . VAL A 1 295 ? 36.255 -22.270 -4.789 1.00 63.59 295 VAL A CA 1
ATOM 2277 C C . VAL A 1 295 ? 35.758 -22.772 -3.439 1.00 63.59 295 VAL A C 1
ATOM 2279 O O . VAL A 1 295 ? 35.918 -23.943 -3.107 1.00 63.59 295 VAL A O 1
ATOM 2282 N N . ASP A 1 296 ? 35.232 -21.862 -2.626 1.00 79.50 296 ASP A N 1
ATOM 2283 C CA . ASP A 1 296 ? 34.682 -22.178 -1.314 1.00 79.50 296 ASP A CA 1
ATOM 2284 C C . ASP A 1 296 ? 33.384 -22.972 -1.526 1.00 79.50 296 ASP A C 1
ATOM 2286 O O . ASP A 1 296 ? 32.295 -22.407 -1.665 1.00 79.50 296 ASP A O 1
ATOM 2290 N N . LEU A 1 297 ? 33.516 -24.299 -1.651 1.00 83.31 297 LEU A N 1
ATOM 2291 C CA . LEU A 1 297 ? 32.420 -25.235 -1.929 1.00 83.31 297 LEU A CA 1
ATOM 2292 C C . LEU A 1 297 ? 31.254 -25.058 -0.947 1.00 83.31 297 LEU A C 1
ATOM 2294 O O . LEU A 1 297 ? 30.103 -25.281 -1.321 1.00 83.31 297 LEU A O 1
ATOM 2298 N N . LYS A 1 298 ? 31.535 -24.609 0.283 1.00 90.25 298 LYS A N 1
ATOM 2299 C CA . LYS A 1 298 ? 30.519 -24.342 1.301 1.00 90.25 298 LYS A CA 1
ATOM 2300 C C . LYS A 1 298 ? 29.605 -23.187 0.891 1.00 90.25 298 LYS A C 1
ATOM 2302 O O . LYS A 1 298 ? 28.391 -23.358 0.887 1.00 90.25 298 LYS A O 1
ATOM 2307 N N . LYS A 1 299 ? 30.169 -22.072 0.413 1.00 87.81 299 LYS A N 1
ATOM 2308 C CA . LYS A 1 299 ? 29.385 -20.932 -0.100 1.00 87.81 299 LYS A CA 1
ATOM 2309 C C . LYS A 1 299 ? 28.538 -21.305 -1.312 1.00 87.81 299 LYS A C 1
ATOM 2311 O O . LYS A 1 299 ? 27.412 -20.834 -1.435 1.00 87.81 299 LYS A O 1
ATOM 2316 N N . ILE A 1 300 ? 29.052 -22.157 -2.201 1.00 88.25 300 ILE A N 1
ATOM 2317 C CA . ILE A 1 300 ? 28.274 -22.636 -3.353 1.00 88.25 300 ILE A CA 1
ATOM 2318 C C . ILE A 1 300 ? 27.124 -23.537 -2.899 1.00 88.25 300 ILE A C 1
ATOM 2320 O O . ILE A 1 300 ? 26.008 -23.389 -3.395 1.00 88.25 300 ILE A O 1
ATOM 2324 N N . SER A 1 301 ? 27.373 -24.436 -1.945 1.00 87.75 301 SER A N 1
ATOM 2325 C CA . SER A 1 301 ? 26.331 -25.282 -1.360 1.00 87.75 301 SER A CA 1
ATOM 2326 C C . SER A 1 301 ? 25.250 -24.452 -0.663 1.00 87.75 301 SER A C 1
ATOM 2328 O O . SER A 1 301 ? 24.067 -24.723 -0.848 1.00 87.75 301 SER A O 1
ATOM 2330 N N . ASP A 1 302 ? 25.635 -23.416 0.086 1.00 90.50 302 ASP A N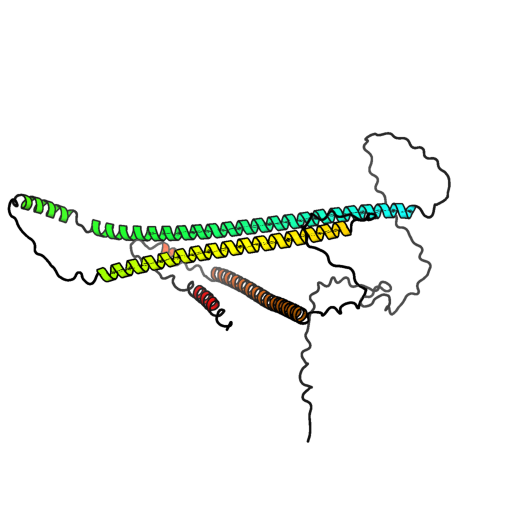 1
ATOM 2331 C CA . ASP A 1 302 ? 24.698 -22.516 0.765 1.00 90.50 302 ASP A CA 1
ATOM 2332 C C . ASP A 1 302 ? 23.863 -21.700 -0.238 1.00 90.50 302 ASP A C 1
ATOM 2334 O O . ASP A 1 302 ? 22.647 -21.586 -0.082 1.00 90.50 302 ASP A O 1
ATOM 2338 N N . LEU A 1 303 ? 24.480 -21.202 -1.318 1.00 91.19 303 LEU A N 1
ATOM 2339 C CA . LEU A 1 303 ? 23.765 -20.531 -2.412 1.00 91.19 303 LEU A CA 1
ATOM 2340 C C . LEU A 1 303 ? 22.792 -21.468 -3.133 1.00 91.19 303 LEU A C 1
ATOM 2342 O O . LEU A 1 303 ? 21.716 -21.038 -3.546 1.00 91.19 303 LEU A O 1
ATOM 2346 N N . HIS A 1 304 ? 23.157 -22.737 -3.311 1.00 92.12 304 HIS A N 1
ATOM 2347 C CA . HIS A 1 304 ? 22.268 -23.725 -3.913 1.00 92.12 304 HIS A CA 1
ATOM 2348 C C . HIS A 1 304 ? 21.087 -24.019 -2.982 1.00 92.12 304 HIS A C 1
ATOM 2350 O O . HIS A 1 304 ? 19.946 -23.991 -3.434 1.00 92.12 304 HIS A O 1
ATOM 2356 N N . ARG A 1 305 ? 21.338 -24.209 -1.681 1.00 93.06 305 ARG A N 1
ATOM 2357 C CA . ARG A 1 305 ? 20.278 -24.404 -0.684 1.00 93.06 305 ARG A CA 1
ATOM 2358 C C . ARG A 1 305 ? 19.265 -23.254 -0.712 1.00 93.06 305 ARG A C 1
ATOM 2360 O O . ARG A 1 305 ? 18.086 -23.514 -0.910 1.00 93.06 305 ARG A O 1
ATOM 2367 N N . LEU A 1 306 ? 19.731 -22.004 -0.659 1.00 93.50 306 LEU A N 1
ATOM 2368 C CA . LEU A 1 306 ? 18.866 -20.816 -0.722 1.00 93.50 306 LEU A CA 1
ATOM 2369 C C . LEU A 1 306 ? 18.046 -20.734 -2.023 1.00 93.50 306 LEU A C 1
ATOM 2371 O O . LEU A 1 306 ? 16.876 -20.353 -2.018 1.00 93.50 306 LEU A O 1
ATOM 2375 N N . LYS A 1 307 ? 18.631 -21.109 -3.167 1.00 90.88 307 LYS A N 1
ATOM 2376 C CA . LYS A 1 307 ? 17.887 -21.163 -4.438 1.00 90.88 307 LYS A CA 1
ATOM 2377 C C . LYS A 1 307 ? 16.803 -22.238 -4.429 1.00 90.88 307 LYS A C 1
ATOM 2379 O O . LYS A 1 307 ? 15.743 -22.039 -5.007 1.00 90.88 307 LYS A O 1
ATOM 2384 N N . VAL A 1 308 ? 17.067 -23.380 -3.802 1.00 94.75 308 VAL A N 1
ATOM 2385 C CA . VAL A 1 308 ? 16.081 -24.460 -3.691 1.00 94.75 308 VAL A CA 1
ATOM 2386 C C . VAL A 1 308 ? 14.950 -24.050 -2.755 1.00 94.75 308 VAL A C 1
ATOM 2388 O O . VAL A 1 308 ? 13.794 -24.263 -3.105 1.00 94.75 308 VAL A O 1
ATOM 2391 N N . GLU A 1 309 ? 15.269 -23.423 -1.624 1.00 92.19 309 GLU A N 1
ATOM 2392 C CA . GLU A 1 309 ? 14.284 -22.898 -0.670 1.00 92.19 309 GLU A CA 1
ATOM 2393 C C . GLU A 1 309 ? 13.372 -21.860 -1.333 1.00 92.19 309 GLU A C 1
ATOM 2395 O O . GLU A 1 309 ? 12.158 -22.031 -1.316 1.00 92.19 309 GLU A O 1
ATOM 2400 N N . THR A 1 310 ? 13.926 -20.881 -2.054 1.00 90.19 310 THR A N 1
ATOM 2401 C CA . THR A 1 310 ? 13.102 -19.878 -2.758 1.00 90.19 310 THR A CA 1
ATOM 2402 C C . THR A 1 310 ? 12.220 -20.490 -3.851 1.00 90.19 310 THR A C 1
ATOM 2404 O O . THR A 1 310 ? 11.063 -20.112 -3.995 1.00 90.19 310 THR A O 1
ATOM 2407 N N . ILE A 1 311 ? 12.702 -21.483 -4.610 1.00 93.19 311 ILE A N 1
ATOM 2408 C CA . ILE A 1 311 ? 11.859 -22.192 -5.593 1.00 93.19 311 ILE A CA 1
ATOM 2409 C C . ILE A 1 311 ? 10.738 -22.977 -4.894 1.00 93.19 311 ILE A C 1
ATOM 2411 O O . ILE A 1 311 ? 9.619 -23.049 -5.406 1.00 93.19 311 ILE A O 1
ATOM 2415 N N . GLN A 1 312 ? 11.020 -23.579 -3.738 1.00 91.25 312 GLN A N 1
ATOM 2416 C CA . GLN A 1 312 ? 10.013 -24.291 -2.954 1.00 91.25 312 GLN A CA 1
ATOM 2417 C C . GLN A 1 312 ? 8.961 -23.339 -2.383 1.00 91.25 312 GLN A C 1
ATOM 2419 O O . GLN A 1 312 ? 7.774 -23.636 -2.515 1.00 91.25 312 GLN A O 1
ATOM 2424 N N . GLU A 1 313 ? 9.370 -22.194 -1.836 1.00 90.12 313 GLU A N 1
ATOM 2425 C CA . GLU A 1 313 ? 8.469 -21.128 -1.382 1.00 90.12 313 GLU A CA 1
ATOM 2426 C C . GLU A 1 313 ? 7.558 -20.670 -2.522 1.00 90.12 313 GLU A C 1
ATOM 2428 O O . GLU A 1 313 ? 6.340 -20.745 -2.391 1.00 90.12 313 GLU A O 1
ATOM 2433 N N . MET A 1 314 ? 8.118 -20.356 -3.694 1.00 87.31 314 MET A N 1
ATOM 2434 C CA . MET A 1 314 ? 7.335 -19.961 -4.872 1.00 87.31 314 MET A CA 1
ATOM 2435 C C . MET A 1 314 ? 6.304 -21.026 -5.289 1.00 87.31 314 MET A C 1
ATOM 2437 O O . MET A 1 314 ? 5.195 -20.700 -5.716 1.00 87.31 314 MET A O 1
ATOM 2441 N N . HIS A 1 315 ? 6.629 -22.318 -5.169 1.00 90.00 315 HIS A N 1
ATOM 2442 C CA . HIS A 1 315 ? 5.674 -23.395 -5.450 1.00 90.00 315 HIS A CA 1
ATOM 2443 C C . HIS A 1 315 ? 4.570 -23.518 -4.393 1.00 90.00 315 HIS A C 1
ATOM 2445 O O . HIS A 1 315 ? 3.435 -23.868 -4.737 1.00 90.00 315 HIS A O 1
ATOM 2451 N N . ILE A 1 316 ? 4.893 -23.279 -3.121 1.00 90.06 316 ILE A N 1
ATOM 2452 C CA . ILE A 1 316 ? 3.916 -23.273 -2.028 1.00 90.06 316 ILE A CA 1
ATOM 2453 C C . ILE A 1 316 ? 2.979 -22.081 -2.208 1.00 90.06 316 ILE A C 1
ATOM 2455 O O . ILE A 1 316 ? 1.770 -22.287 -2.293 1.00 90.06 316 ILE A O 1
ATOM 2459 N N . GLU A 1 317 ? 3.526 -20.882 -2.406 1.00 87.38 317 GLU A N 1
ATOM 2460 C CA . GLU A 1 317 ? 2.763 -19.662 -2.665 1.00 87.38 317 GLU A CA 1
ATOM 2461 C C . GLU A 1 317 ? 1.852 -19.812 -3.883 1.00 87.38 317 GLU A C 1
ATOM 2463 O O . GLU A 1 317 ? 0.681 -19.451 -3.827 1.00 87.38 317 GLU A O 1
ATOM 2468 N N . PHE A 1 318 ? 2.330 -20.419 -4.974 1.00 89.00 318 PHE A N 1
ATOM 2469 C CA . PHE A 1 318 ? 1.490 -20.671 -6.146 1.00 89.00 318 PHE A CA 1
ATOM 2470 C C . PHE A 1 318 ? 0.319 -21.617 -5.842 1.00 89.00 318 PHE A C 1
ATOM 2472 O O . PHE A 1 318 ? -0.799 -21.401 -6.320 1.00 89.00 318 PHE A O 1
ATOM 2479 N N . ARG A 1 319 ? 0.543 -22.673 -5.045 1.00 88.94 319 ARG A N 1
ATOM 2480 C CA . ARG A 1 319 ? -0.544 -23.570 -4.621 1.00 88.94 319 ARG A CA 1
ATOM 2481 C C . ARG A 1 319 ? -1.542 -22.860 -3.719 1.00 88.94 319 ARG A C 1
ATOM 2483 O O . ARG A 1 319 ? -2.743 -23.020 -3.926 1.00 88.94 319 ARG A O 1
ATOM 2490 N N . GLU A 1 320 ? -1.064 -22.078 -2.759 1.00 90.00 320 GLU A N 1
ATOM 2491 C CA . GLU A 1 320 ? -1.924 -21.296 -1.874 1.00 90.00 320 GLU A CA 1
ATOM 2492 C C . GLU A 1 320 ? -2.724 -20.262 -2.663 1.00 90.00 320 GLU A C 1
ATOM 2494 O O . GLU A 1 320 ? -3.939 -20.184 -2.509 1.00 90.00 320 GLU A O 1
ATOM 2499 N N . PHE A 1 321 ? -2.084 -19.541 -3.581 1.00 89.06 321 PHE A N 1
ATOM 2500 C CA . PHE A 1 321 ? -2.734 -18.567 -4.452 1.00 89.06 321 PHE A CA 1
ATOM 2501 C C . PHE A 1 321 ? -3.848 -19.194 -5.301 1.00 89.06 321 PHE A C 1
ATOM 2503 O O . PHE A 1 321 ? -4.924 -18.612 -5.449 1.00 89.06 321 PHE A O 1
ATOM 2510 N N . ASN A 1 322 ? -3.633 -20.402 -5.830 1.00 84.81 322 ASN A N 1
ATOM 2511 C CA . ASN A 1 322 ? -4.687 -21.127 -6.542 1.00 84.81 322 ASN A CA 1
ATOM 2512 C C . ASN A 1 322 ? -5.835 -21.539 -5.607 1.00 84.81 322 ASN A C 1
ATOM 2514 O O . ASN A 1 322 ? -6.993 -21.345 -5.969 1.00 84.81 322 ASN A O 1
ATOM 2518 N N . ALA A 1 323 ? -5.539 -22.023 -4.397 1.00 90.75 323 ALA A N 1
ATOM 2519 C CA . ALA A 1 323 ? -6.565 -22.364 -3.409 1.00 90.75 323 ALA A CA 1
ATOM 2520 C C . ALA A 1 323 ? -7.394 -21.137 -2.976 1.00 90.75 323 ALA A C 1
ATOM 2522 O O . ALA A 1 323 ? -8.612 -21.229 -2.825 1.00 90.75 323 ALA A O 1
ATOM 2523 N N . TRP A 1 324 ? -6.755 -19.972 -2.830 1.00 86.75 324 TRP A N 1
ATOM 2524 C CA . TRP A 1 324 ? -7.431 -18.699 -2.567 1.00 86.75 324 TRP A CA 1
ATOM 2525 C C . TRP A 1 324 ? -8.390 -18.319 -3.698 1.00 86.75 324 TRP A C 1
ATOM 2527 O O . TRP A 1 324 ? -9.542 -17.977 -3.432 1.00 86.75 324 TRP A O 1
ATOM 2537 N N . ARG A 1 325 ? -7.951 -18.442 -4.955 1.00 90.50 325 ARG A N 1
ATOM 2538 C CA . ARG A 1 325 ? -8.790 -18.155 -6.128 1.00 90.50 325 ARG A CA 1
ATOM 2539 C C . ARG A 1 325 ? -10.004 -19.084 -6.219 1.00 90.50 325 ARG A C 1
ATOM 2541 O O . ARG A 1 325 ? -11.098 -18.630 -6.546 1.00 90.50 325 ARG A O 1
ATOM 2548 N N . GLU A 1 326 ? -9.831 -20.372 -5.926 1.00 87.94 326 GLU A N 1
ATOM 2549 C CA . GLU A 1 326 ? -10.934 -21.344 -5.895 1.00 87.94 326 GLU A CA 1
ATOM 2550 C C . GLU A 1 326 ? -11.952 -21.007 -4.798 1.00 87.94 326 GLU A C 1
ATOM 2552 O O . GLU A 1 326 ? -13.158 -20.981 -5.055 1.00 87.94 326 GLU A O 1
ATOM 2557 N N . ALA A 1 327 ? -11.477 -20.667 -3.596 1.00 85.38 327 ALA A N 1
ATOM 2558 C CA . ALA A 1 327 ? -12.340 -20.255 -2.492 1.00 85.38 327 ALA A CA 1
ATOM 2559 C C . ALA A 1 327 ? -13.131 -18.974 -2.816 1.00 85.38 327 ALA A C 1
ATOM 2561 O O . ALA A 1 327 ? -14.310 -18.870 -2.471 1.00 85.38 327 ALA A O 1
ATOM 2562 N N . GLU A 1 328 ? -12.512 -18.012 -3.503 1.00 86.75 328 GLU A N 1
ATOM 2563 C CA . GLU A 1 328 ? -13.176 -16.789 -3.960 1.00 86.75 328 GLU A CA 1
ATOM 2564 C C . GLU A 1 328 ? -14.258 -17.082 -5.010 1.00 86.75 328 GLU A C 1
ATOM 2566 O O . GLU A 1 328 ? -15.382 -16.585 -4.902 1.00 86.75 328 GLU A O 1
ATOM 2571 N N . GLN A 1 329 ? -13.970 -17.963 -5.973 1.00 93.00 329 GLN A N 1
ATOM 2572 C CA . GLN A 1 329 ? -14.955 -18.394 -6.965 1.00 93.00 329 GLN A CA 1
ATOM 2573 C C . GLN A 1 329 ? -16.153 -19.102 -6.312 1.00 93.00 329 GLN A C 1
ATOM 2575 O O . GLN A 1 329 ? -17.301 -18.909 -6.722 1.00 93.00 329 GLN A O 1
ATOM 2580 N N . ASP A 1 330 ? -15.912 -19.918 -5.289 1.00 89.50 330 ASP A N 1
ATOM 2581 C CA . ASP A 1 330 ? -16.973 -20.612 -4.563 1.00 89.50 330 ASP A CA 1
ATOM 2582 C C . ASP A 1 330 ? -17.801 -19.673 -3.678 1.00 89.50 330 ASP A C 1
ATOM 2584 O O . ASP A 1 330 ? -19.020 -19.856 -3.569 1.00 89.50 330 ASP A O 1
ATOM 2588 N N . LEU A 1 331 ? -17.188 -18.626 -3.114 1.00 86.44 331 LEU A N 1
ATOM 2589 C CA . LEU A 1 331 ? -17.919 -17.543 -2.456 1.00 86.44 331 LEU A CA 1
ATOM 2590 C C . LEU A 1 331 ? -18.836 -16.813 -3.436 1.00 86.44 331 LEU A C 1
ATOM 2592 O O . LEU A 1 331 ? -19.989 -16.553 -3.094 1.00 86.44 331 LEU A O 1
ATOM 2596 N N . GLU A 1 332 ? -18.372 -16.525 -4.651 1.00 91.12 332 GLU A N 1
ATOM 2597 C CA . GLU A 1 332 ? -19.193 -15.846 -5.654 1.00 91.12 332 GLU A CA 1
ATOM 2598 C C . GLU A 1 332 ? -20.387 -16.712 -6.083 1.00 91.12 332 GLU A C 1
ATOM 2600 O O . GLU A 1 332 ? -21.532 -16.262 -6.029 1.00 91.12 332 GLU A O 1
ATOM 2605 N N . LYS A 1 333 ? -20.172 -18.011 -6.336 1.00 94.75 333 LYS A N 1
ATOM 2606 C CA . LYS A 1 333 ? -21.272 -18.967 -6.579 1.00 94.75 333 LYS A CA 1
ATOM 2607 C C . LYS A 1 333 ? -22.254 -19.039 -5.405 1.00 94.75 333 LYS A C 1
ATOM 2609 O O . LYS A 1 333 ? -23.453 -19.239 -5.608 1.00 94.75 333 LYS A O 1
ATOM 2614 N N . ALA A 1 334 ? -21.774 -18.939 -4.164 1.00 90.25 334 ALA A N 1
ATOM 2615 C CA . ALA A 1 334 ? -22.637 -18.941 -2.985 1.00 90.25 334 ALA A CA 1
ATOM 2616 C C . ALA A 1 334 ? -23.481 -17.660 -2.899 1.00 90.25 334 ALA A C 1
ATOM 2618 O O . ALA A 1 334 ? -24.682 -17.751 -2.636 1.00 90.25 334 ALA A O 1
ATOM 2619 N N . LYS A 1 335 ? -22.896 -16.490 -3.185 1.00 92.50 335 LYS A N 1
ATOM 2620 C CA . LYS A 1 335 ? -23.632 -15.219 -3.272 1.00 92.50 335 LYS A CA 1
ATOM 2621 C C . LYS A 1 335 ? -24.694 -15.265 -4.367 1.00 92.50 335 LYS A C 1
ATOM 2623 O O . LYS A 1 335 ? -25.842 -14.918 -4.105 1.00 92.50 335 LYS A O 1
ATOM 2628 N N . GLU A 1 336 ? -24.360 -15.768 -5.554 1.00 94.25 336 GLU A N 1
ATOM 2629 C CA . GLU A 1 336 ? -25.327 -15.937 -6.646 1.00 94.25 336 GLU A CA 1
ATOM 2630 C C . GLU A 1 336 ? -26.498 -16.839 -6.240 1.00 94.25 336 GLU A C 1
ATOM 2632 O O . GLU A 1 336 ? -27.657 -16.529 -6.528 1.00 94.25 336 GLU A O 1
ATOM 2637 N N . LYS A 1 337 ? -26.223 -17.939 -5.525 1.00 93.62 337 LYS A N 1
ATOM 2638 C CA . LYS A 1 337 ? -27.268 -18.818 -4.981 1.00 93.62 337 LYS A CA 1
ATOM 2639 C C . LYS A 1 337 ? -28.139 -18.108 -3.948 1.00 93.62 337 LYS A C 1
ATOM 2641 O O . LYS A 1 337 ? -29.347 -18.317 -3.974 1.00 93.62 337 LYS A O 1
ATOM 2646 N N . ILE A 1 338 ? -27.565 -17.278 -3.075 1.00 89.06 338 ILE A N 1
ATOM 2647 C CA . ILE A 1 338 ? -28.330 -16.475 -2.107 1.00 89.06 338 ILE A CA 1
ATOM 2648 C C . ILE A 1 338 ? -29.256 -15.513 -2.849 1.00 89.06 338 ILE A C 1
ATOM 2650 O O . ILE A 1 338 ? -30.463 -15.568 -2.637 1.00 89.06 338 ILE A O 1
ATOM 2654 N N . VAL A 1 339 ? -28.734 -14.733 -3.798 1.00 93.94 339 VAL A N 1
ATOM 2655 C CA . VAL A 1 339 ? -29.541 -13.797 -4.598 1.00 93.94 339 VAL A CA 1
ATOM 2656 C C . VAL A 1 339 ? -30.627 -14.537 -5.388 1.00 93.94 339 VAL A C 1
ATOM 2658 O O . VAL A 1 339 ? -31.760 -14.069 -5.500 1.00 93.94 339 VAL A O 1
ATOM 2661 N N . LYS A 1 340 ? -30.326 -15.722 -5.932 1.00 94.31 340 LYS A N 1
ATOM 2662 C CA . LYS A 1 340 ? -31.320 -16.559 -6.614 1.00 94.31 340 LYS A CA 1
ATOM 2663 C C . LYS A 1 340 ? -32.414 -17.032 -5.657 1.00 94.31 340 LYS A C 1
ATOM 2665 O O . LYS A 1 340 ? -33.589 -16.919 -5.998 1.00 94.31 340 LYS A O 1
ATOM 2670 N N . MET A 1 341 ? -32.048 -17.529 -4.476 1.00 87.62 341 MET A N 1
ATOM 2671 C CA . MET A 1 341 ? -33.011 -17.929 -3.449 1.00 87.62 341 MET A CA 1
ATOM 2672 C C . MET A 1 341 ? -33.850 -16.744 -2.972 1.00 87.62 341 MET A C 1
ATOM 2674 O O . MET A 1 341 ? -35.049 -16.910 -2.797 1.00 87.62 341 MET A O 1
ATOM 2678 N N . GLU A 1 342 ? -33.274 -15.550 -2.825 1.00 88.06 342 GLU A N 1
ATOM 2679 C CA . GLU A 1 342 ? -34.009 -14.327 -2.483 1.00 88.06 342 GLU A CA 1
ATOM 2680 C C . GLU A 1 342 ? -35.021 -13.952 -3.569 1.00 88.06 342 GLU A C 1
ATOM 2682 O O . GLU A 1 342 ? -36.178 -13.678 -3.255 1.00 88.06 342 GLU A O 1
ATOM 2687 N N . ARG A 1 343 ? -34.638 -14.010 -4.853 1.00 89.31 343 ARG A N 1
ATOM 2688 C CA . ARG A 1 343 ? -35.579 -13.796 -5.968 1.00 89.31 343 ARG A CA 1
ATOM 2689 C C . ARG A 1 343 ? -36.689 -14.843 -5.982 1.00 89.31 343 ARG A C 1
ATOM 2691 O O . ARG A 1 343 ? -37.853 -14.494 -6.151 1.00 89.31 343 ARG A O 1
ATOM 2698 N N . GLU A 1 344 ? -36.356 -16.117 -5.784 1.00 87.62 344 GLU A N 1
ATOM 2699 C CA . GLU A 1 344 ? -37.357 -17.183 -5.693 1.00 87.62 344 GLU A CA 1
ATOM 2700 C C . GLU A 1 344 ? -38.266 -17.020 -4.471 1.00 87.62 344 GLU A C 1
ATOM 2702 O O . GLU A 1 344 ? -39.463 -17.260 -4.585 1.00 87.62 344 GLU A O 1
ATOM 2707 N N . MET A 1 345 ? -37.736 -16.578 -3.329 1.00 83.81 345 MET A N 1
ATOM 2708 C CA . MET A 1 345 ? -38.510 -16.288 -2.122 1.00 83.81 345 MET A CA 1
ATOM 2709 C C . MET A 1 345 ? -39.455 -15.102 -2.349 1.00 83.81 345 MET A C 1
ATOM 2711 O O . MET A 1 345 ? -40.610 -15.161 -1.938 1.00 83.81 345 MET A O 1
ATOM 2715 N N . LEU A 1 346 ? -39.008 -14.056 -3.049 1.00 77.06 346 LEU A N 1
ATOM 2716 C CA . LEU A 1 346 ? -39.853 -12.919 -3.423 1.00 77.06 346 LEU A CA 1
ATOM 2717 C C . LEU A 1 346 ? -40.966 -13.312 -4.405 1.00 77.06 346 LEU A C 1
ATOM 2719 O O . LEU A 1 346 ? -42.064 -12.771 -4.315 1.00 77.06 346 LEU A O 1
ATOM 2723 N N . LEU A 1 347 ? -40.713 -14.263 -5.310 1.00 75.19 347 LEU A N 1
ATOM 2724 C CA . LEU A 1 347 ? -41.711 -14.755 -6.270 1.00 75.19 347 LEU A CA 1
ATOM 2725 C C . LEU A 1 347 ? -42.678 -15.787 -5.665 1.00 75.19 347 LEU A C 1
ATOM 2727 O O . LEU A 1 347 ? -43.856 -15.800 -6.015 1.00 75.19 347 LEU A O 1
ATOM 2731 N N . LYS A 1 348 ? -42.194 -16.663 -4.776 1.00 69.69 348 LYS A N 1
ATOM 2732 C CA . LYS A 1 348 ? -42.970 -17.750 -4.148 1.00 69.69 348 LYS A CA 1
ATOM 2733 C C . LYS A 1 348 ? -43.612 -17.364 -2.825 1.00 69.69 348 LYS A C 1
ATOM 2735 O O . LYS A 1 348 ? -44.330 -18.189 -2.275 1.00 69.69 348 LYS A O 1
ATOM 2740 N N . SER A 1 349 ? -43.363 -16.171 -2.290 1.00 52.03 349 SER A N 1
ATOM 2741 C CA . SER A 1 349 ? -44.138 -15.658 -1.166 1.00 52.03 349 SER A CA 1
ATOM 2742 C C . SER A 1 349 ? -45.437 -15.072 -1.726 1.00 52.03 349 SER A C 1
ATOM 2744 O O . SER A 1 349 ? -45.425 -13.928 -2.191 1.00 52.03 349 SER A O 1
ATOM 2746 N N . PRO A 1 350 ? -46.576 -15.806 -1.730 1.00 55.44 350 PRO A N 1
ATOM 2747 C CA . PRO A 1 350 ? -47.857 -15.142 -1.853 1.00 55.44 350 PRO A CA 1
ATOM 2748 C C . PRO A 1 350 ? -47.875 -14.139 -0.714 1.00 55.44 350 PRO A C 1
ATOM 2750 O O . PRO A 1 350 ? -47.737 -14.514 0.451 1.00 55.44 350 PRO A O 1
ATOM 2753 N N . ARG A 1 351 ? -47.947 -12.861 -1.079 1.00 53.00 351 ARG A N 1
ATOM 2754 C CA . ARG A 1 351 ? -48.022 -11.716 -0.180 1.00 53.00 351 ARG A CA 1
ATOM 2755 C C . ARG A 1 351 ? -49.292 -11.892 0.654 1.00 53.00 351 ARG A C 1
ATOM 2757 O O . ARG A 1 351 ? -50.352 -11.370 0.328 1.00 53.00 351 ARG A O 1
ATOM 2764 N N . SER A 1 352 ? -49.218 -12.758 1.662 1.00 53.84 352 SER A N 1
ATOM 2765 C CA . SER A 1 352 ? -50.346 -13.092 2.505 1.00 53.84 352 SER A CA 1
ATOM 2766 C C . SER A 1 352 ? -50.691 -11.806 3.232 1.00 53.84 352 SER A C 1
ATOM 2768 O O . SER A 1 352 ? -49.828 -11.116 3.779 1.00 53.84 352 SER A O 1
ATOM 2770 N N . ASN A 1 353 ? -51.962 -11.439 3.151 1.00 56.09 353 ASN A N 1
ATOM 2771 C CA . ASN A 1 353 ? -52.545 -10.180 3.607 1.00 56.09 353 ASN A CA 1
ATOM 2772 C C . ASN A 1 353 ? -52.557 -10.064 5.155 1.00 56.09 353 ASN A C 1
ATOM 2774 O O . ASN A 1 353 ? -53.466 -9.500 5.753 1.00 56.09 353 ASN A O 1
ATOM 2778 N N . LEU A 1 354 ? -51.575 -10.680 5.821 1.00 57.12 354 LEU A N 1
ATOM 2779 C CA . LEU A 1 354 ? -51.382 -10.727 7.265 1.00 57.12 354 LEU A CA 1
ATOM 2780 C C . LEU A 1 354 ? -50.509 -9.568 7.757 1.00 57.12 354 LEU A C 1
ATOM 2782 O O . LEU A 1 354 ? -50.751 -9.078 8.854 1.00 57.12 354 LEU A O 1
ATOM 2786 N N . HIS A 1 355 ? -49.567 -9.064 6.948 1.00 54.69 355 HIS A N 1
ATOM 2787 C CA . HIS A 1 355 ? -48.724 -7.933 7.362 1.00 54.69 355 HIS A CA 1
ATOM 2788 C C . HIS A 1 355 ? -49.521 -6.616 7.431 1.00 54.69 355 HIS A C 1
ATOM 2790 O O . HIS A 1 355 ? -49.481 -5.932 8.446 1.00 54.69 355 HIS A O 1
ATOM 2796 N N . SER A 1 356 ? -50.371 -6.326 6.435 1.00 55.88 356 SER A N 1
ATOM 2797 C CA . SER A 1 356 ? -51.279 -5.163 6.484 1.00 55.88 356 SER A CA 1
ATOM 2798 C C . SER A 1 356 ? -52.371 -5.278 7.553 1.00 55.88 356 SER A C 1
ATOM 2800 O O . SER A 1 356 ? -52.889 -4.263 8.005 1.00 55.88 356 SER A O 1
ATOM 2802 N N . LYS A 1 357 ? -52.714 -6.498 7.993 1.00 56.00 357 LYS A N 1
ATOM 2803 C CA . LYS A 1 357 ? -53.654 -6.717 9.105 1.00 56.00 357 LYS A CA 1
ATOM 2804 C C . LYS A 1 357 ? -52.996 -6.572 10.481 1.00 56.00 357 LYS A C 1
ATOM 2806 O O . LYS A 1 357 ? -53.682 -6.215 11.432 1.00 56.00 357 LYS A O 1
ATOM 2811 N N . MET A 1 358 ? -51.690 -6.819 10.579 1.00 56.31 358 MET A N 1
ATOM 2812 C CA . MET A 1 358 ? -50.896 -6.609 11.794 1.00 56.31 358 MET A CA 1
ATOM 2813 C C . MET A 1 358 ? -50.598 -5.122 12.042 1.00 56.31 358 MET A C 1
ATOM 2815 O O . MET A 1 358 ? -50.645 -4.689 13.189 1.00 56.31 358 MET A O 1
ATOM 2819 N N . ASP A 1 359 ? -50.375 -4.328 10.988 1.00 56.34 359 ASP A N 1
ATOM 2820 C CA . ASP A 1 359 ? -50.108 -2.884 11.114 1.00 56.34 359 ASP A CA 1
ATOM 2821 C C . ASP A 1 359 ? -51.375 -2.046 11.411 1.00 56.34 359 ASP A C 1
ATOM 2823 O O . ASP A 1 359 ? -51.277 -0.897 11.836 1.00 56.34 359 ASP A O 1
ATOM 2827 N N . GLY A 1 360 ? -52.575 -2.617 11.243 1.00 52.09 360 GLY A N 1
ATOM 2828 C CA . GLY A 1 360 ? -53.857 -1.949 11.515 1.00 52.09 360 GLY A CA 1
ATOM 2829 C C . GLY A 1 360 ? -54.440 -2.162 12.919 1.00 52.09 360 GLY A C 1
ATOM 2830 O O . GLY A 1 360 ? -55.461 -1.559 13.243 1.00 52.09 360 GLY A O 1
ATOM 2831 N N . LEU A 1 361 ? -53.843 -3.019 13.757 1.00 47.38 361 LEU A N 1
ATOM 2832 C CA . LEU A 1 361 ? -54.426 -3.427 15.044 1.00 47.38 361 LEU A CA 1
ATOM 2833 C C . LEU A 1 361 ? -53.405 -3.439 16.188 1.00 47.38 361 LEU A C 1
ATOM 2835 O O . LEU A 1 361 ? -53.214 -4.466 16.831 1.00 47.38 361 LEU A O 1
ATOM 2839 N N . VAL A 1 362 ? -52.789 -2.296 16.506 1.00 45.72 362 VAL A N 1
ATOM 2840 C CA . VAL A 1 362 ? -52.206 -2.102 17.848 1.00 45.72 362 VAL A CA 1
ATOM 2841 C C . VAL A 1 362 ? -52.380 -0.659 18.343 1.00 45.72 362 VAL A C 1
ATOM 2843 O O . VAL A 1 362 ? -51.482 0.166 18.181 1.00 45.72 362 VAL A O 1
ATOM 2846 N N . PRO A 1 363 ? -53.472 -0.337 19.058 1.00 47.97 363 PRO A N 1
ATOM 2847 C CA . PRO A 1 363 ? -53.419 0.625 20.141 1.00 47.97 363 PRO A CA 1
ATOM 2848 C C . PRO A 1 363 ? -53.085 -0.127 21.438 1.00 47.97 363 PRO A C 1
ATOM 2850 O O . PRO A 1 363 ? -53.859 -0.953 21.912 1.00 47.97 363 PRO A O 1
ATOM 2853 N N . GLY A 1 364 ? -51.936 0.179 22.041 1.00 47.12 364 GLY A N 1
ATOM 2854 C CA . GLY A 1 364 ? -51.701 -0.119 23.457 1.00 47.12 364 GLY A CA 1
ATOM 2855 C C . GLY A 1 364 ? -50.624 -1.159 23.779 1.00 47.12 364 GLY A C 1
ATOM 2856 O O . GLY A 1 364 ? -50.808 -2.361 23.649 1.00 47.12 364 GLY A O 1
ATOM 2857 N N . LYS A 1 365 ? -49.515 -0.637 24.315 1.00 49.72 365 LYS A N 1
ATOM 2858 C CA . LYS A 1 365 ? -48.712 -1.174 25.429 1.00 49.72 365 LYS A CA 1
ATOM 2859 C C . LYS A 1 365 ? -48.558 -2.707 25.520 1.00 49.72 365 LYS A C 1
ATOM 2861 O O . LYS A 1 365 ? -49.257 -3.350 26.290 1.00 49.72 365 LYS A O 1
ATOM 2866 N N . ALA A 1 366 ? -47.498 -3.247 24.912 1.00 40.28 366 ALA A N 1
ATOM 2867 C CA . ALA A 1 366 ? -46.660 -4.286 25.531 1.00 40.28 366 ALA A CA 1
ATOM 2868 C C . ALA A 1 366 ? -45.364 -4.498 24.728 1.00 40.28 366 ALA A C 1
ATOM 2870 O O . ALA A 1 366 ? -45.370 -5.043 23.628 1.00 40.28 366 ALA A O 1
ATOM 2871 N N . LYS A 1 367 ? -44.227 -4.114 25.320 1.00 48.69 367 LYS A N 1
ATOM 2872 C CA . LYS A 1 367 ? -42.881 -4.518 24.887 1.00 48.69 367 LYS A CA 1
ATOM 2873 C C . LYS A 1 367 ? -42.788 -6.050 24.882 1.00 48.69 367 LYS A C 1
ATOM 2875 O O . LYS A 1 367 ? -42.764 -6.658 25.949 1.00 48.69 367 LYS A O 1
ATOM 2880 N N . ARG A 1 368 ? -42.630 -6.669 23.709 1.00 39.94 368 ARG A N 1
ATOM 2881 C CA . ARG A 1 368 ? -42.040 -8.011 23.589 1.00 39.94 368 ARG A CA 1
ATOM 2882 C C . ARG A 1 368 ? -40.838 -7.951 22.654 1.00 39.94 368 ARG A C 1
ATOM 2884 O O . ARG A 1 368 ? -40.961 -7.693 21.463 1.00 39.94 368 ARG A O 1
ATOM 2891 N N . ARG A 1 369 ? -39.668 -8.159 23.258 1.00 47.09 369 ARG A N 1
ATOM 2892 C CA . ARG A 1 369 ? -38.396 -8.456 22.598 1.00 47.09 369 ARG A CA 1
ATOM 2893 C C . ARG A 1 369 ? -38.544 -9.789 21.870 1.00 47.09 369 ARG A C 1
ATOM 2895 O O . ARG A 1 369 ? -38.765 -10.801 22.528 1.00 47.09 369 ARG A O 1
ATOM 2902 N N . TRP A 1 370 ? -38.391 -9.785 20.552 1.00 40.53 370 TRP A N 1
ATOM 2903 C CA . TRP A 1 370 ? -38.119 -10.997 19.789 1.00 40.53 370 TRP A CA 1
ATOM 2904 C C . TRP A 1 370 ? -36.611 -11.095 19.570 1.00 40.53 370 TRP A C 1
ATOM 2906 O O . TRP A 1 370 ? -35.969 -10.144 19.128 1.00 40.53 370 TRP A O 1
ATOM 2916 N N . LEU A 1 371 ? -36.046 -12.236 19.965 1.00 47.00 371 LEU A N 1
ATOM 2917 C CA . LEU A 1 371 ? -34.644 -12.575 19.780 1.00 47.00 371 LEU A CA 1
ATOM 2918 C C . LEU A 1 371 ? -34.321 -12.677 18.280 1.00 47.00 371 LEU A C 1
ATOM 2920 O O . LEU A 1 371 ? -34.680 -13.660 17.640 1.00 47.00 371 LEU A O 1
ATOM 2924 N N . LEU A 1 372 ? -33.546 -11.727 17.755 1.00 44.91 372 LEU A N 1
ATOM 2925 C CA . LEU A 1 372 ? -32.597 -11.995 16.671 1.00 44.91 372 LEU A CA 1
ATOM 2926 C C . LEU A 1 372 ? -31.229 -12.288 17.298 1.00 44.91 372 LEU A C 1
ATOM 2928 O O . LEU A 1 372 ? -30.327 -11.457 17.329 1.00 44.91 372 LEU A O 1
ATOM 2932 N N . ILE A 1 373 ? -31.081 -13.491 17.844 1.00 50.53 373 ILE A N 1
ATOM 2933 C CA . ILE A 1 373 ? -29.784 -14.058 18.218 1.00 50.53 373 ILE A CA 1
ATOM 2934 C C . ILE A 1 373 ? -29.791 -15.465 17.634 1.00 50.53 373 ILE A C 1
ATOM 2936 O O . ILE A 1 373 ? -30.399 -16.359 18.209 1.00 50.53 373 ILE A O 1
ATOM 2940 N N . GLY A 1 374 ? -29.183 -15.667 16.463 1.00 48.97 374 GLY A N 1
ATOM 2941 C CA . GLY A 1 374 ? -29.198 -17.008 15.870 1.00 48.97 374 GLY A CA 1
ATOM 2942 C C . GLY A 1 374 ? -28.317 -17.286 14.658 1.00 48.97 374 GLY A C 1
ATOM 2943 O O . GLY A 1 374 ? -27.954 -18.440 14.480 1.00 48.97 374 GLY A O 1
ATOM 2944 N N . VAL A 1 375 ? -27.921 -16.295 13.845 1.00 48.25 375 VAL A N 1
ATOM 2945 C CA . VAL A 1 375 ? -27.216 -16.615 12.575 1.00 48.25 375 VAL A CA 1
ATOM 2946 C C . VAL A 1 375 ? -25.855 -15.917 12.408 1.00 48.25 375 VAL A C 1
ATOM 2948 O O . VAL A 1 375 ? -24.982 -16.430 11.718 1.00 48.25 375 VAL A O 1
ATOM 2951 N N . GLY A 1 376 ? -25.583 -14.816 13.122 1.00 41.97 376 GLY A N 1
ATOM 2952 C CA . GLY A 1 376 ? -24.310 -14.079 12.994 1.00 41.97 376 GLY A CA 1
ATOM 2953 C C . GLY A 1 376 ? -23.127 -14.612 13.820 1.00 41.97 376 GLY A C 1
ATOM 2954 O O . GLY A 1 376 ? -21.984 -14.227 13.578 1.00 41.97 376 GLY A O 1
ATOM 2955 N N . ARG A 1 377 ? -23.357 -15.495 14.805 1.00 47.47 377 ARG A N 1
ATOM 2956 C CA . ARG A 1 377 ? -22.286 -15.990 15.698 1.00 47.47 377 ARG A CA 1
ATOM 2957 C C . ARG A 1 377 ? -21.534 -17.201 15.149 1.00 47.47 377 ARG A C 1
ATOM 2959 O O . ARG A 1 377 ? -20.378 -17.390 15.502 1.00 47.47 377 ARG A O 1
ATOM 2966 N N . THR A 1 378 ? -22.122 -17.976 14.245 1.00 48.44 378 THR A N 1
ATOM 2967 C CA . THR A 1 378 ? -21.511 -19.222 13.752 1.00 48.44 378 THR A CA 1
ATOM 2968 C C . THR A 1 378 ? -20.357 -18.976 12.772 1.00 48.44 378 THR A C 1
ATOM 2970 O O . THR A 1 378 ? -19.445 -19.794 12.677 1.00 48.44 378 THR A O 1
ATOM 2973 N N . ILE A 1 379 ? -20.338 -17.826 12.089 1.00 50.88 379 ILE A N 1
ATOM 2974 C CA . ILE A 1 379 ? -19.273 -17.471 11.134 1.00 50.88 379 ILE A CA 1
ATOM 2975 C C . ILE A 1 379 ? -18.039 -16.918 11.868 1.00 50.88 379 ILE A C 1
ATOM 2977 O O . ILE A 1 379 ? -16.906 -17.268 11.535 1.00 50.88 379 ILE A O 1
ATOM 2981 N N . ARG A 1 380 ? -18.236 -16.131 12.936 1.00 49.88 380 ARG A N 1
ATOM 2982 C CA . ARG A 1 380 ? -17.129 -15.494 13.672 1.00 49.88 380 ARG A CA 1
ATOM 2983 C C . ARG A 1 380 ? -16.301 -16.497 14.485 1.00 49.88 380 ARG A C 1
ATOM 2985 O O . ARG A 1 380 ? -15.082 -16.367 14.550 1.00 49.88 380 ARG A O 1
ATOM 2992 N N . THR A 1 381 ? -16.926 -17.543 15.027 1.00 52.75 381 THR A N 1
ATOM 2993 C CA . THR A 1 381 ? -16.216 -18.587 15.790 1.00 52.75 381 THR A CA 1
ATOM 2994 C C . THR A 1 381 ? -15.397 -19.515 14.889 1.00 52.75 381 THR A C 1
ATOM 2996 O O . THR A 1 381 ? -14.349 -20.005 15.301 1.00 52.75 381 THR A O 1
ATOM 2999 N N . ARG A 1 382 ? -15.815 -19.718 13.632 1.00 49.91 382 ARG A N 1
ATOM 3000 C CA . ARG A 1 382 ? -15.082 -20.574 12.685 1.00 49.91 382 ARG A CA 1
ATOM 3001 C C . ARG A 1 382 ? -13.813 -19.895 12.151 1.00 49.91 382 ARG A C 1
ATOM 3003 O O . ARG A 1 382 ? -12.815 -20.574 11.941 1.00 49.91 382 ARG A O 1
ATOM 3010 N N . MET A 1 383 ? -13.811 -18.564 12.034 1.00 50.31 383 MET A N 1
ATOM 3011 C CA . MET A 1 383 ? -12.640 -17.786 11.600 1.00 50.31 383 MET A CA 1
ATOM 3012 C C . MET A 1 383 ? -11.561 -17.656 12.694 1.00 50.31 383 MET A C 1
ATOM 3014 O O . MET A 1 383 ? -10.370 -17.629 12.390 1.00 50.31 383 MET A O 1
ATOM 3018 N N . LEU A 1 384 ? -11.954 -17.658 13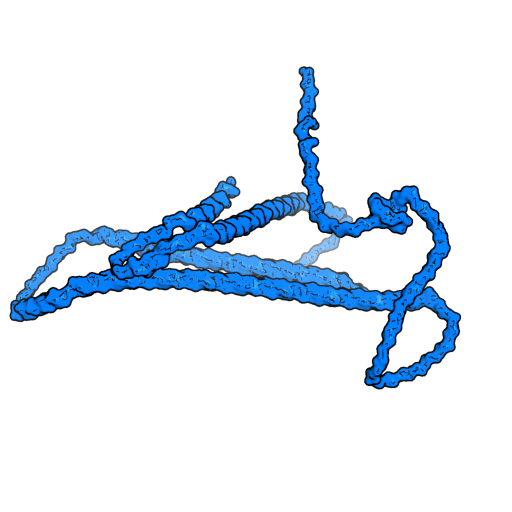.974 1.00 53.81 384 LEU A N 1
ATOM 3019 C CA . LEU A 1 384 ? -11.016 -17.667 15.107 1.00 53.81 384 LEU A CA 1
ATOM 3020 C C . LEU A 1 384 ? -10.345 -19.035 15.319 1.00 53.81 384 LEU A C 1
ATOM 3022 O O . LEU A 1 384 ? -9.180 -19.080 15.708 1.00 53.81 384 LEU A O 1
ATOM 3026 N N . LEU A 1 385 ? -11.023 -20.142 14.994 1.00 49.22 385 LEU A N 1
ATOM 3027 C CA . LEU A 1 385 ? -10.473 -21.494 15.168 1.00 49.22 385 LEU A CA 1
ATOM 3028 C C . LEU A 1 385 ? -9.437 -21.891 14.096 1.00 49.22 385 LEU A C 1
ATOM 3030 O O . LEU A 1 385 ? -8.630 -22.790 14.320 1.00 49.22 385 LEU A O 1
ATOM 3034 N N . LEU A 1 386 ? -9.420 -21.212 12.944 1.00 50.97 386 LEU A N 1
ATOM 3035 C CA . LEU A 1 386 ? -8.384 -21.385 11.915 1.00 50.97 386 LEU A CA 1
ATOM 3036 C C . LEU A 1 386 ? -7.112 -20.572 12.215 1.00 50.97 386 LEU A C 1
ATOM 3038 O O . LEU A 1 386 ? -6.030 -20.955 11.784 1.00 50.97 386 LEU A O 1
ATOM 3042 N N . LYS A 1 387 ? -7.202 -19.503 13.020 1.00 49.22 387 LYS A N 1
ATOM 3043 C CA . LYS A 1 387 ? -6.047 -18.664 13.398 1.00 49.22 387 LYS A CA 1
ATOM 3044 C C . LYS A 1 387 ? -5.165 -19.300 14.486 1.00 49.22 387 LYS A C 1
ATOM 3046 O O . LYS A 1 387 ? -4.014 -18.901 14.648 1.00 49.22 387 LYS A O 1
ATOM 3051 N N . THR A 1 388 ? -5.685 -20.272 15.238 1.00 49.81 388 THR A N 1
ATOM 3052 C CA . THR A 1 388 ? -4.947 -20.957 16.316 1.00 49.81 388 THR A CA 1
ATOM 3053 C C . THR A 1 388 ? -4.311 -22.274 15.879 1.00 49.81 388 THR A C 1
ATOM 3055 O O . THR A 1 388 ? -3.370 -22.726 16.522 1.00 49.81 388 THR A O 1
ATOM 3058 N N . LYS A 1 389 ? -4.752 -22.871 14.764 1.00 44.62 389 LYS A N 1
ATOM 3059 C CA . LYS A 1 389 ? -4.233 -24.167 14.290 1.00 44.62 389 LYS A CA 1
ATOM 3060 C C . LYS A 1 389 ? -2.987 -24.076 13.397 1.00 44.62 389 LYS A C 1
ATOM 3062 O O . LYS A 1 389 ? -2.385 -25.101 13.120 1.00 44.62 389 LYS A O 1
ATOM 3067 N N . GLY A 1 390 ? -2.573 -22.866 13.010 1.00 41.59 390 GLY A N 1
ATOM 3068 C CA . GLY A 1 390 ? -1.335 -22.609 12.258 1.00 41.59 390 GLY A CA 1
ATOM 3069 C C . GLY A 1 390 ? -0.107 -22.287 13.120 1.00 41.59 390 GLY A C 1
ATOM 3070 O O . GLY A 1 390 ? 0.895 -21.846 12.582 1.00 41.59 390 GLY A O 1
ATOM 3071 N N . ARG A 1 391 ? -0.182 -22.443 14.451 1.00 49.09 391 ARG A N 1
ATOM 3072 C CA . ARG A 1 391 ? 0.902 -22.082 15.389 1.00 49.09 391 ARG A CA 1
ATOM 3073 C C . ARG A 1 391 ? 1.475 -23.273 16.176 1.00 49.09 391 ARG A C 1
ATOM 3075 O O . ARG A 1 391 ? 2.020 -23.093 17.258 1.00 49.09 391 ARG A O 1
ATOM 3082 N N . HIS A 1 392 ? 1.296 -24.494 15.670 1.00 44.84 392 HIS A N 1
ATOM 3083 C CA . HIS A 1 392 ? 1.716 -25.726 16.357 1.00 44.84 392 HIS A CA 1
ATOM 3084 C C . HIS A 1 392 ? 2.462 -26.729 15.464 1.00 44.84 392 HIS A C 1
ATOM 3086 O O . HIS A 1 392 ? 2.485 -27.922 15.750 1.00 44.84 392 HIS A O 1
ATOM 3092 N N . CYS A 1 393 ? 3.075 -26.253 14.380 1.00 44.03 393 CYS A N 1
ATOM 3093 C CA . CYS A 1 393 ? 3.997 -27.044 13.562 1.00 44.03 393 CYS A CA 1
ATOM 3094 C C . CYS A 1 393 ? 5.238 -26.216 13.205 1.00 44.03 393 CYS A C 1
ATOM 3096 O O . CYS A 1 393 ? 5.564 -26.079 12.037 1.00 44.03 393 CYS A O 1
ATOM 3098 N N . GLU A 1 394 ? 5.882 -25.641 14.215 1.00 46.38 394 GLU A N 1
ATOM 3099 C CA . GLU A 1 394 ? 7.300 -25.269 14.180 1.00 46.38 394 GLU A CA 1
ATOM 3100 C C . GLU A 1 394 ? 7.835 -25.522 15.592 1.00 46.38 394 GLU A C 1
ATOM 3102 O O . GLU A 1 394 ? 7.755 -24.653 16.452 1.00 46.38 394 GLU A O 1
ATOM 3107 N N . ASP A 1 395 ? 8.220 -26.775 15.830 1.00 42.19 395 ASP A N 1
ATOM 3108 C CA . ASP A 1 395 ? 9.220 -27.237 16.800 1.00 42.19 395 ASP A CA 1
ATOM 3109 C C . ASP A 1 395 ? 9.728 -28.608 16.327 1.00 42.19 395 ASP A C 1
ATOM 3111 O O . ASP A 1 395 ? 8.873 -29.464 15.976 1.00 42.19 395 ASP A O 1
#

Radius of gyration: 46.71 Å; chains: 1; bounding box: 114×102×145 Å

InterPro domains:
  IPR001878 Zinc finger, CCHC-type [PF00098] (28-45)
  IPR001878 Zinc finger, CCHC-type [PS50158] (30-44)
  IPR001878 Zinc finger, CCHC-type [SM00343] (29-45)
  IPR036875 Zinc finger, CCHC-type superfamily [SSF57756] (29-52)